Protein AF-0000000072971430 (afdb_homodimer)

Nearest PDB structures (foldseek):
  6qq4-assembly2_B  TM=5.867E-01  e=7.959E-02  Drosophila melanogaster
  4jd9-assembly4_D  TM=5.257E-01  e=1.419E-01  Phlebotomus duboscqi
  6h2e-assembly1_Q-2  TM=1.588E-01  e=6.628E-01  Aeromonas hydrophila subsp. hydrophila AL09-71
  6r1j-assembly1_D-2  TM=1.403E-01  e=6.955E-01  Aeromonas hydrophila J-1
  7lpa-assembly1_B  TM=1.723E-01  e=8.114E+00  Rattus norvegicus

Organism: Tribolium castaneum (NCBI:txid7070)

Structure (mmCIF, N/CA/C/O backbone):
data_AF-0000000072971430-model_v1
#
loop_
_entity.id
_entity.type
_entity.pdbx_description
1 polymer 'Uncharacterized protein'
#
loop_
_atom_site.group_PDB
_atom_site.id
_atom_site.type_symbol
_atom_site.label_atom_id
_atom_site.label_alt_id
_atom_site.label_comp_id
_atom_site.label_asym_id
_atom_site.label_entity_id
_atom_site.label_seq_id
_atom_site.pdbx_PDB_ins_code
_atom_site.Cartn_x
_atom_site.Cartn_y
_atom_site.Cartn_z
_atom_site.occupancy
_atom_site.B_iso_or_equiv
_atom_site.auth_seq_id
_atom_site.auth_comp_id
_atom_site.auth_asym_id
_atom_site.auth_atom_id
_atom_site.pdbx_PDB_model_num
ATOM 1 N N . MET A 1 1 ? 30.609 -56.625 28.406 1 31.28 1 MET A N 1
ATOM 2 C CA . MET A 1 1 ? 29.281 -56.281 27.938 1 31.28 1 MET A CA 1
ATOM 3 C C . MET A 1 1 ? 29.203 -54.812 27.562 1 31.28 1 MET A C 1
ATOM 5 O O . MET A 1 1 ? 29.188 -53.938 28.453 1 31.28 1 MET A O 1
ATOM 9 N N . ASN A 1 2 ? 29.938 -54.281 26.531 1 38.09 2 ASN A N 1
ATOM 10 C CA . ASN A 1 2 ? 30.125 -52.969 25.953 1 38.09 2 ASN A CA 1
ATOM 11 C C . ASN A 1 2 ? 28.797 -52.375 25.453 1 38.09 2 ASN A C 1
ATOM 13 O O . ASN A 1 2 ? 28.188 -52.938 24.531 1 38.09 2 ASN A O 1
ATOM 17 N N . LYS A 1 3 ? 28.047 -51.625 26.359 1 36.5 3 LYS A N 1
ATOM 18 C CA . LYS A 1 3 ? 26.812 -50.906 26.078 1 36.5 3 LYS A CA 1
ATOM 19 C C . LYS A 1 3 ? 26.984 -49.969 24.906 1 36.5 3 LYS A C 1
ATOM 21 O O . LYS A 1 3 ? 27.781 -49.031 24.969 1 36.5 3 LYS A O 1
ATOM 26 N N . GLN A 1 4 ? 26.875 -50.406 23.656 1 37.84 4 GLN A N 1
ATOM 27 C CA . GLN A 1 4 ? 26.766 -49.562 22.469 1 37.84 4 GLN A CA 1
ATOM 28 C C . GLN A 1 4 ? 25.641 -48.531 22.641 1 37.84 4 GLN A C 1
ATOM 30 O O . GLN A 1 4 ? 24.484 -48.906 22.844 1 37.84 4 GLN A O 1
ATOM 35 N N . ILE A 1 5 ? 25.938 -47.406 23.172 1 39.44 5 ILE A N 1
ATOM 36 C CA . ILE A 1 5 ? 25.047 -46.25 23.172 1 39.44 5 ILE A CA 1
ATOM 37 C C . ILE A 1 5 ? 24.609 -45.906 21.75 1 39.44 5 ILE A C 1
ATOM 39 O O . ILE A 1 5 ? 25.453 -45.531 20.922 1 39.44 5 ILE A O 1
ATOM 43 N N . ALA A 1 6 ? 23.578 -46.594 21.266 1 36.62 6 ALA A N 1
ATOM 44 C CA . ALA A 1 6 ? 22.891 -46.219 20.031 1 36.62 6 ALA A CA 1
ATOM 45 C C . ALA A 1 6 ? 22.484 -44.75 20.047 1 36.62 6 ALA A C 1
ATOM 47 O O . ALA A 1 6 ? 21.641 -44.344 20.844 1 36.62 6 ALA A O 1
ATOM 48 N N . VAL A 1 7 ? 23.391 -43.875 19.688 1 35.91 7 VAL A N 1
ATOM 49 C CA . VAL A 1 7 ? 23.062 -42.469 19.391 1 35.91 7 VAL A CA 1
ATOM 50 C C . VAL A 1 7 ? 21.953 -42.406 18.328 1 35.91 7 VAL A C 1
ATOM 52 O O . VAL A 1 7 ? 22.188 -42.812 17.172 1 35.91 7 VAL A O 1
ATOM 55 N N . VAL A 1 8 ? 20.688 -42.562 18.672 1 34.91 8 VAL A N 1
ATOM 56 C CA . VAL A 1 8 ? 19.562 -42.219 17.812 1 34.91 8 VAL A CA 1
ATOM 57 C C . VAL A 1 8 ? 19.703 -40.781 17.312 1 34.91 8 VAL A C 1
ATOM 59 O O . VAL A 1 8 ? 19.641 -39.844 18.094 1 34.91 8 VAL A O 1
ATOM 62 N N . THR A 1 9 ? 20.469 -40.562 16.297 1 31.14 9 THR A N 1
ATOM 63 C CA . THR A 1 9 ? 20.391 -39.312 15.547 1 31.14 9 THR A CA 1
ATOM 64 C C . THR A 1 9 ? 18.938 -39 15.164 1 31.14 9 THR A C 1
ATOM 66 O O . THR A 1 9 ? 18.344 -39.719 14.352 1 31.14 9 THR A O 1
ATOM 69 N N . PHE A 1 10 ? 18.203 -38.469 16.062 1 33.47 10 PHE A N 1
ATOM 70 C CA . PHE A 1 10 ? 16.953 -37.781 15.695 1 33.47 10 PHE A CA 1
ATOM 71 C C . PHE A 1 10 ? 17.156 -36.875 14.492 1 33.47 10 PHE A C 1
ATOM 73 O O . PHE A 1 10 ? 17.828 -35.844 14.594 1 33.47 10 PHE A O 1
ATOM 80 N N . LEU A 1 11 ? 17.141 -37.406 13.32 1 31.02 11 LEU A N 1
ATOM 81 C CA . LEU A 1 11 ? 16.922 -36.562 12.141 1 31.02 11 LEU A CA 1
ATOM 82 C C . LEU A 1 11 ? 15.688 -35.688 12.312 1 31.02 11 LEU A C 1
ATOM 84 O O . LEU A 1 11 ? 14.562 -36.188 12.289 1 31.02 11 LEU A O 1
ATOM 88 N N . ILE A 1 12 ? 15.727 -34.688 13.062 1 33.44 12 ILE A N 1
ATOM 89 C CA . ILE A 1 12 ? 14.719 -33.625 13.016 1 33.44 12 ILE A CA 1
ATOM 90 C C . ILE A 1 12 ? 14.461 -33.25 11.562 1 33.44 12 ILE A C 1
ATOM 92 O O . ILE A 1 12 ? 15.328 -32.656 10.914 1 33.44 12 ILE A O 1
ATOM 96 N N . ALA A 1 13 ? 13.766 -34.031 10.812 1 32.62 13 ALA A N 1
ATOM 97 C CA . ALA A 1 13 ? 13.148 -33.531 9.602 1 32.62 13 ALA A CA 1
ATOM 98 C C . ALA A 1 13 ? 12.492 -32.188 9.859 1 32.62 13 ALA A C 1
ATOM 100 O O . ALA A 1 13 ? 11.484 -32.094 10.562 1 32.62 13 ALA A O 1
ATOM 101 N N . VAL A 1 14 ? 13.297 -31.234 9.961 1 34.25 14 VAL A N 1
ATOM 102 C CA . VAL A 1 14 ? 12.672 -29.922 9.797 1 34.25 14 VAL A CA 1
ATOM 103 C C . VAL A 1 14 ? 11.633 -29.984 8.68 1 34.25 14 VAL A C 1
ATOM 105 O O . VAL A 1 14 ? 11.984 -30.062 7.496 1 34.25 14 VAL A O 1
ATOM 108 N N . ALA A 1 15 ? 10.625 -30.812 8.82 1 33.5 15 ALA A N 1
ATOM 109 C CA . ALA A 1 15 ? 9.453 -30.547 7.992 1 33.5 15 ALA A CA 1
ATOM 110 C C . ALA A 1 15 ? 9.25 -29.047 7.793 1 33.5 15 ALA A C 1
ATOM 112 O O . ALA A 1 15 ? 9.039 -28.312 8.758 1 33.5 15 ALA A O 1
ATOM 113 N N . ALA A 1 16 ? 10.016 -28.547 6.859 1 35.53 16 ALA A N 1
ATOM 114 C CA . ALA A 1 16 ? 9.586 -27.234 6.352 1 35.53 16 ALA A CA 1
ATOM 115 C C . ALA A 1 16 ? 8.062 -27.141 6.305 1 35.53 16 ALA A C 1
ATOM 117 O O . ALA A 1 16 ? 7.43 -27.719 5.414 1 35.53 16 ALA A O 1
ATOM 118 N N . LEU A 1 17 ? 7.473 -27.281 7.367 1 37.53 17 LEU A N 1
ATOM 119 C CA . LEU A 1 17 ? 6.074 -26.859 7.438 1 37.53 17 LEU A CA 1
ATOM 120 C C . LEU A 1 17 ? 5.848 -25.594 6.617 1 37.53 17 LEU A C 1
ATOM 122 O O . LEU A 1 17 ? 6.078 -24.484 7.105 1 37.53 17 LEU A O 1
ATOM 126 N N . THR A 1 18 ? 6.27 -25.75 5.344 1 43.19 18 THR A N 1
ATOM 127 C CA . THR A 1 18 ? 5.848 -24.656 4.48 1 43.19 18 THR A CA 1
ATOM 128 C C 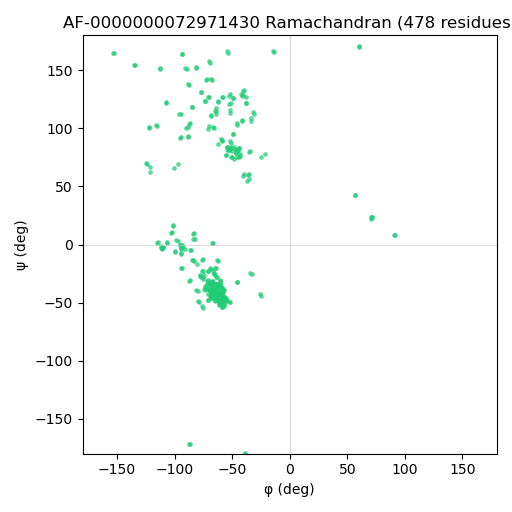. THR A 1 18 ? 4.336 -24.484 4.531 1 43.19 18 THR A C 1
ATOM 130 O O . THR A 1 18 ? 3.588 -25.328 4.043 1 43.19 18 THR A O 1
ATOM 133 N N . ALA A 1 19 ? 3.768 -23.891 5.562 1 45.06 19 ALA A N 1
ATOM 134 C CA . ALA A 1 19 ? 2.42 -23.344 5.688 1 45.06 19 ALA A CA 1
ATOM 135 C C . ALA A 1 19 ? 1.987 -22.656 4.395 1 45.06 19 ALA A C 1
ATOM 137 O O . ALA A 1 19 ? 2.781 -22.516 3.461 1 45.06 19 ALA A O 1
ATOM 138 N N . ALA A 1 20 ? 0.739 -22.094 4.375 1 56.34 20 ALA A N 1
ATOM 139 C CA . ALA A 1 20 ? 0.113 -21.172 3.436 1 56.34 20 ALA A CA 1
ATOM 140 C C . ALA A 1 20 ? 1.107 -20.109 2.965 1 56.34 20 ALA A C 1
ATOM 142 O O . ALA A 1 20 ? 2.123 -19.859 3.619 1 56.34 20 ALA A O 1
ATOM 143 N N . TYR A 1 21 ? 1.093 -19.922 1.601 1 70.19 21 TYR A N 1
ATOM 144 C CA . TYR A 1 21 ? 1.961 -18.828 1.2 1 70.19 21 TYR A CA 1
ATOM 145 C C . TYR A 1 21 ? 2.01 -17.75 2.279 1 70.19 21 TYR A C 1
ATOM 147 O O . TYR A 1 21 ? 0.972 -17.219 2.688 1 70.19 21 TYR A O 1
ATOM 155 N N . GLU A 1 22 ? 3.07 -17.609 2.822 1 78.94 22 GLU A N 1
ATOM 156 C CA . GLU A 1 22 ? 3.24 -16.703 3.951 1 78.94 22 GLU A CA 1
ATOM 157 C C . GLU A 1 22 ? 3.482 -15.273 3.477 1 78.94 22 GLU A C 1
ATOM 159 O O . GLU A 1 22 ? 3.793 -14.391 4.281 1 78.94 22 GLU A O 1
ATOM 164 N N . PHE A 1 23 ? 3.311 -15.086 2.195 1 88.69 23 PHE A N 1
ATOM 165 C CA . PHE A 1 23 ? 3.463 -13.766 1.597 1 88.69 23 PHE A CA 1
ATOM 166 C C . PHE A 1 23 ? 4.848 -13.195 1.887 1 88.69 23 PHE A C 1
ATOM 168 O O . PHE A 1 23 ? 4.977 -12.023 2.248 1 88.69 23 PHE A O 1
ATOM 175 N N . ASN A 1 24 ? 5.832 -14.07 1.759 1 86.88 24 ASN A N 1
ATOM 176 C CA . ASN A 1 24 ? 7.199 -13.688 2.094 1 86.88 24 ASN A CA 1
ATOM 177 C C . ASN A 1 24 ? 8.008 -13.336 0.847 1 86.88 24 ASN A C 1
ATOM 179 O O . ASN A 1 24 ? 9.141 -12.875 0.947 1 86.88 24 ASN A O 1
ATOM 183 N N . ASP A 1 25 ? 7.43 -13.547 -0.309 1 89.19 25 ASP A N 1
ATOM 184 C CA . ASP A 1 25 ? 8.102 -13.234 -1.565 1 89.19 25 ASP A CA 1
ATOM 185 C C . ASP A 1 25 ? 7.719 -11.844 -2.066 1 89.19 25 ASP A C 1
ATOM 187 O O . ASP A 1 25 ? 6.613 -11.648 -2.57 1 89.19 25 ASP A O 1
ATOM 191 N N . PRO A 1 26 ? 8.641 -10.977 -2.059 1 85.75 26 PRO A N 1
ATOM 192 C CA . PRO A 1 26 ? 8.273 -9.602 -2.408 1 85.75 26 PRO A CA 1
ATOM 193 C C . PRO A 1 26 ? 7.91 -9.445 -3.881 1 85.75 26 PRO A C 1
ATOM 195 O O . PRO A 1 26 ? 7.055 -8.617 -4.223 1 85.75 26 PRO A O 1
ATOM 198 N N . LEU A 1 27 ? 8.547 -10.195 -4.699 1 87.44 27 LEU A N 1
ATOM 199 C CA . LEU A 1 27 ? 8.25 -10.062 -6.121 1 87.44 27 LEU A CA 1
ATOM 200 C C . LEU A 1 27 ? 6.848 -10.578 -6.434 1 87.44 27 LEU A C 1
ATOM 202 O O . LEU A 1 27 ? 6.094 -9.922 -7.156 1 87.44 27 LEU A O 1
ATOM 206 N N . PHE A 1 28 ? 6.562 -11.641 -5.895 1 91.38 28 PHE A N 1
ATOM 207 C CA . PHE A 1 28 ? 5.223 -12.18 -6.098 1 91.38 28 PHE A CA 1
ATOM 208 C C . PHE A 1 28 ? 4.18 -11.312 -5.406 1 91.38 28 PHE A C 1
ATOM 210 O O . PHE A 1 28 ? 3.078 -11.125 -5.934 1 91.38 28 PHE A O 1
ATOM 217 N N . ASN A 1 29 ? 4.488 -10.797 -4.281 1 90.56 29 ASN A N 1
ATOM 218 C CA . ASN A 1 29 ? 3.582 -9.906 -3.564 1 90.56 29 ASN A CA 1
ATOM 219 C C . ASN A 1 29 ? 3.254 -8.664 -4.383 1 90.56 29 ASN A C 1
ATOM 221 O O . ASN A 1 29 ? 2.152 -8.117 -4.281 1 90.56 29 ASN A O 1
ATOM 225 N N . GLN A 1 30 ? 4.191 -8.281 -5.113 1 86.62 30 GLN A N 1
ATOM 226 C CA . GLN A 1 30 ? 3.93 -7.113 -5.953 1 86.62 30 GLN A CA 1
ATOM 227 C C . GLN A 1 30 ? 2.863 -7.422 -7.004 1 86.62 30 GLN A C 1
ATOM 229 O O . GLN A 1 30 ? 2.027 -6.574 -7.312 1 86.62 30 GLN A O 1
ATOM 234 N N . ILE A 1 31 ? 2.939 -8.57 -7.473 1 87.94 31 ILE A N 1
ATOM 235 C CA . ILE A 1 31 ? 1.934 -9.008 -8.438 1 87.94 31 ILE A CA 1
ATOM 236 C C . ILE A 1 31 ? 0.564 -9.055 -7.762 1 87.94 31 ILE A C 1
ATOM 238 O O . ILE A 1 31 ? -0.418 -8.539 -8.305 1 87.94 31 ILE A O 1
ATOM 242 N N . LEU A 1 32 ? 0.555 -9.594 -6.621 1 90.75 32 LEU A N 1
ATOM 243 C CA . LEU A 1 32 ? -0.691 -9.688 -5.867 1 90.75 32 LEU A CA 1
ATOM 244 C C . LEU A 1 32 ? -1.209 -8.305 -5.496 1 90.75 32 LEU A C 1
ATOM 246 O O . LEU A 1 32 ? -2.418 -8.062 -5.52 1 90.75 32 LEU A O 1
ATOM 250 N N . ALA A 1 33 ? -0.289 -7.504 -5.113 1 86.62 33 ALA A N 1
ATOM 251 C CA . ALA A 1 33 ? -0.662 -6.148 -4.719 1 86.62 33 ALA A CA 1
ATOM 252 C C . ALA A 1 33 ? -1.312 -5.395 -5.875 1 86.62 33 ALA A C 1
ATOM 254 O O . ALA A 1 33 ? -2.322 -4.711 -5.691 1 86.62 33 ALA A O 1
ATOM 255 N N . ASN A 1 34 ? -0.715 -5.469 -6.996 1 83.88 34 ASN A N 1
ATOM 256 C CA . ASN A 1 34 ? -1.298 -4.836 -8.18 1 83.88 34 ASN A CA 1
ATOM 257 C C . ASN A 1 34 ? -2.695 -5.375 -8.469 1 83.88 34 ASN A C 1
ATOM 259 O O . ASN A 1 34 ? -3.594 -4.617 -8.836 1 83.88 34 ASN A O 1
ATOM 263 N N . GLU A 1 35 ? -2.797 -6.586 -8.281 1 86.81 35 GLU A N 1
ATOM 264 C CA . GLU A 1 35 ? -4.109 -7.199 -8.477 1 86.81 35 GLU A CA 1
ATOM 265 C C . GLU A 1 35 ? -5.117 -6.684 -7.453 1 86.81 35 GLU A C 1
ATOM 267 O O . GLU A 1 35 ? -6.266 -6.398 -7.797 1 86.81 35 GLU A O 1
ATOM 272 N N . LEU A 1 36 ? -4.695 -6.66 -6.309 1 86.94 36 LEU A N 1
ATOM 273 C CA . LEU A 1 36 ? -5.559 -6.188 -5.23 1 86.94 36 LEU A CA 1
ATOM 274 C C . LEU A 1 36 ? -6.059 -4.773 -5.516 1 86.94 36 LEU A C 1
ATOM 276 O O . LEU A 1 36 ? -7.246 -4.484 -5.348 1 86.94 36 LEU A O 1
ATOM 280 N N . VAL A 1 37 ? -5.199 -3.955 -5.898 1 79.44 37 VAL A N 1
ATOM 281 C CA . VAL A 1 37 ? -5.555 -2.574 -6.211 1 79.44 37 VAL A CA 1
ATOM 282 C C . VAL A 1 37 ? -6.566 -2.545 -7.355 1 79.44 37 VAL A C 1
ATOM 284 O O . VAL A 1 37 ? -7.551 -1.804 -7.305 1 79.44 37 VAL A O 1
ATOM 287 N N . GLU A 1 38 ? -6.301 -3.268 -8.305 1 80.44 38 GLU A N 1
ATOM 288 C CA . GLU A 1 38 ? -7.203 -3.342 -9.445 1 80.44 38 GLU A CA 1
ATOM 289 C C . GLU A 1 38 ? -8.586 -3.832 -9.023 1 80.44 38 GLU A C 1
ATOM 291 O O . GLU A 1 38 ? -9.602 -3.283 -9.453 1 80.44 38 GLU A O 1
ATOM 296 N N . LEU A 1 39 ? -8.57 -4.793 -8.289 1 85.25 39 LEU A N 1
ATOM 297 C CA . LEU A 1 39 ? -9.828 -5.387 -7.844 1 85.25 39 LEU A CA 1
ATOM 298 C C . LEU A 1 39 ? -10.602 -4.414 -6.961 1 85.25 39 LEU A C 1
ATOM 300 O O . LEU A 1 39 ? -11.82 -4.289 -7.09 1 85.25 39 LEU A O 1
ATOM 304 N N . GLU A 1 40 ? -9.938 -3.773 -6.133 1 79.62 40 GLU A N 1
ATOM 305 C CA . GLU A 1 40 ? -10.57 -2.787 -5.258 1 79.62 40 GLU A CA 1
ATOM 306 C C . GLU A 1 40 ? -11.156 -1.629 -6.062 1 79.62 40 GLU A C 1
ATOM 308 O O . GLU A 1 40 ? -12.25 -1.154 -5.77 1 79.62 40 GLU A O 1
ATOM 313 N N . SER A 1 41 ? -10.406 -1.17 -6.973 1 73.56 41 SER A N 1
ATOM 314 C CA . SER A 1 41 ? -10.867 -0.071 -7.816 1 73.56 41 SER A CA 1
ATOM 315 C C . SER A 1 41 ? -12.102 -0.469 -8.617 1 73.56 41 SER A C 1
ATOM 317 O O . SER A 1 41 ? -12.977 0.361 -8.875 1 73.56 41 SER A O 1
ATOM 319 N N . SER A 1 42 ? -12.086 -1.646 -8.992 1 72.56 42 SER A N 1
ATOM 320 C CA . SER A 1 42 ? -13.211 -2.145 -9.773 1 72.56 42 SER A CA 1
ATOM 321 C C . SER A 1 42 ? -14.445 -2.354 -8.906 1 72.56 42 SER A C 1
ATOM 323 O O . SER A 1 42 ? -15.578 -2.172 -9.367 1 72.56 42 SER A O 1
ATOM 325 N N . ALA A 1 43 ? -14.188 -2.809 -7.824 1 69 43 ALA A N 1
ATOM 326 C CA . ALA A 1 43 ? -15.297 -3.113 -6.922 1 69 43 ALA A CA 1
ATOM 327 C C . ALA A 1 43 ? -15.945 -1.834 -6.398 1 69 43 ALA A C 1
ATOM 329 O O . ALA A 1 43 ? -17.141 -1.816 -6.09 1 69 43 ALA A O 1
ATOM 330 N N . TYR A 1 44 ? -15.258 -0.797 -6.242 1 63.84 44 TYR A N 1
ATOM 331 C CA . TYR A 1 44 ? -15.773 0.455 -5.699 1 63.84 44 TYR A CA 1
ATOM 332 C C . TYR A 1 44 ? -15.523 1.612 -6.66 1 63.84 44 TYR A C 1
ATOM 334 O O . TYR A 1 44 ? -14.633 2.436 -6.426 1 63.84 44 TYR A O 1
ATOM 342 N N . PRO A 1 45 ? -16.297 1.552 -7.828 1 54.94 45 PRO A N 1
ATOM 343 C CA . PRO A 1 45 ? -16.047 2.582 -8.836 1 54.94 45 PRO A CA 1
ATOM 344 C C . PRO A 1 45 ? -16.375 3.988 -8.344 1 54.94 45 PRO A C 1
ATOM 346 O O . PRO A 1 45 ? -17.297 4.16 -7.531 1 54.94 45 PRO A O 1
ATOM 349 N N . HIS A 1 46 ? -15.492 4.883 -8.188 1 50.31 46 HIS A N 1
ATOM 350 C CA . HIS A 1 46 ? -15.797 6.273 -7.883 1 50.31 46 HIS A CA 1
ATOM 351 C C . HIS A 1 46 ? -16.812 6.84 -8.867 1 50.31 46 HIS A C 1
ATOM 353 O O . HIS A 1 46 ? -16.859 6.43 -10.031 1 50.31 46 HIS A O 1
ATOM 359 N N . HIS A 1 47 ? -18 7.219 -8.422 1 41.84 47 HIS A N 1
ATOM 360 C CA . HIS A 1 47 ? -19.047 7.879 -9.188 1 41.84 47 HIS A CA 1
ATOM 361 C C . HIS A 1 47 ? -18.453 8.82 -10.234 1 41.84 47 HIS A C 1
ATOM 363 O O . HIS A 1 47 ? -19.188 9.602 -10.852 1 41.84 47 HIS A O 1
ATOM 369 N N . ARG A 1 48 ? -17.359 9.344 -10.203 1 41.78 48 ARG A N 1
ATOM 370 C CA . ARG A 1 48 ? -17.188 10.188 -11.375 1 41.78 48 ARG A CA 1
ATOM 371 C C . ARG A 1 48 ? -17.438 9.406 -12.664 1 41.78 48 ARG A C 1
ATOM 373 O O . ARG A 1 48 ? -17.391 8.172 -12.664 1 41.78 48 ARG A O 1
ATOM 380 N N . SER A 1 49 ? -17.625 10.062 -13.977 1 39.09 49 SER A N 1
ATOM 381 C CA . SER A 1 49 ? -18.094 9.492 -15.242 1 39.09 49 SER A CA 1
ATOM 382 C C . SER A 1 49 ? -17.281 8.258 -15.617 1 39.09 49 SER A C 1
ATOM 384 O O . SER A 1 49 ? -16.078 8.211 -15.391 1 39.09 49 SER A O 1
ATOM 386 N N . ARG A 1 50 ? -17.875 7.082 -15.93 1 39.97 50 ARG A N 1
ATOM 387 C CA . ARG A 1 50 ? -17.453 5.805 -16.5 1 39.97 50 ARG A CA 1
ATOM 388 C C . ARG A 1 50 ? -16.203 5.98 -17.359 1 39.97 50 ARG A C 1
ATOM 390 O O . ARG A 1 50 ? -15.477 5.02 -17.609 1 39.97 50 ARG A O 1
ATOM 397 N N . ARG A 1 51 ? -16.203 6.938 -18.109 1 39.28 51 ARG A N 1
ATOM 398 C CA . ARG A 1 51 ? -15.258 7.133 -19.203 1 39.28 51 ARG A CA 1
ATOM 399 C C . ARG A 1 51 ? -13.836 7.301 -18.688 1 39.28 51 ARG A C 1
ATOM 401 O O . ARG A 1 51 ? -12.883 6.82 -19.297 1 39.28 51 ARG A O 1
ATOM 408 N N . ASP A 1 52 ? -13.555 8.117 -17.734 1 39.94 52 ASP A N 1
ATOM 409 C CA . ASP A 1 52 ? -12.227 8.461 -17.234 1 39.94 52 ASP A CA 1
ATOM 410 C C . ASP A 1 52 ? -11.648 7.328 -16.375 1 39.94 52 ASP A C 1
ATOM 412 O O . ASP A 1 52 ? -10.438 7.242 -16.203 1 39.94 52 ASP A O 1
ATOM 416 N N . GLU A 1 53 ? -12.391 6.562 -15.727 1 43.12 53 GLU A N 1
ATOM 417 C CA . GLU A 1 53 ? -12.031 5.43 -14.875 1 43.12 53 GLU A CA 1
ATOM 418 C C . GLU A 1 53 ? -11.32 4.344 -15.672 1 43.12 53 GLU A C 1
ATOM 420 O O . GLU A 1 53 ? -10.391 3.709 -15.172 1 43.12 53 GLU A O 1
ATOM 425 N N . ASP A 1 54 ? -11.898 4.047 -16.734 1 42.56 54 ASP A N 1
ATOM 426 C CA . ASP A 1 54 ? -11.305 2.979 -17.531 1 42.56 54 ASP A CA 1
ATOM 427 C C . ASP A 1 54 ? -9.859 3.309 -17.906 1 42.56 54 ASP A C 1
ATOM 429 O O . ASP A 1 54 ? -9.016 2.416 -17.984 1 42.56 54 ASP A O 1
ATOM 433 N N . ALA A 1 55 ? -9.711 4.473 -18.312 1 41.34 55 ALA A N 1
ATOM 434 C CA . ALA A 1 55 ? -8.391 4.84 -18.828 1 41.34 55 ALA A CA 1
ATOM 435 C C . ALA A 1 55 ? -7.348 4.844 -17.719 1 41.34 55 ALA A C 1
ATOM 437 O O . ALA A 1 55 ? -6.188 4.492 -17.953 1 41.34 55 ALA A O 1
ATOM 438 N N . VAL A 1 56 ? -7.688 5.355 -16.609 1 43.78 56 VAL A N 1
ATOM 439 C CA . VAL A 1 56 ? -6.75 5.516 -15.5 1 43.78 56 VAL A CA 1
ATOM 440 C C . VAL A 1 56 ? -6.352 4.148 -14.953 1 43.78 56 VAL A C 1
ATOM 442 O O . VAL A 1 56 ? -5.18 3.91 -14.648 1 43.78 56 VAL A O 1
ATOM 445 N N . THR A 1 57 ? -7.309 3.234 -14.727 1 45.44 57 THR A N 1
ATOM 446 C CA . THR A 1 57 ? -7.074 1.983 -14.008 1 45.44 57 THR A CA 1
ATOM 447 C C . THR A 1 57 ? -6.047 1.127 -14.75 1 45.44 57 THR A C 1
ATOM 449 O O . THR A 1 57 ? -5.18 0.516 -14.125 1 45.44 57 THR A O 1
ATOM 452 N N . GLU A 1 58 ? -6.34 0.955 -16.016 1 45.28 58 GLU A N 1
ATOM 453 C CA . GLU A 1 58 ? -5.527 -0.046 -16.703 1 45.28 58 GLU A CA 1
ATOM 454 C C . GLU A 1 58 ? -4.055 0.35 -16.719 1 45.28 58 GLU A C 1
ATOM 456 O O . GLU A 1 58 ? -3.176 -0.512 -16.672 1 45.28 58 GLU A O 1
ATOM 461 N N . LYS A 1 59 ? -3.898 1.679 -16.828 1 45.56 59 LYS A N 1
ATOM 462 C CA . LYS A 1 59 ? -2.533 2.146 -17.062 1 45.56 59 LYS A CA 1
ATOM 463 C C . LYS A 1 59 ? -1.854 2.512 -15.742 1 45.56 59 LYS A C 1
ATOM 465 O O . LYS A 1 59 ? -0.625 2.545 -15.656 1 45.56 59 LYS A O 1
ATOM 470 N N . CYS A 1 60 ? -2.693 2.738 -14.789 1 51.31 60 CYS A N 1
ATOM 471 C CA . CYS A 1 60 ? -2.045 3.246 -13.586 1 51.31 60 CYS A CA 1
ATOM 472 C C . CYS A 1 60 ? -1.795 2.123 -12.586 1 51.31 60 CYS A C 1
ATOM 474 O O . CYS A 1 60 ? -2.658 1.816 -11.758 1 51.31 60 CYS A O 1
ATOM 476 N N . ARG A 1 61 ? -0.93 1.257 -12.875 1 52.75 61 ARG A N 1
ATOM 477 C CA . ARG A 1 61 ? -0.459 0.272 -11.906 1 52.75 61 ARG A CA 1
ATOM 478 C C . ARG A 1 61 ? 0.403 0.928 -10.836 1 52.75 61 ARG A C 1
ATOM 480 O O . ARG A 1 61 ? 1.509 1.393 -11.117 1 52.75 61 ARG A O 1
ATOM 487 N N . PRO A 1 62 ? -0.288 1.177 -9.641 1 52.41 62 PRO A N 1
ATOM 488 C CA . PRO A 1 62 ? 0.461 1.902 -8.609 1 52.41 62 PRO A CA 1
ATOM 489 C C . PRO A 1 62 ? 1.877 1.361 -8.422 1 52.41 62 PRO A C 1
ATOM 491 O O . PRO A 1 62 ? 2.773 2.102 -8.008 1 52.41 62 PRO A O 1
ATOM 494 N N . PHE A 1 63 ? 1.852 -0.068 -8.688 1 57.19 63 PHE A N 1
ATOM 495 C CA . PHE A 1 63 ? 3.178 -0.632 -8.461 1 57.19 63 PHE A CA 1
ATOM 496 C C . PHE A 1 63 ? 3.842 -0.99 -9.789 1 57.19 63 PHE A C 1
ATOM 498 O O . PHE A 1 63 ? 3.217 -1.608 -10.656 1 57.19 63 PHE A O 1
ATOM 505 N N . ARG A 1 64 ? 4.895 -0.404 -9.898 1 56.78 64 ARG A N 1
ATOM 506 C CA . ARG A 1 64 ? 5.66 -0.656 -11.117 1 56.78 64 ARG A CA 1
ATOM 507 C C . ARG A 1 64 ? 5.785 -2.152 -11.383 1 56.78 64 ARG A C 1
ATOM 509 O O . ARG A 1 64 ? 6.109 -2.924 -10.477 1 56.78 64 ARG A O 1
ATOM 516 N N . LYS A 1 65 ? 5.359 -2.381 -12.586 1 64 65 LYS A N 1
ATOM 517 C CA . LYS A 1 65 ? 5.535 -3.775 -12.977 1 64 65 LYS A CA 1
ATOM 518 C C . LYS A 1 65 ? 7.016 -4.141 -13.062 1 64 65 LYS A C 1
ATOM 520 O O . LYS A 1 65 ? 7.773 -3.516 -13.812 1 64 65 LYS A O 1
ATOM 525 N N . LYS A 1 66 ? 7.422 -5 -12.219 1 65.62 66 LYS A N 1
ATOM 526 C CA . LYS A 1 66 ? 8.812 -5.453 -12.258 1 65.62 66 LYS A CA 1
ATOM 527 C C . LYS A 1 66 ? 9.055 -6.375 -13.445 1 65.62 66 LYS A C 1
ATOM 529 O O . LYS A 1 66 ? 8.172 -7.156 -13.828 1 65.62 66 LYS A O 1
ATOM 534 N N . LYS A 1 67 ? 10.188 -6.172 -13.961 1 75.25 67 LYS A N 1
ATOM 535 C CA . LYS A 1 67 ? 10.57 -7.004 -15.094 1 75.25 67 LYS A CA 1
ATOM 536 C C . LYS A 1 67 ? 10.836 -8.438 -14.656 1 75.25 67 LYS A C 1
ATOM 538 O O . LYS A 1 67 ? 11.539 -8.672 -13.672 1 75.25 67 LYS A O 1
ATOM 543 N N . LEU A 1 68 ? 10.18 -9.25 -15.328 1 85.88 68 LEU A N 1
ATOM 544 C CA . LEU A 1 68 ? 10.344 -10.672 -15.055 1 85.88 68 LEU A CA 1
ATOM 545 C C . LEU A 1 68 ? 11.406 -11.281 -15.969 1 85.88 68 LEU A C 1
ATOM 547 O O . LEU A 1 68 ? 11.875 -10.625 -16.906 1 85.88 68 LEU A O 1
ATOM 551 N N . CYS A 1 69 ? 11.836 -12.406 -15.594 1 91.44 69 CYS A N 1
ATOM 552 C CA . CYS A 1 69 ? 12.836 -13.094 -16.406 1 91.44 69 CYS A CA 1
ATOM 553 C C . CYS A 1 69 ? 12.219 -13.609 -17.703 1 91.44 69 CYS A C 1
ATOM 555 O O . CYS A 1 69 ? 12.773 -13.398 -18.797 1 91.44 69 CYS A O 1
ATOM 557 N N . CYS A 1 70 ? 11.141 -14.227 -17.641 1 90.5 70 CYS A N 1
ATOM 558 C CA . CYS A 1 70 ? 10.477 -14.766 -18.828 1 90.5 70 CYS A CA 1
ATOM 559 C C . CYS A 1 70 ? 8.977 -14.867 -18.609 1 90.5 70 CYS A C 1
ATOM 561 O O . CYS A 1 70 ? 8.484 -14.602 -17.5 1 90.5 70 CYS A O 1
ATOM 563 N N . ALA A 1 71 ? 8.234 -15.047 -19.734 1 90.94 71 ALA A N 1
ATOM 564 C CA . ALA A 1 71 ? 6.809 -15.367 -19.75 1 90.94 71 ALA A CA 1
ATOM 565 C C . ALA A 1 71 ? 5.973 -14.18 -19.297 1 90.94 71 ALA A C 1
ATOM 567 O O . ALA A 1 71 ? 4.887 -14.352 -18.734 1 90.94 71 ALA A O 1
ATOM 568 N N . GLU A 1 72 ? 6.555 -13.055 -19.422 1 87.62 72 GLU A N 1
ATOM 569 C CA . GLU A 1 72 ? 5.816 -11.859 -19.031 1 87.62 72 GLU A CA 1
ATOM 570 C C . GLU A 1 72 ? 4.496 -11.75 -19.797 1 87.62 72 GLU A C 1
ATOM 572 O O . GLU A 1 72 ? 3.451 -11.477 -19.203 1 87.62 72 GLU A O 1
ATOM 577 N N . GLU A 1 73 ? 4.57 -11.969 -21.016 1 86.88 73 GLU A N 1
ATOM 578 C CA . GLU A 1 73 ? 3.375 -11.883 -21.844 1 86.88 73 GLU A CA 1
ATOM 579 C C . GLU A 1 73 ? 2.357 -12.953 -21.469 1 86.88 73 GLU A C 1
ATOM 581 O O . GLU A 1 73 ? 1.151 -12.703 -21.469 1 86.88 73 GLU A O 1
ATOM 586 N N . THR A 1 74 ? 2.82 -14.07 -21.219 1 91.06 74 THR A N 1
ATOM 587 C CA . THR A 1 74 ? 1.961 -15.172 -20.812 1 91.06 74 THR A CA 1
ATOM 588 C C . THR A 1 74 ? 1.215 -14.828 -19.531 1 91.06 74 THR A C 1
ATOM 590 O O . THR A 1 74 ? 0.011 -15.07 -19.422 1 91.06 74 THR A O 1
ATOM 593 N N . PHE A 1 75 ? 1.93 -14.258 -18.594 1 88.81 75 PHE A N 1
ATOM 594 C CA . PHE A 1 75 ? 1.312 -13.859 -17.344 1 88.81 75 PHE A CA 1
ATOM 595 C C . PHE A 1 75 ? 0.278 -12.766 -17.578 1 88.81 75 PHE A C 1
ATOM 597 O O . PHE A 1 75 ? -0.782 -12.766 -16.938 1 88.81 75 PHE A O 1
ATOM 604 N N . ASP A 1 76 ? 0.578 -11.875 -18.438 1 86.31 76 ASP A N 1
ATOM 605 C CA . ASP A 1 76 ? -0.359 -10.805 -18.75 1 86.31 76 ASP A CA 1
ATOM 606 C C . ASP A 1 76 ? -1.634 -11.359 -19.391 1 86.31 76 ASP A C 1
ATOM 608 O O . ASP A 1 76 ? -2.738 -10.93 -19.047 1 86.31 76 ASP A O 1
ATOM 612 N N . GLU A 1 77 ? -1.429 -12.25 -20.266 1 89.38 77 GLU A N 1
ATOM 613 C CA . GLU A 1 77 ? -2.574 -12.875 -20.922 1 89.38 77 GLU A CA 1
ATOM 614 C C . GLU A 1 77 ? -3.432 -13.641 -19.922 1 89.38 77 GLU A C 1
ATOM 616 O O . GLU A 1 77 ? -4.66 -13.594 -19.984 1 89.38 77 GLU A O 1
ATOM 621 N N . LEU A 1 78 ? -2.787 -14.344 -19.094 1 90.75 78 LEU A N 1
ATOM 622 C CA . LEU A 1 78 ? -3.502 -15.062 -18.047 1 90.75 78 LEU A CA 1
ATOM 623 C C . LEU A 1 78 ? -4.293 -14.109 -17.172 1 90.75 78 LEU A C 1
ATOM 625 O O . LEU A 1 78 ? -5.445 -14.383 -16.812 1 90.75 78 LEU A O 1
ATOM 629 N N . HIS A 1 79 ? -3.672 -13.031 -16.797 1 88.75 79 HIS A N 1
ATOM 630 C CA . HIS A 1 79 ? -4.332 -12.008 -16 1 88.75 79 HIS A CA 1
ATOM 631 C C . HIS A 1 79 ? -5.586 -11.484 -16.688 1 88.75 79 HIS A C 1
ATOM 633 O O . HIS A 1 79 ? -6.641 -11.359 -16.062 1 88.75 79 HIS A O 1
ATOM 639 N N . ASP A 1 80 ? -5.465 -11.219 -17.906 1 87.56 80 ASP A N 1
ATOM 640 C CA . ASP A 1 80 ? -6.586 -10.695 -18.672 1 87.56 80 ASP A CA 1
ATOM 641 C C . ASP A 1 80 ? -7.715 -11.711 -18.766 1 87.56 80 ASP A C 1
ATOM 643 O O . ASP A 1 80 ? -8.891 -11.359 -18.641 1 87.56 80 ASP A O 1
ATOM 647 N N . LYS A 1 81 ? -7.344 -12.875 -18.969 1 90.38 81 LYS A N 1
ATOM 648 C CA . LYS A 1 81 ? -8.328 -13.945 -19.078 1 90.38 81 LYS A CA 1
ATOM 649 C C . LYS A 1 81 ? -9.086 -14.148 -17.781 1 90.38 81 LYS A C 1
ATOM 651 O O . LYS A 1 81 ? -10.273 -14.477 -17.781 1 90.38 81 LYS A O 1
ATOM 656 N N . ASP A 1 82 ? -8.398 -13.945 -16.719 1 92.69 82 ASP A N 1
ATOM 657 C CA . ASP A 1 82 ? -8.977 -14.242 -15.398 1 92.69 82 ASP A CA 1
ATOM 658 C C . ASP A 1 82 ? -9.609 -13 -14.789 1 92.69 82 ASP A C 1
ATOM 660 O O . ASP A 1 82 ? -10.164 -13.062 -13.688 1 92.69 82 ASP A O 1
ATOM 664 N N . ARG A 1 83 ? -9.523 -11.953 -15.383 1 89.19 83 ARG A N 1
ATOM 665 C CA . ARG A 1 83 ? -9.93 -10.664 -14.836 1 89.19 83 ARG A CA 1
ATOM 666 C C . ARG A 1 83 ? -11.359 -10.711 -14.32 1 89.19 83 ARG A C 1
ATOM 668 O O . ARG A 1 83 ? -11.625 -10.297 -13.188 1 89.19 83 ARG A O 1
ATOM 675 N N . ASP A 1 84 ? -12.242 -11.195 -15.094 1 90.06 84 ASP A N 1
ATOM 676 C CA . ASP A 1 84 ? -13.656 -11.219 -14.711 1 90.06 84 ASP A CA 1
ATOM 677 C C . ASP A 1 84 ? -13.898 -12.18 -13.555 1 90.06 84 ASP A C 1
ATOM 679 O O . ASP A 1 84 ? -14.672 -11.883 -12.641 1 90.06 84 ASP A O 1
ATOM 683 N N . PHE A 1 85 ? -13.266 -13.312 -13.633 1 93.38 85 PHE A N 1
ATOM 684 C CA . PHE A 1 85 ? -13.359 -14.258 -12.523 1 93.38 85 PHE A CA 1
ATOM 685 C C . PHE A 1 85 ? -12.844 -13.625 -11.234 1 93.38 85 PHE A C 1
ATOM 687 O O . PHE A 1 85 ? -13.453 -13.781 -10.18 1 93.38 85 PHE A O 1
ATOM 694 N N . LYS A 1 86 ? -11.805 -12.984 -11.352 1 94.56 86 LYS A N 1
ATOM 695 C CA . LYS A 1 86 ? -11.188 -12.367 -10.172 1 94.56 86 LYS A CA 1
ATOM 696 C C . LYS A 1 86 ? -12.094 -11.289 -9.586 1 94.56 86 LYS A C 1
ATOM 698 O O . LYS A 1 86 ? -12.242 -11.188 -8.367 1 94.56 86 LYS A O 1
ATOM 703 N N . ARG A 1 87 ? -12.625 -10.539 -10.398 1 90.12 87 ARG A N 1
ATOM 704 C CA . ARG A 1 87 ? -13.531 -9.492 -9.953 1 90.12 87 ARG A CA 1
ATOM 705 C C . ARG A 1 87 ? -14.742 -10.078 -9.234 1 90.12 87 ARG A C 1
ATOM 707 O O . ARG A 1 87 ? -15.125 -9.602 -8.164 1 90.12 87 ARG A O 1
ATOM 714 N N . GLU A 1 88 ? -15.328 -11.039 -9.82 1 92.56 88 GLU A N 1
ATOM 715 C CA . GLU A 1 88 ? -16.484 -11.703 -9.211 1 92.56 88 GLU A CA 1
ATOM 716 C C . GLU A 1 88 ? -16.109 -12.328 -7.871 1 92.56 88 GLU A C 1
ATOM 718 O O . GLU A 1 88 ? -16.859 -12.195 -6.895 1 92.56 88 GLU A O 1
ATOM 723 N N . CYS A 1 89 ? -15.008 -12.938 -7.859 1 95 89 CYS A N 1
ATOM 724 C CA . CYS A 1 89 ? -14.547 -13.594 -6.637 1 95 89 CYS A CA 1
ATOM 725 C C . CYS A 1 89 ? -14.258 -12.562 -5.551 1 95 89 CYS A C 1
ATOM 727 O O . CYS A 1 89 ? -14.578 -12.789 -4.379 1 95 89 CYS A O 1
ATOM 729 N N . PHE A 1 90 ? -13.656 -11.531 -5.957 1 92.62 90 PHE A N 1
ATOM 730 C CA . PHE A 1 90 ? -13.352 -10.484 -4.988 1 92.62 90 PHE A CA 1
ATOM 731 C C . PHE A 1 90 ? -14.625 -9.93 -4.363 1 92.62 90 PHE A C 1
ATOM 733 O O . PHE A 1 90 ? -14.703 -9.758 -3.146 1 92.62 90 PHE A O 1
ATOM 740 N N . LYS A 1 91 ? -15.547 -9.68 -5.133 1 88.75 91 LYS A N 1
ATOM 741 C CA . LYS A 1 91 ? -16.828 -9.211 -4.645 1 88.75 91 LYS A CA 1
ATOM 742 C C . LYS A 1 91 ? -17.469 -10.219 -3.686 1 88.75 91 LYS A C 1
ATOM 744 O O . LYS A 1 91 ? -18.062 -9.836 -2.674 1 88.75 91 LYS A O 1
ATOM 749 N N . GLN A 1 92 ? -17.359 -11.406 -3.994 1 89.44 92 GLN A N 1
ATOM 750 C CA . GLN A 1 92 ? -17.922 -12.469 -3.164 1 89.44 92 GLN A CA 1
ATOM 751 C C . GLN A 1 92 ? -17.203 -12.539 -1.814 1 89.44 92 GLN A C 1
ATOM 753 O O . GLN A 1 92 ? -17.844 -12.781 -0.787 1 89.44 92 GLN A O 1
ATOM 758 N N . VAL A 1 93 ? -15.961 -12.398 -1.842 1 89.81 93 VAL A N 1
ATOM 759 C CA . VAL A 1 93 ? -15.141 -12.562 -0.646 1 89.81 93 VAL A CA 1
ATOM 760 C C . VAL A 1 93 ? -15.273 -11.328 0.244 1 89.81 93 VAL A C 1
ATOM 762 O O . VAL A 1 93 ? -15.422 -11.445 1.463 1 89.81 93 VAL A O 1
ATOM 765 N N . VAL A 1 94 ? -15.047 -10.195 -0.293 1 83.06 94 VAL A N 1
ATOM 766 C CA . VAL A 1 94 ? -14.977 -8.969 0.49 1 83.06 94 VAL A CA 1
ATOM 767 C C . VAL A 1 94 ? -16.375 -8.406 0.707 1 83.06 94 VAL A C 1
ATOM 769 O O . VAL A 1 94 ? -16.625 -7.727 1.704 1 83.06 94 VAL A O 1
ATOM 772 N N . GLY A 1 95 ? -17.234 -8.812 0.087 1 72.06 95 GLY A N 1
ATOM 773 C CA . GLY A 1 95 ? -18.594 -8.312 0.231 1 72.06 95 GLY A CA 1
ATOM 774 C C . GLY A 1 95 ? -18.719 -6.828 -0.066 1 72.06 95 GLY A C 1
ATOM 775 O O . GLY A 1 95 ? -17.734 -6.172 -0.398 1 72.06 95 GLY A O 1
ATOM 776 N N . SER A 1 96 ? -19.969 -6.277 -0.157 1 59.41 96 SER A N 1
ATOM 777 C CA . SER A 1 96 ? -20.312 -4.891 -0.469 1 59.41 96 SER A CA 1
ATOM 778 C C . SER A 1 96 ? -20.078 -3.98 0.73 1 59.41 96 SER A C 1
ATOM 780 O O . SER A 1 96 ? -20.078 -2.756 0.594 1 59.41 96 SER A O 1
ATOM 782 N N . LYS A 1 97 ? -19.906 -4.582 1.751 1 53.81 97 LYS A N 1
ATOM 783 C CA . LYS A 1 97 ? -20.172 -3.699 2.881 1 53.81 97 LYS A CA 1
ATOM 784 C C . LYS A 1 97 ? -19 -2.764 3.145 1 53.81 97 LYS A C 1
ATOM 786 O O . LYS A 1 97 ? -19.188 -1.644 3.621 1 53.81 97 LYS A O 1
ATOM 791 N N . ASP A 1 98 ? -17.828 -3.467 3.193 1 53.22 98 ASP A N 1
ATOM 792 C CA . ASP A 1 98 ? -16.781 -2.578 3.674 1 53.22 98 ASP A CA 1
ATOM 793 C C . ASP A 1 98 ? -16.125 -1.828 2.518 1 53.22 98 ASP A C 1
ATOM 795 O O . ASP A 1 98 ? -15.828 -2.418 1.479 1 53.22 98 ASP A O 1
ATOM 799 N N . GLY A 1 99 ? -16.594 -0.665 2.219 1 54.22 99 GLY A N 1
ATOM 800 C CA . GLY A 1 99 ? -16 0.258 1.258 1 54.22 99 GLY A CA 1
ATOM 801 C C . GLY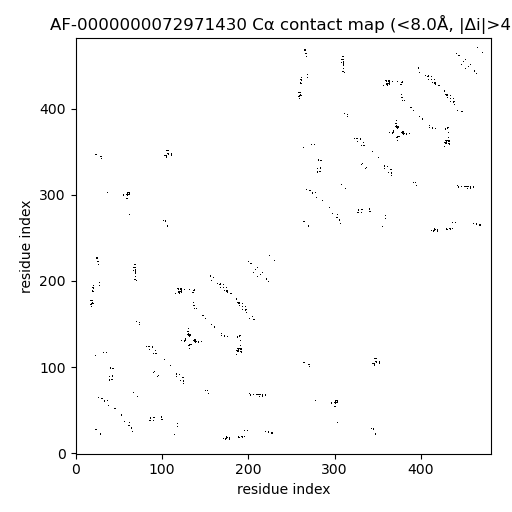 A 1 99 ? -14.586 -0.102 0.873 1 54.22 99 GLY A C 1
ATOM 802 O O . GLY A 1 99 ? -14.031 -1.079 1.378 1 54.22 99 GLY A O 1
ATOM 803 N N . PRO A 1 100 ? -14.164 0.547 -0.183 1 54.06 100 PRO A N 1
ATOM 804 C CA . PRO A 1 100 ? -12.797 0.283 -0.627 1 54.06 100 PRO A CA 1
ATOM 805 C C . PRO A 1 100 ? -11.789 0.282 0.523 1 54.06 100 PRO A C 1
ATOM 807 O O . PRO A 1 100 ? -11.812 1.181 1.368 1 54.06 100 PRO A O 1
ATOM 810 N N . ARG A 1 101 ? -11.406 -0.952 0.902 1 55.44 101 ARG A N 1
ATOM 811 C CA . ARG A 1 101 ? -10.359 -0.99 1.915 1 55.44 101 ARG A CA 1
ATOM 812 C C . ARG A 1 101 ? -9.047 -0.433 1.367 1 55.44 101 ARG A C 1
ATOM 814 O O . ARG A 1 101 ? -8.555 -0.893 0.335 1 55.44 101 ARG A O 1
ATOM 821 N N . GLU A 1 102 ? -8.719 0.873 1.712 1 60.69 102 GLU A N 1
ATOM 822 C CA . GLU A 1 102 ? -7.559 1.59 1.189 1 60.69 102 GLU A CA 1
ATOM 823 C C . GLU A 1 102 ? -6.266 1.07 1.808 1 60.69 102 GLU A C 1
ATOM 825 O O . GLU A 1 102 ? -6.25 0.643 2.965 1 60.69 102 GLU A O 1
ATOM 830 N N . PHE A 1 103 ? -5.402 0.657 0.995 1 70.94 103 PHE A N 1
ATOM 831 C CA . PHE A 1 103 ? -4.043 0.346 1.424 1 70.94 103 PHE A CA 1
ATOM 832 C C . PHE A 1 103 ? -3.445 1.508 2.207 1 70.94 103 PHE A C 1
ATOM 834 O O . PHE A 1 103 ? -3.541 2.662 1.786 1 70.94 103 PHE A O 1
ATOM 841 N N . ASP A 1 104 ? -3.076 1.136 3.455 1 82.5 104 ASP A N 1
ATOM 842 C CA . ASP A 1 104 ? -2.418 2.123 4.305 1 82.5 104 ASP A CA 1
ATOM 843 C C . ASP A 1 104 ? -0.992 1.695 4.641 1 82.5 104 ASP A C 1
ATOM 845 O O . ASP A 1 104 ? -0.786 0.776 5.438 1 82.5 104 ASP A O 1
ATOM 849 N N . PRO A 1 105 ? -0.015 2.277 3.994 1 85.38 105 PRO A N 1
ATOM 850 C CA . PRO A 1 105 ? 1.373 1.858 4.199 1 85.38 105 PRO A CA 1
ATOM 851 C C . PRO A 1 105 ? 1.887 2.188 5.602 1 85.38 105 PRO A C 1
ATOM 853 O O . PRO A 1 105 ? 3.012 1.819 5.949 1 85.38 105 PRO A O 1
ATOM 856 N N . PHE A 1 106 ? 1.033 2.758 6.391 1 89.62 106 PHE A N 1
ATOM 857 C CA . PHE A 1 106 ? 1.49 3.201 7.703 1 89.62 106 PHE A CA 1
ATOM 858 C C . PHE A 1 106 ? 0.862 2.359 8.805 1 89.62 106 PHE A C 1
ATOM 860 O O . PHE A 1 106 ? 1.158 2.557 9.992 1 89.62 106 PHE A O 1
ATOM 867 N N . ARG A 1 107 ? 0.045 1.457 8.391 1 87.44 107 ARG A N 1
ATOM 868 C CA . ARG A 1 107 ? -0.631 0.631 9.391 1 87.44 107 ARG A CA 1
ATOM 869 C C . ARG A 1 107 ? -0.611 -0.839 8.984 1 87.44 107 ARG A C 1
ATOM 871 O O . ARG A 1 107 ? -0.571 -1.161 7.793 1 87.44 107 ARG A O 1
ATOM 878 N N . CYS A 1 108 ? -0.706 -1.681 10 1 86.81 108 CYS A N 1
ATOM 879 C CA . CYS A 1 108 ? -0.624 -3.119 9.766 1 86.81 108 CYS A CA 1
ATOM 880 C C . CYS A 1 108 ? -1.97 -3.789 10.016 1 86.81 108 CYS A C 1
ATOM 882 O O . CYS A 1 108 ? -2.121 -4.988 9.789 1 86.81 108 CYS A O 1
ATOM 884 N N . ASP A 1 109 ? -2.91 -3.043 10.445 1 83.12 109 ASP A N 1
ATOM 885 C CA . ASP A 1 109 ? -4.152 -3.627 10.938 1 83.12 109 ASP A CA 1
ATOM 886 C C . ASP A 1 109 ? -4.898 -4.359 9.82 1 83.12 109 ASP A C 1
ATOM 888 O O . ASP A 1 109 ? -5.699 -5.258 10.086 1 83.12 109 ASP A O 1
ATOM 892 N N . LYS A 1 110 ? -4.57 -4.008 8.594 1 84 110 LYS A N 1
ATOM 893 C CA . LYS A 1 110 ? -5.344 -4.605 7.508 1 84 110 LYS A CA 1
ATOM 894 C C . LYS A 1 110 ? -4.527 -5.66 6.766 1 84 110 LYS A C 1
ATOM 896 O O . LYS A 1 110 ? -5.012 -6.27 5.809 1 84 110 LYS A O 1
ATOM 901 N N . VAL A 1 111 ? -3.381 -5.914 7.168 1 86.56 111 VAL A N 1
ATOM 902 C CA . VAL A 1 111 ? -2.475 -6.828 6.48 1 86.56 111 VAL A CA 1
ATOM 903 C C . VAL A 1 111 ? -3.061 -8.242 6.484 1 86.56 111 VAL A C 1
ATOM 905 O O . VAL A 1 111 ? -3.123 -8.898 5.441 1 86.56 111 VAL A O 1
ATOM 908 N N . ASP A 1 112 ? -3.512 -8.633 7.617 1 84.81 112 ASP A N 1
ATOM 909 C CA . ASP A 1 112 ? -4.07 -9.977 7.719 1 84.81 112 ASP A CA 1
ATOM 910 C C . ASP A 1 112 ? -5.328 -10.117 6.859 1 84.81 112 ASP A C 1
ATOM 912 O O . ASP A 1 112 ? -5.566 -11.164 6.262 1 84.81 112 ASP A O 1
ATOM 916 N N . LYS A 1 113 ? -6.055 -9.117 6.871 1 86.56 113 LYS A N 1
ATOM 917 C CA . LYS A 1 113 ? -7.258 -9.125 6.047 1 86.56 113 LYS A CA 1
ATOM 918 C C . LYS A 1 113 ? -6.91 -9.227 4.566 1 86.56 113 LYS A C 1
ATOM 920 O O . LYS A 1 113 ? -7.559 -9.961 3.818 1 86.56 113 LYS A O 1
ATOM 925 N N . HIS A 1 114 ? -5.926 -8.477 4.121 1 88.88 114 HIS A N 1
ATOM 926 C CA . HIS A 1 114 ? -5.484 -8.539 2.734 1 88.88 114 HIS A CA 1
ATOM 927 C C . HIS A 1 114 ? -5.027 -9.953 2.369 1 88.88 114 HIS A C 1
ATOM 929 O O . HIS A 1 114 ? -5.352 -10.453 1.292 1 88.88 114 HIS A O 1
ATOM 935 N N . ARG A 1 115 ? -4.273 -10.531 3.26 1 89.25 115 ARG A N 1
ATOM 936 C CA . ARG A 1 115 ? -3.787 -11.891 3.027 1 89.25 115 ARG A CA 1
ATOM 937 C C . ARG A 1 115 ? -4.945 -12.867 2.896 1 89.25 115 ARG A C 1
ATOM 939 O O . ARG A 1 115 ? -4.969 -13.688 1.978 1 89.25 115 ARG A O 1
ATOM 946 N N . ARG A 1 116 ? -5.832 -12.75 3.768 1 88.94 116 ARG A N 1
ATOM 947 C CA . ARG A 1 116 ? -6.996 -13.625 3.748 1 88.94 116 ARG A CA 1
ATOM 948 C C . ARG A 1 116 ? -7.812 -13.422 2.475 1 88.94 116 ARG A C 1
ATOM 950 O O . ARG A 1 116 ? -8.219 -14.391 1.827 1 88.94 116 ARG A O 1
ATOM 957 N N . ASP A 1 117 ? -8.039 -12.188 2.18 1 89.81 117 ASP A N 1
ATOM 958 C CA . ASP A 1 117 ? -8.844 -11.883 1.001 1 89.81 117 ASP A CA 1
ATOM 959 C C . ASP A 1 117 ? -8.219 -12.469 -0.261 1 89.81 117 ASP A C 1
ATOM 961 O O . ASP A 1 117 ? -8.898 -13.109 -1.06 1 89.81 117 ASP A O 1
ATOM 965 N N . MET A 1 118 ? -6.938 -12.25 -0.408 1 92.5 118 MET A N 1
ATOM 966 C CA . MET A 1 118 ? -6.281 -12.719 -1.624 1 92.5 118 MET A CA 1
ATOM 967 C C . MET A 1 118 ? -6.211 -14.242 -1.65 1 92.5 118 MET A C 1
ATOM 969 O O . MET A 1 118 ? -6.285 -14.852 -2.719 1 92.5 118 MET A O 1
ATOM 973 N N . THR A 1 119 ? -6.055 -14.852 -0.502 1 93.75 119 THR A N 1
ATOM 974 C CA . THR A 1 119 ? -6.098 -16.312 -0.425 1 93.75 119 THR A CA 1
ATOM 975 C C . THR A 1 119 ? -7.473 -16.828 -0.83 1 93.75 119 THR A C 1
ATOM 977 O O . THR A 1 119 ? -7.578 -17.781 -1.614 1 93.75 119 THR A O 1
ATOM 980 N N . CYS A 1 120 ? -8.461 -16.141 -0.346 1 94.25 120 CYS A N 1
ATOM 981 C CA . CYS A 1 120 ? -9.82 -16.578 -0.629 1 94.25 120 CYS A CA 1
ATOM 982 C C . CYS A 1 120 ? -10.195 -16.281 -2.078 1 94.25 120 CYS A C 1
ATOM 984 O O . CYS A 1 120 ? -10.906 -17.078 -2.709 1 94.25 120 CYS A O 1
ATOM 986 N N . VAL A 1 121 ? -9.734 -15.211 -2.566 1 94.75 121 VAL A N 1
ATOM 987 C CA . VAL A 1 121 ? -9.953 -14.898 -3.975 1 94.75 121 VAL A CA 1
ATOM 988 C C . VAL A 1 121 ? -9.289 -15.961 -4.848 1 94.75 121 VAL A C 1
ATOM 990 O O . VAL A 1 121 ? -9.883 -16.438 -5.812 1 94.75 121 VAL A O 1
ATOM 993 N N . SER A 1 122 ? -8.117 -16.328 -4.496 1 95.69 122 SER A N 1
ATOM 994 C CA . SER A 1 122 ? -7.391 -17.344 -5.25 1 95.69 122 SER A CA 1
ATOM 995 C C . SER A 1 122 ? -8.117 -18.688 -5.215 1 95.69 122 SER A C 1
ATOM 997 O O . SER A 1 122 ? -8.164 -19.391 -6.219 1 95.69 122 SER A O 1
ATOM 999 N N . GLN A 1 123 ? -8.609 -19 -4.051 1 96 123 GLN A N 1
ATOM 1000 C CA . GLN A 1 123 ? -9.391 -20.234 -3.951 1 96 123 GLN A CA 1
ATOM 1001 C C . GLN A 1 123 ? -10.617 -20.172 -4.855 1 96 123 GLN A C 1
ATOM 1003 O O . GLN A 1 123 ? -10.898 -21.125 -5.594 1 96 123 GLN A O 1
ATOM 1008 N N . CYS A 1 124 ? -11.336 -19.109 -4.805 1 97.12 124 CYS A N 1
ATOM 1009 C CA . CYS A 1 124 ? -12.539 -18.906 -5.598 1 97.12 124 CYS A CA 1
ATOM 1010 C C . CYS A 1 124 ? -12.234 -19 -7.09 1 97.12 124 CYS A C 1
ATOM 1012 O O . CYS A 1 124 ? -12.938 -19.703 -7.824 1 97.12 124 CYS A O 1
ATOM 1014 N N . VAL A 1 125 ? -11.211 -18.344 -7.523 1 97.12 125 VAL A N 1
ATOM 1015 C CA . VAL A 1 125 ? -10.82 -18.375 -8.93 1 97.12 125 VAL A CA 1
ATOM 1016 C C . VAL A 1 125 ? -10.453 -19.797 -9.344 1 97.12 125 VAL A C 1
ATOM 1018 O O . VAL A 1 125 ? -10.867 -20.266 -10.406 1 97.12 125 VAL A O 1
ATOM 1021 N N . GLY A 1 126 ? -9.648 -20.469 -8.492 1 97.38 126 GLY A N 1
ATOM 1022 C CA . GLY A 1 126 ? -9.281 -21.844 -8.773 1 97.38 126 GLY A CA 1
ATOM 1023 C C . GLY A 1 126 ? -10.477 -22.766 -8.898 1 97.38 126 GLY A C 1
ATOM 1024 O O . GLY A 1 126 ? -10.469 -23.703 -9.695 1 97.38 126 GLY A O 1
ATOM 1025 N N . GLN A 1 127 ? -11.43 -22.516 -8.086 1 97.69 127 GLN A N 1
ATOM 1026 C CA . GLN A 1 127 ? -12.648 -23.312 -8.133 1 97.69 127 GLN A CA 1
ATOM 1027 C C . GLN A 1 127 ? -13.438 -23.016 -9.406 1 97.69 127 GLN A C 1
ATOM 1029 O O . GLN A 1 127 ? -13.945 -23.938 -10.055 1 97.69 127 GLN A O 1
ATOM 1034 N N . LYS A 1 128 ? -13.508 -21.859 -9.797 1 96.88 128 LYS A N 1
ATOM 1035 C CA . LYS A 1 128 ? -14.234 -21.484 -11.008 1 96.88 128 LYS A CA 1
ATOM 1036 C C . LYS A 1 128 ? -13.562 -22.031 -12.258 1 96.88 128 LYS A C 1
ATOM 1038 O O . LYS A 1 128 ? -14.227 -22.375 -13.234 1 96.88 128 LYS A O 1
ATOM 1043 N N . LYS A 1 129 ? -12.297 -22.109 -12.188 1 96.31 129 LYS A N 1
ATOM 1044 C CA . LYS A 1 129 ? -11.531 -22.641 -13.32 1 96.31 129 LYS A CA 1
ATOM 1045 C C . LYS A 1 129 ? -11.445 -24.156 -13.266 1 96.31 129 LYS A C 1
ATOM 1047 O O . LYS A 1 129 ? -10.781 -24.766 -14.109 1 96.31 129 LYS A O 1
ATOM 1052 N N . ASP A 1 130 ? -11.938 -24.719 -12.25 1 96.81 130 ASP A N 1
ATOM 1053 C CA . ASP A 1 130 ? -12.023 -26.156 -12.055 1 96.81 130 ASP A CA 1
ATOM 1054 C C . ASP A 1 130 ? -10.648 -26.766 -11.797 1 96.81 130 ASP A C 1
ATOM 1056 O O . ASP A 1 130 ? -10.406 -27.938 -12.117 1 96.81 130 ASP A O 1
ATOM 1060 N N . VAL A 1 131 ? -9.781 -25.969 -11.344 1 97.56 131 VAL A N 1
ATOM 1061 C CA . VAL A 1 131 ? -8.461 -26.438 -10.922 1 97.56 131 VAL A CA 1
ATOM 1062 C C . VAL A 1 131 ? -8.508 -26.891 -9.469 1 97.56 131 VAL A C 1
ATOM 1064 O O . VAL A 1 131 ? -7.742 -27.766 -9.055 1 97.56 131 VAL A O 1
ATOM 1067 N N . LEU A 1 132 ? -9.352 -26.281 -8.75 1 98.12 132 LEU A N 1
ATOM 1068 C CA . LEU A 1 132 ? -9.609 -26.641 -7.359 1 98.12 132 LEU A CA 1
ATOM 1069 C C . LEU A 1 132 ? -11.016 -27.219 -7.199 1 98.12 132 LEU A C 1
ATOM 1071 O O . LEU A 1 132 ? -11.938 -26.812 -7.91 1 98.12 132 LEU A O 1
ATOM 1075 N N . ASP A 1 133 ? -11.18 -28.078 -6.227 1 97.62 133 ASP A N 1
ATOM 1076 C CA . ASP A 1 133 ? -12.516 -28.609 -5.961 1 97.62 133 ASP A CA 1
ATOM 1077 C C . ASP A 1 133 ? -13.289 -27.703 -5.008 1 97.62 133 ASP A C 1
ATOM 1079 O O . ASP A 1 133 ? -12.836 -26.609 -4.676 1 97.62 133 ASP A O 1
ATOM 1083 N N . LYS A 1 134 ? -14.469 -28.141 -4.531 1 95.31 134 LYS A N 1
ATOM 1084 C CA . LYS A 1 134 ? -15.367 -27.328 -3.721 1 95.31 134 LYS A CA 1
ATOM 1085 C C . LYS A 1 134 ? -14.742 -27 -2.371 1 95.31 134 LYS A C 1
ATOM 1087 O O . LYS A 1 134 ? -15.07 -25.969 -1.768 1 95.31 134 LYS A O 1
ATOM 1092 N N . ASP A 1 135 ? -13.812 -27.844 -1.936 1 93 135 ASP A N 1
ATOM 1093 C CA . ASP A 1 135 ? -13.172 -27.641 -0.641 1 93 135 ASP A CA 1
ATOM 1094 C C . ASP A 1 135 ? -11.852 -26.891 -0.798 1 93 135 ASP A C 1
ATOM 1096 O O . ASP A 1 135 ? -11.141 -26.672 0.183 1 93 135 ASP A O 1
ATOM 1100 N N . GLY A 1 136 ? -11.461 -26.547 -2.027 1 95.19 136 GLY A N 1
ATOM 1101 C CA . GLY A 1 136 ? -10.234 -25.812 -2.285 1 95.19 136 GLY A CA 1
ATOM 1102 C C . GLY A 1 136 ? -9.031 -26.719 -2.518 1 95.19 136 GLY A C 1
ATOM 1103 O O . GLY A 1 136 ? -7.902 -26.234 -2.604 1 95.19 136 GLY A O 1
ATOM 1104 N N . ASN A 1 137 ? -9.312 -27.984 -2.619 1 95.75 137 ASN A N 1
ATOM 1105 C CA . ASN A 1 137 ? -8.227 -28.906 -2.906 1 95.75 137 ASN A CA 1
ATOM 1106 C C . ASN A 1 137 ? -7.891 -28.938 -4.395 1 95.75 137 ASN A C 1
ATOM 1108 O O . ASN A 1 137 ? -8.773 -28.781 -5.238 1 95.75 137 ASN A O 1
ATOM 1112 N N . VAL A 1 138 ? -6.648 -29.25 -4.617 1 97.44 138 VAL A N 1
ATOM 1113 C CA . VAL A 1 138 ? -6.184 -29.219 -6 1 97.44 138 VAL A CA 1
ATOM 1114 C C . VAL A 1 138 ? -6.684 -30.469 -6.734 1 97.44 138 VAL A C 1
ATOM 1116 O O . VAL A 1 138 ? -6.605 -31.578 -6.207 1 97.44 138 VAL A O 1
ATOM 1119 N N . LYS A 1 139 ? -7.238 -30.203 -7.879 1 98.12 139 LYS A N 1
ATOM 1120 C CA . LYS A 1 139 ? -7.488 -31.266 -8.836 1 98.12 139 LYS A CA 1
ATOM 1121 C C . LYS A 1 139 ? -6.273 -31.516 -9.727 1 98.12 139 LYS A C 1
ATOM 1123 O O . LYS A 1 139 ? -6.051 -30.781 -10.695 1 98.12 139 LYS A O 1
ATOM 1128 N N . GLU A 1 140 ? -5.574 -32.531 -9.492 1 97.31 140 GLU A N 1
ATOM 1129 C CA . GLU A 1 140 ? -4.242 -32.75 -10.047 1 97.31 140 GLU A CA 1
ATOM 1130 C C . GLU A 1 140 ? -4.273 -32.781 -11.57 1 97.31 140 GLU A C 1
ATOM 1132 O O . GLU A 1 140 ? -3.465 -32.125 -12.227 1 97.31 140 GLU A O 1
ATOM 1137 N N . ALA A 1 141 ? -5.172 -33.562 -12.109 1 97.31 141 ALA A N 1
ATOM 1138 C CA . ALA A 1 141 ? -5.25 -33.688 -13.562 1 97.31 141 ALA A CA 1
ATOM 1139 C C . ALA A 1 141 ? -5.594 -32.344 -14.211 1 97.31 141 ALA A C 1
ATOM 1141 O O . ALA A 1 141 ? -4.988 -31.969 -15.219 1 97.31 141 ALA A O 1
ATOM 1142 N N . GLU A 1 142 ? -6.539 -31.688 -13.625 1 98 142 GLU A N 1
ATOM 1143 C CA . GLU A 1 142 ? -6.98 -30.406 -14.164 1 98 142 GLU A CA 1
ATOM 1144 C C . GLU A 1 142 ? -5.891 -29.344 -14.031 1 98 142 GLU A C 1
ATOM 1146 O O . GLU A 1 142 ? -5.738 -28.5 -14.914 1 98 142 GLU A O 1
ATOM 1151 N N . PHE A 1 143 ? -5.16 -29.375 -12.961 1 98 143 PHE A N 1
ATOM 1152 C CA . PHE A 1 143 ? -4.055 -28.453 -12.789 1 98 143 PHE A CA 1
ATOM 1153 C C . PHE A 1 143 ? -2.984 -28.672 -13.852 1 98 143 PHE A C 1
ATOM 1155 O O . PHE A 1 143 ? -2.471 -27.719 -14.43 1 98 143 PHE A O 1
ATOM 1162 N N . GLY A 1 144 ? -2.621 -29.891 -14.07 1 97.25 144 GLY A N 1
ATOM 1163 C CA . GLY A 1 144 ? -1.666 -30.203 -15.125 1 97.25 144 GLY A CA 1
ATOM 1164 C C . GLY A 1 144 ? -2.082 -29.672 -16.484 1 97.25 144 GLY A C 1
ATOM 1165 O O . GLY A 1 144 ? -1.267 -29.094 -17.203 1 97.25 144 GLY A O 1
ATOM 1166 N N . GLU A 1 145 ? -3.334 -29.922 -16.812 1 96.88 145 GLU A N 1
ATOM 1167 C CA . GLU A 1 145 ? -3.859 -29.438 -18.078 1 96.88 145 GLU A CA 1
ATOM 1168 C C . GLU A 1 145 ? -3.832 -27.906 -18.141 1 96.88 145 GLU A C 1
ATOM 1170 O O . GLU A 1 145 ? -3.498 -27.328 -19.188 1 96.88 145 GLU A O 1
ATOM 1175 N N . PHE A 1 146 ? -4.215 -27.297 -17.078 1 96.75 146 PHE A N 1
ATOM 1176 C CA . PHE A 1 146 ? -4.211 -25.844 -16.984 1 96.75 146 PHE A CA 1
ATOM 1177 C C . PHE A 1 146 ? -2.816 -25.297 -17.266 1 96.75 146 PHE A C 1
ATOM 1179 O O . PHE A 1 146 ? -2.666 -24.328 -18 1 96.75 146 PHE A O 1
ATOM 1186 N N . VAL A 1 147 ? -1.793 -25.828 -16.625 1 97.38 147 VAL A N 1
ATOM 1187 C CA . VAL A 1 147 ? -0.415 -25.375 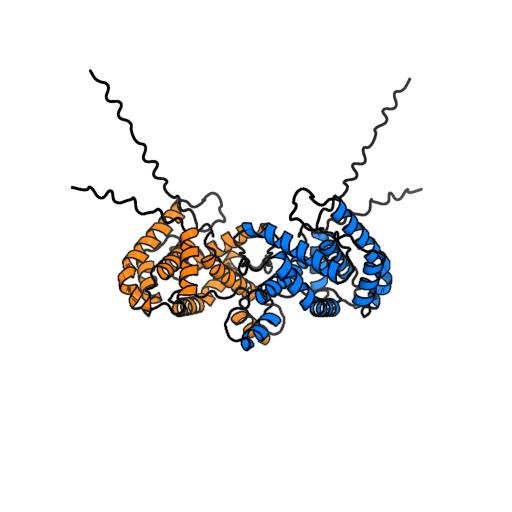-16.797 1 97.38 147 VAL A CA 1
ATOM 1188 C C . VAL A 1 147 ? 0.014 -25.562 -18.25 1 97.38 147 VAL A C 1
ATOM 1190 O O . VAL A 1 147 ? 0.612 -24.672 -18.844 1 97.38 147 VAL A O 1
ATOM 1193 N N . LYS A 1 148 ? -0.313 -26.719 -18.766 1 95.69 148 LYS A N 1
ATOM 1194 C CA . LYS A 1 148 ? 0.035 -27.016 -20.141 1 95.69 148 LYS A CA 1
ATOM 1195 C C . LYS A 1 148 ? -0.568 -25.984 -21.094 1 95.69 148 LYS A C 1
ATOM 1197 O O . LYS A 1 148 ? 0.118 -25.469 -21.984 1 95.69 148 LYS A O 1
ATOM 1202 N N . GLU A 1 149 ? -1.774 -25.703 -20.938 1 95.06 149 GLU A N 1
ATOM 1203 C CA . GLU A 1 149 ? -2.467 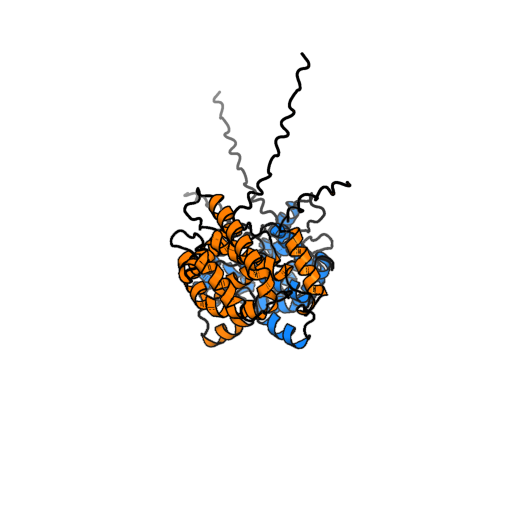-24.734 -21.797 1 95.06 149 GLU A CA 1
ATOM 1204 C C . GLU A 1 149 ? -1.911 -23.328 -21.609 1 95.06 149 GLU A C 1
ATOM 1206 O O . GLU A 1 149 ? -1.701 -22.594 -22.578 1 95.06 149 GLU A O 1
ATOM 1211 N N . THR A 1 150 ? -1.705 -22.922 -20.375 1 94.69 150 THR A N 1
ATOM 1212 C CA . THR A 1 150 ? -1.235 -21.578 -20.047 1 94.69 150 THR A CA 1
ATOM 1213 C C . THR A 1 150 ? 0.159 -21.328 -20.609 1 94.69 150 THR A C 1
ATOM 1215 O O . THR A 1 150 ? 0.457 -20.234 -21.094 1 94.69 150 THR A O 1
ATOM 1218 N N . MET A 1 151 ? 0.974 -22.359 -20.578 1 95.75 151 MET A N 1
ATOM 1219 C CA . MET A 1 151 ? 2.377 -22.203 -20.953 1 95.75 151 MET A CA 1
ATOM 1220 C C . MET A 1 151 ? 2.625 -22.719 -22.359 1 95.75 151 MET A C 1
ATOM 1222 O O . MET A 1 151 ? 3.773 -22.922 -22.766 1 95.75 151 MET A O 1
ATOM 1226 N N . ALA A 1 152 ? 1.586 -22.891 -23.109 1 94.25 152 ALA A N 1
ATOM 1227 C CA . ALA A 1 152 ? 1.672 -23.516 -24.422 1 94.25 152 ALA A CA 1
ATOM 1228 C C . ALA A 1 152 ? 2.576 -22.719 -25.359 1 94.25 152 ALA A C 1
ATOM 1230 O O . ALA A 1 152 ? 3.248 -23.281 -26.219 1 94.25 152 ALA A O 1
ATOM 1231 N N . LYS A 1 153 ? 2.662 -21.469 -25.219 1 92.5 153 LYS A N 1
ATOM 1232 C CA . LYS A 1 153 ? 3.436 -20.609 -26.109 1 92.5 153 LYS A CA 1
ATOM 1233 C C . LYS A 1 153 ? 4.91 -20.594 -25.703 1 92.5 153 LYS A C 1
ATOM 1235 O O . LYS A 1 153 ? 5.754 -20.094 -26.453 1 92.5 153 LYS A O 1
ATOM 1240 N N . GLU A 1 154 ? 5.176 -21.078 -24.531 1 94 154 GLU A N 1
ATOM 1241 C CA . GLU A 1 154 ? 6.543 -21.125 -24.016 1 94 154 GLU A CA 1
ATOM 1242 C C . GLU A 1 154 ? 7.188 -22.484 -24.281 1 94 154 GLU A C 1
ATOM 1244 O O . GLU A 1 154 ? 7.191 -23.359 -23.422 1 94 154 GLU A O 1
ATOM 1249 N N . SER A 1 155 ? 7.891 -22.594 -25.438 1 93.06 155 SER A N 1
ATOM 1250 C CA . SER A 1 155 ? 8.445 -23.875 -25.875 1 93.06 155 SER A CA 1
ATOM 1251 C C . SER A 1 155 ? 9.484 -24.391 -24.891 1 93.06 155 SER A C 1
ATOM 1253 O O . SER A 1 155 ? 9.609 -25.594 -24.688 1 93.06 155 SER A O 1
ATOM 1255 N N . TRP A 1 156 ? 10.195 -23.531 -24.297 1 93.75 156 TRP A N 1
ATOM 1256 C CA . TRP A 1 156 ? 11.25 -23.906 -23.375 1 93.75 156 TRP A CA 1
ATOM 1257 C C . TRP A 1 156 ? 10.672 -24.562 -22.125 1 93.75 156 TRP A C 1
ATOM 1259 O O . TRP A 1 156 ? 11.375 -25.281 -21.406 1 93.75 156 TRP A O 1
ATOM 1269 N N . PHE A 1 157 ? 9.422 -24.312 -21.797 1 95.81 157 PHE A N 1
ATOM 1270 C CA . PHE A 1 157 ? 8.789 -24.781 -20.562 1 95.81 157 PHE A CA 1
ATOM 1271 C C . PHE A 1 157 ? 8.438 -26.266 -20.656 1 95.81 157 PHE A C 1
ATOM 1273 O O . PHE A 1 157 ? 8.305 -26.938 -19.641 1 95.81 157 PHE A O 1
ATOM 1280 N N . VAL A 1 158 ? 8.281 -26.828 -21.828 1 93.94 158 VAL A N 1
ATOM 1281 C CA . VAL A 1 158 ? 7.848 -28.188 -22.062 1 93.94 158 VAL A CA 1
ATOM 1282 C C . VAL A 1 158 ? 8.789 -29.172 -21.359 1 93.94 158 VAL A C 1
ATOM 1284 O O . VAL A 1 158 ? 8.352 -30.156 -20.781 1 93.94 158 VAL A O 1
ATOM 1287 N N . SER A 1 159 ? 10.055 -28.875 -21.391 1 92.62 159 SER A N 1
ATOM 1288 C CA . SER A 1 159 ? 11.055 -29.781 -20.844 1 92.62 159 SER A CA 1
ATOM 1289 C C . SER A 1 159 ? 11 -29.828 -19.328 1 92.62 159 SER A C 1
ATOM 1291 O O . SER A 1 159 ? 11.438 -30.812 -18.703 1 92.62 159 SER A O 1
ATOM 1293 N N . ILE A 1 160 ? 10.469 -28.812 -18.703 1 94.69 160 ILE A N 1
ATOM 1294 C CA . ILE A 1 160 ? 10.492 -28.781 -17.234 1 94.69 160 ILE A CA 1
ATOM 1295 C C . ILE A 1 160 ? 9.062 -28.844 -16.703 1 94.69 160 ILE A C 1
ATOM 1297 O O . ILE A 1 160 ? 8.852 -28.844 -15.492 1 94.69 160 ILE A O 1
ATOM 1301 N N . GLN A 1 161 ? 8.102 -28.938 -17.469 1 96.44 161 GLN A N 1
ATOM 1302 C CA . GLN A 1 161 ? 6.688 -28.844 -17.125 1 96.44 161 GLN A CA 1
ATOM 1303 C C . GLN A 1 161 ? 6.309 -29.875 -16.078 1 96.44 161 GLN A C 1
ATOM 1305 O O . GLN A 1 161 ? 5.695 -29.547 -15.062 1 96.44 161 GLN A O 1
ATOM 1310 N N . ASP A 1 162 ? 6.645 -31.125 -16.359 1 95.88 162 ASP A N 1
ATOM 1311 C CA . ASP A 1 162 ? 6.254 -32.219 -15.453 1 95.88 162 ASP A CA 1
ATOM 1312 C C . ASP A 1 162 ? 6.84 -32 -14.062 1 95.88 162 ASP A C 1
ATOM 1314 O O . ASP A 1 162 ? 6.164 -32.25 -13.055 1 95.88 162 ASP A O 1
ATOM 1318 N N . LYS A 1 163 ? 8.086 -31.609 -14.055 1 96 163 LYS A N 1
ATOM 1319 C CA . LYS A 1 163 ? 8.742 -31.359 -12.773 1 96 163 LYS A CA 1
ATOM 1320 C C . LYS A 1 163 ? 8.07 -30.203 -12.031 1 96 163 LYS A C 1
ATOM 1322 O O . LYS A 1 163 ? 7.844 -30.281 -10.828 1 96 163 LYS A O 1
ATOM 1327 N N . VAL A 1 164 ? 7.758 -29.125 -12.742 1 96.44 164 VAL A N 1
ATOM 1328 C CA . VAL A 1 164 ? 7.121 -27.953 -12.148 1 96.44 164 VAL A CA 1
ATOM 1329 C C . VAL A 1 164 ? 5.746 -28.328 -11.609 1 96.44 164 VAL A C 1
ATOM 1331 O O . VAL A 1 164 ? 5.402 -28 -10.469 1 96.44 164 VAL A O 1
ATOM 1334 N N . VAL A 1 165 ? 4.961 -29.047 -12.383 1 97.62 165 VAL A N 1
ATOM 1335 C CA . VAL A 1 165 ? 3.617 -29.453 -11.992 1 97.62 165 VAL A CA 1
ATOM 1336 C C . VAL A 1 165 ? 3.686 -30.297 -10.727 1 97.62 165 VAL A C 1
ATOM 1338 O O . VAL A 1 165 ? 2.945 -30.062 -9.766 1 97.62 165 VAL A O 1
ATOM 1341 N N . SER A 1 166 ? 4.555 -31.25 -10.719 1 97.31 166 SER A N 1
ATOM 1342 C CA . SER A 1 166 ? 4.699 -32.125 -9.562 1 97.31 166 SER A CA 1
ATOM 1343 C C . SER A 1 166 ? 5.113 -31.344 -8.32 1 97.31 166 SER A C 1
ATOM 1345 O O . SER A 1 166 ? 4.578 -31.578 -7.234 1 97.31 166 SER A O 1
ATOM 1347 N N . THR A 1 167 ? 6.066 -30.484 -8.469 1 96.25 167 THR A N 1
ATOM 1348 C CA . THR A 1 167 ? 6.547 -29.656 -7.359 1 96.25 167 THR A CA 1
ATOM 1349 C C . THR A 1 167 ? 5.418 -28.812 -6.785 1 96.25 167 THR A C 1
ATOM 1351 O O . THR A 1 167 ? 5.23 -28.75 -5.566 1 96.25 167 THR A O 1
ATOM 1354 N N . CYS A 1 168 ? 4.648 -28.156 -7.648 1 96.81 168 CYS A N 1
ATOM 1355 C CA . CYS A 1 168 ? 3.605 -27.234 -7.207 1 96.81 168 CYS A CA 1
ATOM 1356 C C . CYS A 1 168 ? 2.438 -27.984 -6.59 1 96.81 168 CYS A C 1
ATOM 1358 O O . CYS A 1 168 ? 1.822 -27.516 -5.633 1 96.81 168 CYS A O 1
ATOM 1360 N N . LEU A 1 169 ? 2.156 -29.172 -7.086 1 97.06 169 LEU A N 1
ATOM 1361 C CA . LEU A 1 169 ? 1.132 -30 -6.477 1 97.06 169 LEU A CA 1
ATOM 1362 C C . LEU A 1 169 ? 1.523 -30.391 -5.051 1 97.06 169 LEU A C 1
ATOM 1364 O O . LEU A 1 169 ? 0.694 -30.344 -4.141 1 97.06 169 LEU A O 1
ATOM 1368 N N . ALA A 1 170 ? 2.758 -30.781 -4.906 1 95.5 170 ALA A N 1
ATOM 1369 C CA . ALA A 1 170 ? 3.246 -31.141 -3.578 1 95.5 170 ALA A CA 1
ATOM 1370 C C . ALA A 1 170 ? 3.148 -29.969 -2.611 1 95.5 170 ALA A C 1
ATOM 1372 O O . ALA A 1 170 ? 2.713 -30.125 -1.469 1 95.5 170 ALA A O 1
ATOM 1373 N N . GLU A 1 171 ? 3.553 -28.844 -3.088 1 93.25 171 GLU A N 1
ATOM 1374 C CA . GLU A 1 171 ? 3.502 -27.656 -2.238 1 93.25 171 GLU A CA 1
ATOM 1375 C C . GLU A 1 171 ? 2.064 -27.312 -1.862 1 93.25 171 GLU A C 1
ATOM 1377 O O . GLU A 1 171 ? 1.792 -26.922 -0.725 1 93.25 171 GLU A O 1
ATOM 1382 N N . ALA A 1 172 ? 1.189 -27.359 -2.801 1 95 172 ALA A N 1
ATOM 1383 C CA . ALA A 1 172 ? -0.219 -27.062 -2.551 1 95 172 ALA A CA 1
ATOM 1384 C C . ALA A 1 172 ? -0.81 -28.031 -1.529 1 95 172 ALA A C 1
ATOM 1386 O O . ALA A 1 172 ? -1.542 -27.609 -0.625 1 95 172 ALA A O 1
ATOM 1387 N N . ARG A 1 173 ? -0.531 -29.297 -1.7 1 93.19 173 ARG A N 1
ATOM 1388 C CA . ARG A 1 173 ? -1.008 -30.312 -0.76 1 93.19 173 ARG A CA 1
ATOM 1389 C C . ARG A 1 173 ? -0.494 -30.031 0.649 1 93.19 173 ARG A C 1
ATOM 1391 O O . ARG A 1 173 ? -1.243 -30.141 1.621 1 93.19 173 ARG A O 1
ATOM 1398 N N . ASN A 1 174 ? 0.784 -29.75 0.714 1 91.5 174 ASN A N 1
ATOM 1399 C CA . ASN A 1 174 ? 1.393 -29.438 2.002 1 91.5 174 ASN A CA 1
ATOM 1400 C C . ASN A 1 174 ? 0.747 -28.219 2.645 1 91.5 174 ASN A C 1
ATOM 1402 O O . ASN A 1 174 ? 0.508 -28.188 3.854 1 91.5 174 ASN A O 1
ATOM 1406 N N . ALA A 1 175 ? 0.5 -27.219 1.87 1 90.62 175 ALA A N 1
ATOM 1407 C CA . ALA A 1 175 ? -0.129 -26 2.381 1 90.62 175 ALA A CA 1
ATOM 1408 C C . ALA A 1 175 ? -1.531 -26.281 2.91 1 90.62 175 ALA A C 1
ATOM 1410 O O . ALA A 1 175 ? -1.933 -25.75 3.947 1 90.62 175 ALA A O 1
ATOM 1411 N N . THR A 1 176 ? -2.246 -27.047 2.203 1 90.81 176 THR A N 1
ATOM 1412 C CA . THR A 1 176 ? -3.588 -27.422 2.623 1 90.81 176 THR A CA 1
ATOM 1413 C C . THR A 1 176 ? -3.541 -28.203 3.934 1 90.81 176 THR A C 1
ATOM 1415 O O . THR A 1 176 ? -4.332 -27.953 4.844 1 90.81 176 THR A O 1
ATOM 1418 N N . ALA A 1 177 ? -2.635 -29.062 4.016 1 88.62 177 ALA A N 1
ATOM 1419 C CA . ALA A 1 177 ? -2.518 -29.938 5.188 1 88.62 177 ALA A CA 1
ATOM 1420 C C . ALA A 1 177 ? -2.139 -29.125 6.43 1 88.62 177 ALA A C 1
ATOM 1422 O O . ALA A 1 177 ? -2.531 -29.469 7.547 1 88.62 177 ALA A O 1
ATOM 1423 N N . ASN A 1 178 ? -1.421 -28.078 6.305 1 84.31 178 ASN A N 1
ATOM 1424 C CA . ASN A 1 178 ? -0.904 -27.312 7.426 1 84.31 178 ASN A CA 1
ATOM 1425 C C . ASN A 1 178 ? -1.713 -26.031 7.652 1 84.31 178 ASN A C 1
ATOM 1427 O O . ASN A 1 178 ? -1.291 -25.141 8.398 1 84.31 178 ASN A O 1
ATOM 1431 N N . ARG A 1 179 ? -2.754 -25.969 7 1 82.69 179 ARG A N 1
ATOM 1432 C CA . ARG A 1 179 ? -3.557 -24.766 7.137 1 82.69 179 ARG A CA 1
ATOM 1433 C C . ARG A 1 179 ? -4.16 -24.656 8.531 1 82.69 179 ARG A C 1
ATOM 1435 O O . ARG A 1 179 ? -4.41 -25.672 9.188 1 82.69 179 ARG A O 1
ATOM 1442 N N . ASP A 1 180 ? -4.164 -23.422 8.961 1 73.31 180 ASP A N 1
ATOM 1443 C CA . ASP A 1 180 ? -4.859 -23.203 10.227 1 73.31 180 ASP A CA 1
ATOM 1444 C C . ASP A 1 180 ? -6.363 -23.406 10.07 1 73.31 180 ASP A C 1
ATOM 1446 O O . ASP A 1 180 ? -7.043 -22.594 9.43 1 73.31 180 ASP A O 1
ATOM 1450 N N . THR A 1 181 ? -6.855 -24.406 10.633 1 72.12 181 THR A N 1
ATOM 1451 C CA . THR A 1 181 ? -8.266 -24.75 10.477 1 72.12 181 THR A CA 1
ATOM 1452 C C . THR A 1 181 ? -9.102 -24.094 11.57 1 72.12 181 THR A C 1
ATOM 1454 O O . THR A 1 181 ? -10.328 -24.219 11.57 1 72.12 181 THR A O 1
ATOM 1457 N N . SER A 1 182 ? -8.352 -23.453 12.438 1 67.69 182 SER A N 1
ATOM 1458 C CA . SER A 1 182 ? -9.086 -22.828 13.531 1 67.69 182 SER A CA 1
ATOM 1459 C C . SER A 1 182 ? -9.828 -21.578 13.07 1 67.69 182 SER A C 1
ATOM 1461 O O . SER A 1 182 ? -10.82 -21.172 13.68 1 67.69 182 SER A O 1
ATOM 1463 N N . ASP A 1 183 ? -9.32 -21.016 12.078 1 63.53 183 ASP A N 1
ATOM 1464 C CA . ASP A 1 183 ? -9.969 -19.812 11.547 1 63.53 183 ASP A CA 1
ATOM 1465 C C . ASP A 1 183 ? -11 -20.188 10.477 1 63.53 183 ASP A C 1
ATOM 1467 O O . ASP A 1 183 ? -10.641 -20.531 9.352 1 63.53 183 ASP A O 1
ATOM 1471 N N . THR A 1 184 ? -12.273 -20.188 10.914 1 62 184 THR A N 1
ATOM 1472 C CA . THR A 1 184 ? -13.367 -20.594 10.047 1 62 184 THR A CA 1
ATOM 1473 C C . THR A 1 184 ? -13.477 -19.672 8.836 1 62 184 THR A C 1
ATOM 1475 O O . THR A 1 184 ? -14.086 -20.016 7.828 1 62 184 THR A O 1
ATOM 1478 N N . GLU A 1 185 ? -12.852 -18.594 8.891 1 64.56 185 GLU A N 1
ATOM 1479 C CA . GLU A 1 185 ? -12.93 -17.641 7.797 1 64.56 185 GLU A CA 1
ATOM 1480 C C . GLU A 1 185 ? -11.734 -17.781 6.855 1 64.56 185 GLU A C 1
ATOM 1482 O O . GLU A 1 185 ? -11.68 -17.125 5.809 1 64.56 185 GLU A O 1
ATOM 1487 N N . SER A 1 186 ? -11 -18.766 7.262 1 80.94 186 SER A N 1
ATOM 1488 C CA . SER A 1 186 ? -9.781 -18.891 6.461 1 80.94 186 SER A CA 1
ATOM 1489 C C . SER A 1 186 ? -10.023 -19.766 5.23 1 80.94 186 SER A C 1
ATOM 1491 O O . SER A 1 186 ? -10.805 -20.719 5.281 1 80.94 186 SER A O 1
ATOM 1493 N N . CYS A 1 187 ? -9.586 -19.469 4.125 1 91.5 187 CYS A N 1
ATOM 1494 C CA . CYS A 1 187 ? -9.672 -20.188 2.865 1 91.5 187 CYS A CA 1
ATOM 1495 C C . CYS A 1 187 ? -8.492 -21.141 2.699 1 91.5 187 CYS A C 1
ATOM 1497 O O . CYS A 1 187 ? -7.48 -21 3.381 1 91.5 187 CYS A O 1
ATOM 1499 N N . ASN A 1 188 ? -8.773 -22.219 1.946 1 93.31 188 ASN A N 1
ATOM 1500 C CA . ASN A 1 188 ? -7.695 -23.141 1.582 1 93.31 188 ASN A CA 1
ATOM 1501 C C . ASN A 1 188 ? -6.59 -22.422 0.805 1 93.31 188 ASN A C 1
ATOM 1503 O O . ASN A 1 188 ? -6.855 -21.797 -0.226 1 93.31 188 ASN A O 1
ATOM 1507 N N . PRO A 1 189 ? -5.383 -22.531 1.236 1 94.5 189 PRO A N 1
ATOM 1508 C CA . PRO A 1 189 ? -4.305 -21.766 0.62 1 94.5 189 PRO A CA 1
ATOM 1509 C C . PRO A 1 189 ? -3.756 -22.422 -0.644 1 94.5 189 PRO A C 1
ATOM 1511 O O . PRO A 1 189 ? -2.836 -21.891 -1.271 1 94.5 189 PRO A O 1
ATOM 1514 N N . ALA A 1 190 ? -4.297 -23.469 -1.098 1 95.38 190 ALA A N 1
ATOM 1515 C CA . ALA A 1 190 ? -3.762 -24.219 -2.234 1 95.38 190 ALA A CA 1
ATOM 1516 C C . ALA A 1 190 ? -3.688 -23.344 -3.48 1 95.38 190 ALA A C 1
ATOM 1518 O O . ALA A 1 190 ? -2.697 -23.375 -4.215 1 95.38 190 ALA A O 1
ATOM 1519 N N . GLY A 1 191 ? -4.707 -22.609 -3.689 1 95.62 191 GLY A N 1
ATOM 1520 C CA . GLY A 1 191 ? -4.754 -21.766 -4.883 1 95.62 191 GLY A CA 1
ATOM 1521 C C . GLY A 1 191 ? -3.605 -20.781 -4.973 1 95.62 191 GLY A C 1
ATOM 1522 O O . GLY A 1 191 ? -2.906 -20.734 -5.988 1 95.62 191 GLY A O 1
ATOM 1523 N N . VAL A 1 192 ? -3.438 -20.016 -3.906 1 95.44 192 VAL A N 1
ATOM 1524 C CA . VAL A 1 192 ? -2.393 -19 -3.908 1 95.44 192 VAL A CA 1
ATOM 1525 C C . VAL A 1 192 ? -1.02 -19.672 -3.922 1 95.44 192 VAL A C 1
ATOM 1527 O O . VAL A 1 192 ? -0.078 -19.156 -4.531 1 95.44 192 VAL A O 1
ATOM 1530 N N . LYS A 1 193 ? -0.883 -20.766 -3.318 1 94.88 193 LYS A N 1
ATOM 1531 C CA . LYS A 1 193 ? 0.38 -21.5 -3.307 1 94.88 193 LYS A CA 1
ATOM 1532 C C . LYS A 1 193 ? 0.737 -22 -4.703 1 94.88 193 LYS A C 1
ATOM 1534 O O . LYS A 1 193 ? 1.901 -21.953 -5.105 1 94.88 193 LYS A O 1
ATOM 1539 N N . LEU A 1 194 ? -0.249 -22.5 -5.383 1 96.19 194 LEU A N 1
ATOM 1540 C CA . LEU A 1 194 ? -0.022 -22.938 -6.754 1 96.19 194 LEU A CA 1
ATOM 1541 C C . LEU A 1 194 ? 0.475 -21.797 -7.625 1 96.19 194 LEU A C 1
ATOM 1543 O O . LEU A 1 194 ? 1.438 -21.953 -8.375 1 96.19 194 LEU A O 1
ATOM 1547 N N . MET A 1 195 ? -0.16 -20.672 -7.477 1 95.12 195 MET A N 1
ATOM 1548 C CA . MET A 1 195 ? 0.227 -19.516 -8.266 1 95.12 195 MET A CA 1
ATOM 1549 C C . MET A 1 195 ? 1.651 -19.078 -7.93 1 95.12 195 MET A C 1
ATOM 1551 O O . MET A 1 195 ? 2.441 -18.781 -8.828 1 95.12 195 MET A O 1
ATOM 1555 N N . HIS A 1 196 ? 1.928 -19.016 -6.703 1 95.38 196 HIS A N 1
ATOM 1556 C CA . HIS A 1 196 ? 3.262 -18.609 -6.262 1 95.38 196 HIS A CA 1
ATOM 1557 C C . HIS A 1 196 ? 4.316 -19.594 -6.758 1 95.38 196 HIS A C 1
ATOM 1559 O O . HIS A 1 196 ? 5.379 -19.188 -7.234 1 95.38 196 HIS A O 1
ATOM 1565 N N . CYS A 1 197 ? 4.059 -20.859 -6.562 1 95.5 197 CYS A N 1
ATOM 1566 C CA . CYS A 1 197 ? 4.988 -21.906 -6.988 1 95.5 197 CYS A CA 1
ATOM 1567 C C . CYS A 1 197 ? 5.262 -21.812 -8.484 1 95.5 197 CYS A C 1
ATOM 1569 O O . CYS A 1 197 ? 6.414 -21.875 -8.914 1 95.5 197 CYS A O 1
ATOM 1571 N N . MET A 1 198 ? 4.145 -21.656 -9.25 1 95.06 198 MET A N 1
ATOM 1572 C CA . MET A 1 198 ? 4.297 -21.531 -10.703 1 95.06 198 MET A CA 1
ATOM 1573 C C . MET A 1 198 ? 5.168 -20.328 -11.047 1 95.06 198 MET A C 1
ATOM 1575 O O . MET A 1 198 ? 6.078 -20.422 -11.867 1 95.06 198 MET A O 1
ATOM 1579 N N . PHE A 1 199 ? 4.887 -19.281 -10.414 1 94.5 199 PHE A N 1
ATOM 1580 C CA . PHE A 1 199 ? 5.656 -18.062 -10.641 1 94.5 199 PHE A CA 1
ATOM 1581 C C . PHE A 1 199 ? 7.133 -18.297 -10.336 1 94.5 199 PHE A C 1
ATOM 1583 O O . PHE A 1 199 ? 7.996 -17.984 -11.164 1 94.5 199 PHE A O 1
ATOM 1590 N N . ARG A 1 200 ? 7.41 -18.766 -9.195 1 94.44 200 ARG A N 1
ATOM 1591 C CA . ARG A 1 200 ? 8.773 -19 -8.742 1 94.44 200 ARG A CA 1
ATOM 1592 C C . ARG A 1 200 ? 9.516 -19.938 -9.688 1 94.44 200 ARG A C 1
ATOM 1594 O O . ARG A 1 200 ? 10.617 -19.625 -10.141 1 94.44 200 ARG A O 1
ATOM 1601 N N . GLU A 1 201 ? 8.898 -21.078 -10.055 1 94.88 201 GLU A N 1
ATOM 1602 C CA . GLU A 1 201 ? 9.539 -22.078 -10.906 1 94.88 201 GLU A CA 1
ATOM 1603 C C . GLU A 1 201 ? 9.805 -21.531 -12.305 1 94.88 201 GLU A C 1
ATOM 1605 O O . GLU A 1 201 ? 10.828 -21.828 -12.914 1 94.88 201 GLU A O 1
ATOM 1610 N N . ILE A 1 202 ? 8.906 -20.734 -12.758 1 94.31 202 ILE A N 1
ATOM 1611 C CA . ILE A 1 202 ? 9.055 -20.156 -14.086 1 94.31 202 ILE A CA 1
ATOM 1612 C C . ILE A 1 202 ? 10.203 -19.156 -14.102 1 94.31 202 ILE A C 1
ATOM 1614 O O . ILE A 1 202 ? 11.039 -19.172 -15.008 1 94.31 202 ILE A O 1
ATOM 1618 N N . GLN A 1 203 ? 10.266 -18.359 -13.094 1 94.06 203 GLN A N 1
ATOM 1619 C CA . GLN A 1 203 ? 11.305 -17.344 -13.055 1 94.06 203 GLN A CA 1
ATOM 1620 C C . GLN A 1 203 ? 12.68 -17.969 -12.82 1 94.06 203 GLN A C 1
ATOM 1622 O O . GLN A 1 203 ? 13.672 -17.531 -13.391 1 94.06 203 GLN A O 1
ATOM 1627 N N . LEU A 1 204 ? 12.734 -18.953 -12.023 1 93.31 204 LEU A N 1
ATOM 1628 C CA . LEU A 1 204 ? 14.008 -19.594 -11.719 1 93.31 204 LEU A CA 1
ATOM 1629 C C . LEU A 1 204 ? 14.438 -20.516 -12.852 1 93.31 204 LEU A C 1
ATOM 1631 O O . LEU A 1 204 ? 15.625 -20.766 -13.047 1 93.31 204 LEU A O 1
ATOM 1635 N N . GLY A 1 205 ? 13.445 -21 -13.562 1 92.12 205 GLY A N 1
ATOM 1636 C CA . GLY A 1 205 ? 13.727 -21.953 -14.617 1 92.12 205 GLY A CA 1
ATOM 1637 C C . GLY A 1 205 ? 13.898 -21.328 -15.984 1 92.12 205 GLY A C 1
ATOM 1638 O O . GLY A 1 205 ? 14.219 -22 -16.953 1 92.12 205 GLY A O 1
ATOM 1639 N N . CYS A 1 206 ? 13.773 -20.062 -16.078 1 93.56 206 CYS A N 1
ATOM 1640 C CA . CYS A 1 206 ? 13.875 -19.359 -17.344 1 93.56 206 CYS A CA 1
ATOM 1641 C C . CYS A 1 206 ? 15.266 -19.531 -17.953 1 93.56 206 CYS A C 1
ATOM 1643 O O . CYS A 1 206 ? 16.266 -19.156 -17.344 1 93.56 206 CYS A O 1
ATOM 1645 N N . PRO A 1 207 ? 15.242 -20.031 -19.125 1 93.56 207 PRO A N 1
ATOM 1646 C CA . PRO A 1 207 ? 16.547 -20.188 -19.766 1 93.56 207 PRO A CA 1
ATOM 1647 C C . PRO A 1 207 ? 17.172 -18.844 -20.156 1 93.56 207 PRO A C 1
ATOM 1649 O O . PRO A 1 207 ? 16.469 -17.875 -20.422 1 93.56 207 PRO A O 1
ATOM 1652 N N . THR A 1 208 ? 18.453 -18.844 -20.297 1 91.88 208 THR A N 1
ATOM 1653 C CA . THR A 1 208 ? 19.234 -17.625 -20.562 1 91.88 208 THR A CA 1
ATOM 1654 C C . THR A 1 208 ? 18.781 -16.984 -21.875 1 91.88 208 THR A C 1
ATOM 1656 O O . THR A 1 208 ? 18.75 -15.75 -21.984 1 91.88 208 THR A O 1
ATOM 1659 N N . GLU A 1 209 ? 18.453 -17.812 -22.812 1 90.31 209 GLU A N 1
ATOM 1660 C CA . GLU A 1 209 ? 18.109 -17.328 -24.156 1 90.31 209 GLU A CA 1
ATOM 1661 C C . GLU A 1 209 ? 16.797 -16.562 -24.141 1 90.31 209 GLU A C 1
ATOM 1663 O O . GLU A 1 209 ? 16.516 -15.781 -25.062 1 90.31 209 GLU A O 1
ATOM 1668 N N . GLN A 1 210 ? 16.016 -16.828 -23.125 1 90.25 210 GLN A N 1
ATOM 1669 C CA . GLN A 1 210 ? 14.695 -16.219 -23.062 1 90.25 210 GLN A CA 1
ATOM 1670 C C . GLN A 1 210 ? 14.727 -14.93 -22.234 1 90.25 210 GLN A C 1
ATOM 1672 O O . GLN A 1 210 ? 13.75 -14.18 -22.219 1 90.25 210 GLN A O 1
ATOM 1677 N N . ILE A 1 211 ? 15.844 -14.672 -21.609 1 92.06 211 ILE A N 1
ATOM 1678 C CA . ILE A 1 211 ? 15.938 -13.539 -20.688 1 92.06 211 ILE A CA 1
ATOM 1679 C C . ILE A 1 211 ? 16.266 -12.266 -21.484 1 92.06 211 ILE A C 1
ATOM 1681 O O . ILE A 1 211 ? 17.281 -12.195 -22.156 1 92.06 211 ILE A O 1
ATOM 1685 N N . LYS A 1 212 ? 15.336 -11.352 -21.391 1 82.06 212 LYS A N 1
ATOM 1686 C CA . LYS A 1 212 ? 15.523 -10.102 -22.109 1 82.06 212 LYS A CA 1
ATOM 1687 C C . LYS A 1 212 ? 16.453 -9.164 -21.359 1 82.06 212 LYS A C 1
ATOM 1689 O O . LYS A 1 212 ? 17.297 -8.492 -21.969 1 82.06 212 LYS A O 1
ATOM 1694 N N . ASP A 1 213 ? 16.328 -9.109 -20.078 1 87.31 213 ASP A N 1
ATOM 1695 C CA . ASP A 1 213 ? 17.156 -8.281 -19.219 1 87.31 213 ASP A CA 1
ATOM 1696 C C . ASP A 1 213 ? 17.859 -9.133 -18.172 1 87.31 213 ASP A C 1
ATOM 1698 O O . ASP A 1 213 ? 17.312 -9.391 -17.094 1 87.31 213 ASP A O 1
ATOM 1702 N N . GLN A 1 214 ? 19.094 -9.383 -18.453 1 90.94 214 GLN A N 1
ATOM 1703 C CA . GLN A 1 214 ? 19.844 -10.305 -17.625 1 90.94 214 GLN A CA 1
ATOM 1704 C C . GLN A 1 214 ? 20.047 -9.727 -16.219 1 90.94 214 GLN A C 1
ATOM 1706 O O . GLN A 1 214 ? 19.984 -10.453 -15.227 1 90.94 214 GLN A O 1
ATOM 1711 N N . LYS A 1 215 ? 20.328 -8.516 -16.203 1 88.5 215 LYS A N 1
ATOM 1712 C CA . LYS A 1 215 ? 20.578 -7.875 -14.914 1 88.5 215 LYS A CA 1
ATOM 1713 C C . LYS A 1 215 ? 19.328 -7.887 -14.047 1 88.5 215 LYS A C 1
ATOM 1715 O O . LYS A 1 215 ? 19.375 -8.266 -12.875 1 88.5 215 LYS A O 1
ATOM 1720 N N . ALA A 1 216 ? 18.25 -7.543 -14.602 1 85.38 216 ALA A N 1
ATOM 1721 C CA . ALA A 1 216 ? 16.984 -7.543 -13.883 1 85.38 216 ALA A CA 1
ATOM 1722 C C . ALA A 1 216 ? 16.594 -8.953 -13.438 1 85.38 216 ALA A C 1
ATOM 1724 O O . ALA A 1 216 ? 16.109 -9.141 -12.32 1 85.38 216 ALA A O 1
ATOM 1725 N N . CYS A 1 217 ? 16.828 -9.82 -14.273 1 93 217 CYS A N 1
ATOM 1726 C CA . CYS A 1 217 ? 16.5 -11.203 -13.961 1 93 217 CYS A CA 1
ATOM 1727 C C . CYS A 1 217 ? 17.359 -11.727 -12.812 1 93 217 CYS A C 1
ATOM 1729 O O . CYS A 1 217 ? 16.875 -12.43 -11.93 1 93 217 CYS A O 1
ATOM 1731 N N . ALA A 1 218 ? 18.594 -11.43 -12.867 1 92 218 ALA A N 1
ATOM 1732 C CA . ALA A 1 218 ? 19.484 -11.875 -11.797 1 92 218 ALA A CA 1
ATOM 1733 C C . ALA A 1 218 ? 19.016 -11.344 -10.445 1 92 218 ALA A C 1
ATOM 1735 O O . ALA A 1 218 ? 19.016 -12.086 -9.453 1 92 218 ALA A O 1
ATOM 1736 N N . ARG A 1 219 ? 18.609 -10.164 -10.406 1 87.19 219 ARG A N 1
ATOM 1737 C CA . ARG A 1 219 ? 18.094 -9.562 -9.172 1 87.19 219 ARG A CA 1
ATOM 1738 C C . ARG A 1 219 ? 16.812 -10.242 -8.734 1 87.19 219 ARG A C 1
ATOM 1740 O O . ARG A 1 219 ? 16.609 -10.508 -7.547 1 87.19 219 ARG A O 1
ATOM 1747 N N . ALA A 1 220 ? 16.016 -10.43 -9.664 1 88.5 220 ALA A N 1
ATOM 1748 C CA . ALA A 1 220 ? 14.742 -11.086 -9.375 1 88.5 220 ALA A CA 1
ATOM 1749 C C . ALA A 1 220 ? 14.961 -12.484 -8.805 1 88.5 220 ALA A C 1
ATOM 1751 O O . ALA A 1 220 ? 14.352 -12.859 -7.797 1 88.5 220 ALA A O 1
ATOM 1752 N N . ARG A 1 221 ? 15.828 -13.219 -9.422 1 92.25 221 ARG A N 1
ATOM 1753 C CA . ARG A 1 221 ? 16.109 -14.578 -8.969 1 92.25 221 ARG A CA 1
ATOM 1754 C C . ARG A 1 221 ? 16.719 -14.578 -7.574 1 92.25 221 ARG A C 1
ATOM 1756 O O . ARG A 1 221 ? 16.375 -15.422 -6.746 1 92.25 221 ARG A O 1
ATOM 1763 N N . ASP A 1 222 ? 17.578 -13.633 -7.383 1 89.19 222 ASP A N 1
ATOM 1764 C CA . ASP A 1 222 ? 18.172 -13.508 -6.059 1 89.19 222 ASP A CA 1
ATOM 1765 C C . ASP A 1 222 ? 17.109 -13.234 -5 1 89.19 222 ASP A C 1
ATOM 1767 O O . ASP A 1 222 ? 17.141 -13.812 -3.912 1 89.19 222 ASP A O 1
ATOM 1771 N N . LYS A 1 223 ? 16.219 -12.414 -5.305 1 86.06 223 LYS A N 1
ATOM 1772 C CA . LYS A 1 223 ? 15.148 -12.094 -4.379 1 86.06 223 LYS A CA 1
ATOM 1773 C C . LYS A 1 223 ? 14.266 -13.305 -4.109 1 86.06 223 LYS A C 1
ATOM 1775 O O . LYS A 1 223 ? 13.883 -13.562 -2.963 1 86.06 223 LYS A O 1
ATOM 1780 N N . ILE A 1 224 ? 13.961 -14.016 -5.109 1 90.06 224 ILE A N 1
ATOM 1781 C CA . ILE A 1 224 ? 13.117 -15.195 -4.977 1 90.06 224 ILE A CA 1
ATOM 1782 C C . ILE A 1 224 ? 13.828 -16.234 -4.121 1 90.06 224 ILE A C 1
ATOM 1784 O O . ILE A 1 224 ? 13.227 -16.828 -3.215 1 90.06 224 ILE A O 1
ATOM 1788 N N . LYS A 1 225 ? 15.062 -16.406 -4.355 1 89.06 225 LYS A N 1
ATOM 1789 C CA . LYS A 1 225 ? 15.828 -17.422 -3.641 1 89.06 225 LYS A CA 1
ATOM 1790 C C . LYS A 1 225 ? 15.969 -17.062 -2.164 1 89.06 225 LYS A C 1
ATOM 1792 O O . LYS A 1 225 ? 15.891 -17.938 -1.297 1 89.06 225 LYS A O 1
ATOM 1797 N N . ARG A 1 226 ? 16.188 -15.875 -1.884 1 82.88 226 ARG A N 1
ATOM 1798 C CA . ARG A 1 226 ? 16.375 -15.406 -0.513 1 82.88 226 ARG A CA 1
ATOM 1799 C C . ARG A 1 226 ? 15.117 -15.617 0.315 1 82.88 226 ARG A C 1
ATOM 1801 O O . ARG A 1 226 ? 15.195 -15.82 1.529 1 82.88 226 ARG A O 1
ATOM 1808 N N . HIS A 1 227 ? 14.062 -15.609 -0.336 1 77.62 227 HIS A N 1
ATOM 1809 C CA . HIS A 1 227 ? 12.82 -15.594 0.427 1 77.62 227 HIS A CA 1
ATOM 1810 C C . HIS A 1 227 ? 12.086 -16.922 0.303 1 77.62 227 HIS A C 1
ATOM 1812 O O . HIS A 1 227 ? 11.008 -17.094 0.879 1 77.62 227 HIS A O 1
ATOM 1818 N N . ASN A 1 228 ? 12.609 -17.734 -0.418 1 70.88 228 ASN A N 1
ATOM 1819 C CA . ASN A 1 228 ? 12.008 -19.062 -0.543 1 70.88 228 ASN A CA 1
ATOM 1820 C C . ASN A 1 228 ? 12.984 -20.172 -0.131 1 70.88 228 ASN A C 1
ATOM 1822 O O . ASN A 1 228 ? 14.133 -20.172 -0.565 1 70.88 228 ASN A O 1
ATOM 1826 N N . GLU A 1 229 ? 13.484 -20.25 1.179 1 56.38 229 GLU A N 1
ATOM 1827 C CA . GLU A 1 229 ? 14.461 -21.203 1.691 1 56.38 229 GLU A CA 1
ATOM 1828 C C . GLU A 1 229 ? 14.531 -22.453 0.817 1 56.38 229 GLU A C 1
ATOM 1830 O O . GLU A 1 229 ? 13.602 -23.266 0.825 1 56.38 229 GLU A O 1
ATOM 1835 N N . PHE A 1 230 ? 15.156 -22.375 -0.25 1 47.31 230 PHE A N 1
ATOM 1836 C CA . PHE A 1 230 ? 15.469 -23.656 -0.887 1 47.31 230 PHE A CA 1
ATOM 1837 C C . PHE A 1 230 ? 16.375 -24.5 0.003 1 47.31 230 PHE A C 1
ATOM 1839 O O . PHE A 1 230 ? 17.438 -24.031 0.437 1 47.31 230 PHE A O 1
ATOM 1846 N N . LEU A 1 231 ? 15.891 -25.25 0.886 1 39.22 231 LEU A N 1
ATOM 1847 C CA . LEU A 1 231 ? 16.734 -26.234 1.529 1 39.22 231 LEU A CA 1
ATOM 1848 C C . LEU A 1 231 ? 17.781 -26.766 0.557 1 39.22 231 LEU A C 1
ATOM 1850 O O . LEU A 1 231 ? 17.453 -27.156 -0.568 1 39.22 231 LEU A O 1
ATOM 1854 N N . PRO A 1 232 ? 19.094 -26.422 0.719 1 39.56 232 PRO A N 1
ATOM 1855 C CA . PRO A 1 232 ? 20.078 -27.125 -0.095 1 39.56 232 PRO A CA 1
ATOM 1856 C C . PRO A 1 232 ? 19.781 -28.609 -0.227 1 39.56 232 PRO A C 1
ATOM 1858 O O . PRO A 1 232 ? 19.156 -29.203 0.664 1 39.56 232 PRO A O 1
ATOM 1861 N N . PRO A 1 233 ? 19.75 -29.156 -1.382 1 35.06 233 PRO A N 1
ATOM 1862 C CA . PRO A 1 233 ? 19.734 -30.625 -1.358 1 35.06 233 PRO A CA 1
ATOM 1863 C C . PRO A 1 233 ? 20.672 -31.219 -0.312 1 35.06 233 PRO A C 1
ATOM 1865 O O . PRO A 1 233 ? 21.656 -30.562 0.067 1 35.06 233 PRO A O 1
ATOM 1868 N N . PRO A 1 234 ? 20.219 -32.094 0.54 1 34.91 234 PRO A N 1
ATOM 1869 C CA . PRO A 1 234 ? 21.219 -32.688 1.427 1 34.91 234 PRO A CA 1
ATOM 1870 C C . PRO A 1 234 ? 22.547 -32.938 0.726 1 34.91 234 PRO A C 1
ATOM 1872 O O . PRO A 1 234 ? 22.578 -33.219 -0.476 1 34.91 234 PRO A O 1
ATOM 1875 N N . PRO A 1 235 ? 23.562 -32.375 1.23 1 35.84 235 PRO A N 1
ATOM 1876 C CA . PRO A 1 235 ? 24.828 -32.688 0.565 1 35.84 235 PRO A CA 1
ATOM 1877 C C . PRO A 1 235 ? 24.953 -34.156 0.18 1 35.84 235 PRO A C 1
ATOM 1879 O O . PRO A 1 235 ? 24.578 -35.031 0.954 1 35.84 235 PRO A O 1
ATOM 1882 N N . GLN A 1 236 ? 24.844 -34.469 -1.026 1 30.77 236 GLN A N 1
ATOM 1883 C CA . GLN A 1 236 ? 25.219 -35.844 -1.396 1 30.77 236 GLN A CA 1
ATOM 1884 C C . GLN A 1 236 ? 26.594 -36.219 -0.818 1 30.77 236 GLN A C 1
ATOM 1886 O O . GLN A 1 236 ? 27.578 -35.531 -1.05 1 30.77 236 GLN A O 1
ATOM 1891 N N . PHE A 1 237 ? 26.609 -36.844 0.315 1 35.44 237 PHE A N 1
ATOM 1892 C CA . PHE A 1 237 ? 27.844 -37.469 0.774 1 35.44 237 PHE A CA 1
ATOM 1893 C C . PHE A 1 237 ? 28.484 -38.281 -0.352 1 35.44 237 PHE A C 1
ATOM 1895 O O . PHE A 1 237 ? 27.906 -39.219 -0.858 1 35.44 237 PHE A O 1
ATOM 1902 N N . LEU A 1 238 ? 29.203 -37.562 -1.23 1 33.94 238 LEU A N 1
ATOM 1903 C CA . LEU A 1 238 ? 30.078 -38.344 -2.084 1 33.94 238 LEU A CA 1
ATOM 1904 C C . LEU A 1 238 ? 30.812 -39.406 -1.27 1 33.94 238 LEU A C 1
ATOM 1906 O O . LEU A 1 238 ? 31.594 -39.094 -0.37 1 33.94 238 LEU A O 1
ATOM 1910 N N . ASN A 1 239 ? 30.188 -40.562 -1.016 1 33 239 ASN A N 1
ATOM 1911 C CA . ASN A 1 239 ? 30.984 -41.719 -0.614 1 33 239 ASN A CA 1
ATOM 1912 C C . ASN A 1 239 ? 32.188 -41.875 -1.511 1 33 239 ASN A C 1
ATOM 1914 O O . ASN A 1 239 ? 32.062 -42.125 -2.709 1 33 239 ASN A O 1
ATOM 1918 N N . ASP A 1 240 ? 33.219 -41.125 -1.321 1 32.91 240 ASP A N 1
ATOM 1919 C CA . ASP A 1 240 ? 34.531 -41.562 -1.834 1 32.91 240 ASP A CA 1
ATOM 1920 C C . ASP A 1 240 ? 34.781 -43.031 -1.518 1 32.91 240 ASP A C 1
ATOM 1922 O O . ASP A 1 240 ? 34.875 -43.406 -0.35 1 32.91 240 ASP A O 1
ATOM 1926 N N . GLU A 1 241 ? 34.219 -43.938 -2.346 1 25.23 241 GLU A N 1
ATOM 1927 C CA . GLU A 1 241 ? 34.906 -45.219 -2.477 1 25.23 241 GLU A CA 1
ATOM 1928 C C . GLU A 1 241 ? 36.25 -45.031 -3.188 1 25.23 241 GLU A C 1
ATOM 1930 O O . GLU A 1 241 ? 36.375 -44.25 -4.109 1 25.23 241 GLU A O 1
ATOM 1935 N N . MET B 1 1 ? -13.148 14.922 67.438 1 31 1 MET B N 1
ATOM 1936 C CA . MET B 1 1 ? -12.148 15.289 66.438 1 31 1 MET B CA 1
ATOM 1937 C C . MET B 1 1 ? -12.32 14.461 65.188 1 31 1 MET B C 1
ATOM 1939 O O . MET B 1 1 ? -12.055 13.258 65.188 1 31 1 MET B O 1
ATOM 1943 N N . ASN B 1 2 ? -13.375 14.672 64.375 1 37 2 ASN B N 1
ATOM 1944 C CA . ASN B 1 2 ? -13.875 14.078 63.125 1 37 2 ASN B CA 1
ATOM 1945 C C . ASN B 1 2 ? -12.852 14.18 62 1 37 2 ASN B C 1
ATOM 1947 O O . ASN B 1 2 ? -12.484 15.281 61.562 1 37 2 ASN B O 1
ATOM 1951 N N . LYS B 1 3 ? -11.945 13.117 61.875 1 36.78 3 LYS B N 1
ATOM 1952 C CA . LYS B 1 3 ? -10.93 12.945 60.812 1 36.78 3 LYS B CA 1
ATOM 1953 C C . LYS B 1 3 ? -11.555 13.047 59.438 1 36.78 3 LYS B C 1
ATOM 1955 O O . LYS B 1 3 ? -12.383 12.219 59.062 1 36.78 3 LYS B O 1
ATOM 1960 N N . GLN B 1 4 ? -11.789 14.25 58.906 1 36.38 4 GLN B N 1
ATOM 1961 C CA . GLN B 1 4 ? -12.125 14.5 57.5 1 36.38 4 GLN B CA 1
ATOM 1962 C C . GLN B 1 4 ? -11.125 13.82 56.562 1 36.38 4 GLN B C 1
ATOM 1964 O O . GLN B 1 4 ? -9.93 14.117 56.625 1 36.38 4 GLN B O 1
ATOM 1969 N N . ILE B 1 5 ? -11.32 12.625 56.219 1 38.97 5 ILE B N 1
ATOM 1970 C CA . ILE B 1 5 ? -10.609 11.922 55.156 1 38.97 5 ILE B CA 1
ATOM 1971 C C . ILE B 1 5 ? -10.711 12.703 53.844 1 38.97 5 ILE B C 1
ATOM 1973 O O . ILE B 1 5 ? -11.805 12.867 53.281 1 38.97 5 ILE B O 1
ATOM 1977 N N . ALA B 1 6 ? -9.836 13.695 53.656 1 34.47 6 ALA B N 1
ATOM 1978 C CA . ALA B 1 6 ? -9.664 14.359 52.375 1 34.47 6 ALA B CA 1
ATOM 1979 C C . ALA B 1 6 ? -9.438 13.352 51.25 1 34.47 6 ALA B C 1
ATOM 1981 O O . ALA B 1 6 ? -8.43 12.641 51.219 1 34.47 6 ALA B O 1
ATOM 1982 N N . VAL B 1 7 ? -10.492 12.773 50.688 1 35.34 7 VAL B N 1
ATOM 1983 C CA . VAL B 1 7 ? -10.414 12.047 49.438 1 35.34 7 VAL B CA 1
ATOM 1984 C C . VAL B 1 7 ? -9.758 12.914 48.375 1 35.34 7 VAL B C 1
ATOM 1986 O O . VAL B 1 7 ? -10.32 13.93 47.969 1 35.34 7 VAL B O 1
ATOM 1989 N N . VAL B 1 8 ? -8.438 13.008 48.312 1 34.34 8 VAL B N 1
ATOM 1990 C CA . VAL B 1 8 ? -7.699 13.555 47.156 1 34.34 8 VAL B CA 1
ATOM 1991 C C . VAL B 1 8 ? -8.133 12.836 45.875 1 34.34 8 VAL B C 1
ATOM 1993 O O . VAL B 1 8 ? -7.891 11.633 45.719 1 34.34 8 VAL B O 1
ATOM 1996 N N . THR B 1 9 ? -9.227 13.219 45.312 1 30.02 9 THR B N 1
ATOM 1997 C CA . THR B 1 9 ? -9.516 12.867 43.906 1 30.02 9 THR B CA 1
ATOM 1998 C C . THR B 1 9 ? -8.32 13.156 43 1 30.02 9 THR B C 1
ATOM 2000 O O . THR B 1 9 ? -7.938 14.312 42.812 1 30.02 9 THR B O 1
ATOM 2003 N N . PHE B 1 10 ? -7.395 12.266 42.969 1 33.59 10 PHE B N 1
ATOM 2004 C CA . PHE B 1 10 ? -6.391 12.266 41.906 1 33.59 10 PHE B CA 1
ATOM 2005 C C . PHE B 1 10 ? -7.051 12.406 40.562 1 33.59 10 PHE B C 1
ATOM 2007 O O . PHE B 1 10 ? -7.738 11.492 40.094 1 33.59 10 PHE B O 1
ATOM 2014 N N . LEU B 1 11 ? -7.352 13.578 40.125 1 30.34 11 LEU B N 1
ATOM 2015 C CA . LEU B 1 11 ? -7.613 13.852 38.719 1 30.34 11 LEU B CA 1
ATOM 2016 C C . LEU B 1 11 ? -6.496 13.289 37.844 1 30.34 11 LEU B C 1
ATOM 2018 O O . LEU B 1 11 ? -5.375 13.805 37.844 1 30.34 11 LEU B O 1
ATOM 2022 N N . ILE B 1 12 ? -6.426 12.047 37.625 1 33.16 12 ILE B N 1
ATOM 2023 C CA . ILE B 1 12 ? -5.602 11.5 36.562 1 33.16 12 ILE B CA 1
ATOM 2024 C C . ILE B 1 12 ? -5.852 12.266 35.25 1 33.16 12 ILE B C 1
ATOM 2026 O O . ILE B 1 12 ? -6.938 12.18 34.688 1 33.16 12 ILE B O 1
ATOM 2030 N N . ALA B 1 13 ? -5.359 13.453 35.156 1 32.31 13 ALA B N 1
ATOM 2031 C CA . ALA B 1 13 ? -5.211 14.031 33.812 1 32.31 13 ALA B CA 1
ATOM 2032 C C . ALA B 1 13 ? -4.66 13 32.844 1 32.31 13 ALA B C 1
ATOM 2034 O O . ALA B 1 13 ? -3.506 12.586 32.938 1 32.31 13 ALA B O 1
ATOM 2035 N N . VAL B 1 14 ? -5.48 12.172 32.469 1 33.81 14 VAL B N 1
ATOM 2036 C CA . VAL B 1 14 ? -5.09 11.461 31.25 1 33.81 14 VAL B CA 1
ATOM 2037 C C . VAL B 1 14 ? -4.449 12.438 30.266 1 33.81 14 VAL B C 1
ATOM 2039 O O . VAL B 1 14 ? -5.145 13.234 29.641 1 33.81 14 VAL B O 1
ATOM 2042 N N . ALA B 1 15 ? -3.377 13.086 30.656 1 32.97 15 ALA B N 1
ATOM 2043 C CA . ALA B 1 15 ? -2.549 13.656 29.594 1 32.97 15 ALA B CA 1
ATOM 2044 C C . ALA B 1 15 ? -2.529 12.758 28.359 1 32.97 15 ALA B C 1
ATOM 2046 O O . ALA B 1 15 ? -2.049 11.617 28.422 1 32.97 15 ALA B O 1
ATOM 2047 N N . ALA B 1 16 ? -3.582 12.867 27.609 1 35.31 16 ALA B N 1
ATOM 2048 C CA . ALA B 1 16 ? -3.438 12.359 26.25 1 35.31 16 ALA B CA 1
ATOM 2049 C C . ALA B 1 16 ? -2.027 12.602 25.719 1 35.31 16 ALA B C 1
ATOM 2051 O O . ALA B 1 16 ? -1.675 13.734 25.375 1 35.31 16 ALA B O 1
ATOM 2052 N N . LEU B 1 17 ? -1.118 12.07 26.344 1 36.88 17 LEU B N 1
ATOM 2053 C CA . LEU B 1 17 ? 0.185 11.969 25.688 1 36.88 17 LEU B CA 1
ATOM 2054 C C . LEU B 1 17 ? 0.029 11.719 24.203 1 36.88 17 LEU B C 1
ATOM 2056 O O . LEU B 1 17 ? -0.186 10.578 23.781 1 36.88 17 LEU B O 1
ATOM 2060 N N . THR B 1 18 ? -0.72 12.68 23.594 1 42.97 18 THR B N 1
ATOM 2061 C CA . THR B 1 18 ? -0.698 12.602 22.141 1 42.97 18 THR B CA 1
ATOM 2062 C C . THR B 1 18 ? 0.735 12.633 21.625 1 42.97 18 THR B C 1
ATOM 2064 O O . THR B 1 18 ? 1.418 13.648 21.719 1 42.97 18 THR B O 1
ATOM 2067 N N . ALA B 1 19 ? 1.488 11.555 21.703 1 44.62 19 ALA B N 1
ATOM 2068 C CA . ALA B 1 19 ? 2.738 11.273 21 1 44.62 19 ALA B CA 1
ATOM 2069 C C . ALA B 1 19 ? 2.695 11.781 19.562 1 44.62 19 ALA B C 1
ATOM 2071 O O . ALA B 1 19 ? 1.656 12.266 19.109 1 44.62 19 ALA B O 1
ATOM 2072 N N . ALA B 1 20 ? 3.805 11.555 18.797 1 55.81 20 ALA B N 1
ATOM 2073 C CA . ALA B 1 20 ? 4.012 11.688 17.359 1 55.81 20 ALA B CA 1
ATOM 2074 C C . ALA B 1 20 ? 2.801 11.188 16.578 1 55.81 20 ALA B C 1
ATOM 2076 O O . ALA B 1 20 ? 1.994 10.414 17.109 1 55.81 20 ALA B O 1
ATOM 2077 N N . TYR B 1 21 ? 2.389 12.062 15.586 1 69.31 21 TYR B N 1
ATOM 2078 C CA . TYR B 1 21 ? 1.309 11.492 14.789 1 69.31 21 TYR B CA 1
ATOM 2079 C C . TYR B 1 21 ? 1.434 9.977 14.703 1 69.31 21 TYR B C 1
ATOM 2081 O O . TYR B 1 21 ? 2.469 9.461 14.281 1 69.31 21 TYR B O 1
ATOM 2089 N N . GLU B 1 22 ? 0.557 9.359 15.273 1 78.56 22 GLU B N 1
ATOM 2090 C CA . GLU B 1 22 ? 0.604 7.902 15.367 1 78.56 22 GLU B CA 1
ATOM 2091 C C . GLU B 1 22 ? 0.057 7.242 14.109 1 78.56 22 GLU B C 1
ATOM 2093 O O . GLU B 1 22 ? -0.134 6.027 14.07 1 78.56 22 GLU B O 1
ATOM 2098 N N . PHE B 1 23 ? -0.164 8.062 13.109 1 88.56 23 PHE B N 1
ATOM 2099 C CA . PHE B 1 23 ? -0.646 7.574 11.82 1 88.56 23 PHE B CA 1
ATOM 2100 C C . PHE B 1 23 ? -1.95 6.805 11.984 1 88.56 23 PHE B C 1
ATOM 2102 O O . PHE B 1 23 ? -2.123 5.734 11.398 1 88.56 23 PHE B O 1
ATOM 2109 N N . ASN B 1 24 ? -2.814 7.367 12.82 1 86.75 24 ASN B N 1
ATOM 2110 C CA . ASN B 1 24 ? -4.066 6.691 13.133 1 86.75 24 ASN B CA 1
ATOM 2111 C C . ASN B 1 24 ? -5.23 7.25 12.32 1 86.75 24 ASN B C 1
ATOM 2113 O O . ASN B 1 24 ? -6.34 6.723 12.375 1 86.75 24 ASN B O 1
ATOM 2117 N N . ASP B 1 25 ? -4.973 8.297 11.562 1 89.06 25 ASP B N 1
ATOM 2118 C CA . ASP B 1 25 ? -6.008 8.906 10.734 1 89.06 25 ASP B CA 1
ATOM 2119 C C . ASP B 1 25 ? -5.949 8.375 9.305 1 89.06 25 ASP B C 1
ATOM 2121 O O . ASP B 1 25 ? -5.066 8.742 8.531 1 89.06 25 ASP B O 1
ATOM 2125 N N . PRO B 1 26 ? -6.938 7.66 8.938 1 85.69 26 PRO B N 1
ATOM 2126 C CA . PRO B 1 26 ? -6.859 7.027 7.617 1 85.69 26 PRO B CA 1
ATOM 2127 C C . PRO B 1 26 ? -6.945 8.031 6.473 1 85.69 26 PRO B C 1
ATOM 2129 O O . PRO B 1 26 ? -6.332 7.832 5.422 1 85.69 26 PRO B O 1
ATOM 2132 N N . LEU B 1 27 ? -7.695 9.055 6.676 1 87.5 27 LEU B N 1
ATOM 2133 C CA . LEU B 1 27 ? -7.832 10.031 5.605 1 87.5 27 LEU B CA 1
ATOM 2134 C C . LEU B 1 27 ? -6.523 10.781 5.383 1 87.5 27 LEU B C 1
ATOM 2136 O O . LEU B 1 27 ? -6.09 10.961 4.246 1 87.5 27 LEU B O 1
ATOM 2140 N N . PHE B 1 28 ? -5.977 11.156 6.422 1 91.31 28 PHE B N 1
ATOM 2141 C CA . PHE B 1 28 ? -4.691 11.836 6.309 1 91.31 28 PHE B CA 1
ATOM 2142 C C . PHE B 1 28 ? -3.611 10.883 5.82 1 91.31 28 PHE B C 1
ATOM 2144 O O . PHE B 1 28 ? -2.736 11.273 5.043 1 91.31 28 PHE B O 1
ATOM 2151 N N . ASN B 1 29 ? -3.654 9.672 6.242 1 90.44 29 ASN B N 1
ATOM 2152 C CA . ASN B 1 29 ? -2.699 8.672 5.793 1 90.44 29 ASN B CA 1
ATOM 2153 C C . ASN B 1 29 ? -2.773 8.461 4.281 1 90.44 29 ASN B C 1
ATOM 2155 O O . ASN B 1 29 ? -1.764 8.164 3.641 1 90.44 29 ASN B O 1
ATOM 2159 N N . GLN B 1 30 ? -3.918 8.602 3.811 1 86.56 30 GLN B N 1
ATOM 2160 C CA . GLN B 1 30 ? -4.051 8.461 2.363 1 86.56 30 GLN B CA 1
ATOM 2161 C C . GLN B 1 30 ? -3.303 9.562 1.629 1 86.56 30 GLN B C 1
ATOM 2163 O O . GLN B 1 30 ? -2.697 9.32 0.583 1 86.56 30 GLN B O 1
ATOM 2168 N N . ILE B 1 31 ? -3.369 10.672 2.189 1 87.94 31 ILE B N 1
ATOM 2169 C CA . ILE B 1 31 ? -2.639 11.797 1.614 1 87.94 31 ILE B CA 1
ATOM 2170 C C . ILE B 1 31 ? -1.138 11.531 1.686 1 87.94 31 ILE B C 1
ATOM 2172 O O . ILE B 1 31 ? -0.423 11.703 0.695 1 87.94 31 ILE B O 1
ATOM 2176 N N . LEU B 1 32 ? -0.734 11.07 2.787 1 90.69 32 LEU B N 1
ATOM 2177 C CA . LEU B 1 32 ? 0.679 10.758 2.975 1 90.69 32 LEU B CA 1
ATOM 2178 C C . LEU B 1 32 ? 1.108 9.617 2.059 1 90.69 32 LEU B C 1
ATOM 2180 O O . LEU B 1 32 ? 2.221 9.633 1.524 1 90.69 32 LEU B O 1
ATOM 2184 N N . ALA B 1 33 ? 0.255 8.68 1.986 1 86.62 33 ALA B N 1
ATOM 2185 C CA . ALA B 1 33 ? 0.556 7.52 1.147 1 86.62 33 ALA B CA 1
ATOM 2186 C C . ALA B 1 33 ? 0.745 7.93 -0.309 1 86.62 33 ALA B C 1
ATOM 2188 O O . ALA B 1 33 ? 1.67 7.465 -0.978 1 86.62 33 ALA B O 1
ATOM 2189 N N . ASN B 1 34 ? -0.136 8.711 -0.796 1 83.88 34 ASN B N 1
ATOM 2190 C CA . ASN B 1 34 ? -0.001 9.211 -2.16 1 83.88 34 ASN B CA 1
ATOM 2191 C C . ASN B 1 34 ? 1.31 9.969 -2.352 1 83.88 34 ASN B C 1
ATOM 2193 O O . ASN B 1 34 ? 1.96 9.844 -3.391 1 83.88 34 ASN B O 1
ATOM 2197 N N . GLU B 1 35 ? 1.611 10.68 -1.385 1 86.75 35 GLU B N 1
ATOM 2198 C CA . GLU B 1 35 ? 2.877 11.406 -1.437 1 86.75 35 GLU B CA 1
ATOM 2199 C C . GLU B 1 35 ? 4.062 10.453 -1.449 1 86.75 35 GLU B C 1
ATOM 2201 O O . GLU B 1 35 ? 5.023 10.656 -2.193 1 86.75 35 GLU B O 1
ATOM 2206 N N . LEU B 1 36 ? 3.984 9.547 -0.633 1 87 36 LEU B N 1
ATOM 2207 C CA . LEU B 1 36 ? 5.055 8.555 -0.542 1 87 36 LEU B CA 1
ATOM 2208 C C . LEU B 1 36 ? 5.273 7.867 -1.884 1 87 36 LEU B C 1
ATOM 2210 O O . LEU B 1 36 ? 6.414 7.703 -2.322 1 87 36 LEU B O 1
ATOM 2214 N N . VAL B 1 37 ? 4.25 7.473 -2.477 1 79.56 37 VAL B N 1
ATOM 2215 C CA . VAL B 1 37 ? 4.324 6.812 -3.773 1 79.56 37 VAL B CA 1
ATOM 2216 C C . VAL B 1 37 ? 4.957 7.754 -4.797 1 79.56 37 VAL B C 1
ATOM 2218 O O . VAL B 1 37 ? 5.816 7.344 -5.578 1 79.56 37 VAL B O 1
ATOM 2221 N N . GLU B 1 38 ? 4.52 8.891 -4.801 1 80.38 38 GLU B N 1
ATOM 2222 C CA . GLU B 1 38 ? 5.062 9.891 -5.723 1 80.38 38 GLU B CA 1
ATOM 2223 C C . GLU B 1 38 ? 6.559 10.094 -5.496 1 80.38 38 GLU B C 1
ATOM 2225 O O . GLU B 1 38 ? 7.332 10.164 -6.453 1 80.38 38 GLU B O 1
ATOM 2230 N N . LEU B 1 39 ? 6.875 10.211 -4.332 1 85.31 39 LEU B N 1
ATOM 2231 C CA . LEU B 1 39 ? 8.266 10.453 -3.98 1 85.31 39 LEU B CA 1
ATOM 2232 C C . LEU B 1 39 ? 9.141 9.258 -4.352 1 85.31 39 LEU B C 1
ATOM 2234 O O . LEU B 1 39 ? 10.242 9.422 -4.871 1 85.31 39 LEU B O 1
ATOM 2238 N N . GLU B 1 40 ? 8.664 8.141 -4.109 1 79.62 40 GLU B N 1
ATOM 2239 C CA . GLU B 1 40 ? 9.391 6.922 -4.457 1 79.62 40 GLU B CA 1
ATOM 2240 C C . GLU B 1 40 ? 9.57 6.797 -5.965 1 79.62 40 GLU B C 1
ATOM 2242 O O . GLU B 1 40 ? 10.641 6.402 -6.438 1 79.62 40 GLU B O 1
ATOM 2247 N N . SER B 1 41 ? 8.539 7.035 -6.648 1 73.56 41 SER B N 1
ATOM 2248 C CA . SER B 1 41 ? 8.594 6.961 -8.102 1 73.56 41 SER B CA 1
ATOM 2249 C C . SER B 1 41 ? 9.586 7.969 -8.672 1 73.56 41 SER B C 1
ATOM 2251 O O . SER B 1 41 ? 10.234 7.707 -9.688 1 73.56 41 SER B O 1
ATOM 2253 N N . SER B 1 42 ? 9.625 9.039 -8.062 1 72.62 42 SER B N 1
ATOM 2254 C CA . SER B 1 42 ? 10.531 10.086 -8.516 1 72.62 42 SER B CA 1
ATOM 2255 C C . SER B 1 42 ? 11.977 9.758 -8.164 1 72.62 42 SER B C 1
ATOM 2257 O O . SER B 1 42 ? 12.891 10.109 -8.906 1 72.62 42 SER B O 1
ATOM 2259 N N . ALA B 1 43 ? 12.102 9.242 -7.09 1 69.19 43 ALA B N 1
ATOM 2260 C CA . ALA B 1 43 ? 13.453 8.938 -6.621 1 69.19 43 ALA B CA 1
ATOM 2261 C C . ALA B 1 43 ? 14.055 7.773 -7.402 1 69.19 43 ALA B C 1
ATOM 2263 O O . ALA B 1 43 ? 15.273 7.688 -7.562 1 69.19 43 ALA B O 1
ATOM 2264 N N . TYR B 1 44 ? 13.305 6.871 -7.844 1 64.06 44 TYR B N 1
ATOM 2265 C CA . TYR B 1 44 ? 13.789 5.688 -8.547 1 64.06 44 TYR B CA 1
ATOM 2266 C C . TYR B 1 44 ? 13.133 5.562 -9.922 1 64.06 44 TYR B C 1
ATOM 2268 O O . TYR B 1 44 ? 12.25 4.723 -10.117 1 64.06 44 TYR B O 1
ATOM 2276 N N . PRO B 1 45 ? 13.547 6.535 -10.828 1 55.06 45 PRO B N 1
ATOM 2277 C CA . PRO B 1 45 ? 12.883 6.535 -12.141 1 55.06 45 PRO B CA 1
ATOM 2278 C C . PRO B 1 45 ? 13.156 5.262 -12.938 1 55.06 45 PRO B C 1
ATOM 2280 O O . PRO B 1 45 ? 14.234 4.668 -12.805 1 55.06 45 PRO B O 1
ATOM 2283 N N . HIS B 1 46 ? 12.234 4.469 -13.266 1 50.34 46 HIS B N 1
ATOM 2284 C CA . HIS B 1 46 ? 12.422 3.348 -14.172 1 50.34 46 HIS B CA 1
ATOM 2285 C C . HIS B 1 46 ? 13.078 3.803 -15.477 1 50.34 46 HIS B C 1
ATOM 2287 O O . HIS B 1 46 ? 12.875 4.938 -15.914 1 50.34 46 HIS B O 1
ATOM 2293 N N . HIS B 1 47 ? 14.289 3.391 -15.773 1 42.03 47 HIS B N 1
ATOM 2294 C CA . HIS B 1 47 ? 14.992 3.639 -17.031 1 42.03 47 HIS B CA 1
ATOM 2295 C C . HIS B 1 47 ? 14.023 3.688 -18.203 1 42.03 47 HIS B C 1
ATOM 2297 O O . HIS B 1 47 ? 14.445 3.711 -19.359 1 42.03 47 HIS B O 1
ATOM 2303 N N . ARG B 1 48 ? 12.938 3.15 -18.25 1 41.22 48 ARG B N 1
ATOM 2304 C CA . ARG B 1 48 ? 12.344 3.398 -19.562 1 41.22 48 ARG B CA 1
ATOM 2305 C C . ARG B 1 48 ? 12.305 4.891 -19.875 1 41.22 48 ARG B C 1
ATOM 2307 O O . ARG B 1 48 ? 12.383 5.723 -18.969 1 41.22 48 ARG B O 1
ATOM 2314 N N . SER B 1 49 ? 12.078 5.422 -21.234 1 39.25 49 SER B N 1
ATOM 2315 C CA . SER B 1 49 ? 12.227 6.777 -21.734 1 39.25 49 SER B CA 1
ATOM 2316 C C . SER B 1 49 ? 11.484 7.785 -20.875 1 39.25 49 SER B C 1
ATOM 2318 O O . SER B 1 49 ? 10.398 7.492 -20.359 1 39.25 49 SER B O 1
ATOM 2320 N N . ARG B 1 50 ? 12.094 8.914 -20.406 1 39.97 50 ARG B N 1
ATOM 2321 C CA . ARG B 1 50 ? 11.68 10.148 -19.734 1 39.97 50 ARG B CA 1
ATOM 2322 C C . ARG B 1 50 ? 10.227 10.477 -20.062 1 39.97 50 ARG B C 1
ATOM 2324 O O . ARG B 1 50 ? 9.586 11.25 -19.344 1 39.97 50 ARG B O 1
ATOM 2331 N N . ARG B 1 51 ? 9.867 10.344 -21.203 1 38.91 51 ARG B N 1
ATOM 2332 C CA . ARG B 1 51 ? 8.633 10.867 -21.781 1 38.91 51 ARG B CA 1
ATOM 2333 C C . ARG B 1 51 ? 7.41 10.219 -21.141 1 38.91 51 ARG B C 1
ATOM 2335 O O . ARG B 1 51 ? 6.395 10.883 -20.922 1 38.91 51 ARG B O 1
ATOM 2342 N N . ASP B 1 52 ? 7.32 8.93 -20.984 1 39.81 52 ASP B N 1
ATOM 2343 C CA . ASP B 1 52 ? 6.16 8.18 -20.516 1 39.81 52 ASP B CA 1
ATOM 2344 C C . ASP B 1 52 ? 6.004 8.305 -19 1 39.81 52 ASP B C 1
ATOM 2346 O O . ASP B 1 52 ? 4.93 8.039 -18.453 1 39.81 52 ASP B O 1
ATOM 2350 N N . GLU B 1 53 ? 6.977 8.5 -18.266 1 43.19 53 GLU B N 1
ATOM 2351 C CA . GLU B 1 53 ? 7.027 8.648 -16.812 1 43.19 53 GLU B CA 1
ATOM 2352 C C . GLU B 1 53 ? 6.211 9.844 -16.344 1 43.19 53 GLU B C 1
ATOM 2354 O O . GLU B 1 53 ? 5.562 9.797 -15.305 1 43.19 53 GLU B O 1
ATOM 2359 N N . ASP B 1 54 ? 6.457 10.883 -16.984 1 42.28 54 ASP B N 1
ATOM 2360 C CA . ASP B 1 54 ? 5.762 12.094 -16.562 1 42.28 54 ASP B CA 1
ATOM 2361 C C . ASP B 1 54 ? 4.246 11.906 -16.609 1 42.28 54 ASP B C 1
ATOM 2363 O O . ASP B 1 54 ? 3.518 12.445 -15.781 1 42.28 54 ASP B O 1
ATOM 2367 N N . ALA B 1 55 ? 3.861 11.344 -17.625 1 41.59 55 ALA B N 1
ATOM 2368 C CA . ALA B 1 55 ? 2.42 11.242 -17.844 1 41.59 55 ALA B CA 1
ATOM 2369 C C . ALA B 1 55 ? 1.779 10.305 -16.828 1 41.59 55 ALA B C 1
ATOM 2371 O O . ALA B 1 55 ? 0.645 10.523 -16.391 1 41.59 55 ALA B O 1
ATOM 2372 N N . VAL B 1 56 ? 2.418 9.227 -16.562 1 43.66 56 VAL B N 1
ATOM 2373 C CA . VAL B 1 56 ? 1.862 8.195 -15.695 1 43.66 56 VAL B CA 1
ATOM 2374 C C . VAL B 1 56 ? 1.776 8.711 -14.258 1 43.66 56 VAL B C 1
ATOM 2376 O O . VAL B 1 56 ? 0.786 8.477 -13.562 1 43.66 56 VAL B O 1
ATOM 2379 N N . THR B 1 57 ? 2.816 9.352 -13.727 1 45.62 57 THR B N 1
ATOM 2380 C CA . THR B 1 57 ? 2.926 9.68 -12.312 1 45.62 57 THR B CA 1
ATOM 2381 C C . THR B 1 57 ? 1.797 10.617 -11.883 1 45.62 57 THR B C 1
ATOM 2383 O O . THR B 1 57 ? 1.223 10.453 -10.805 1 45.62 57 THR B O 1
ATOM 2386 N N . GLU B 1 58 ? 1.683 11.664 -12.648 1 45.34 58 GLU B N 1
ATOM 2387 C CA . GLU B 1 58 ? 0.786 12.703 -12.141 1 45.34 58 GLU B CA 1
ATOM 2388 C C . GLU B 1 58 ? -0.651 12.188 -12.055 1 45.34 58 GLU B C 1
ATOM 2390 O O . GLU B 1 58 ? -1.408 12.602 -11.18 1 45.34 58 GLU B O 1
ATOM 2395 N N . LYS B 1 59 ? -0.923 11.328 -13.055 1 45.38 59 LYS B N 1
ATOM 2396 C CA . LYS B 1 59 ? -2.326 10.945 -13.195 1 45.38 59 LYS B CA 1
ATOM 2397 C C . LYS B 1 59 ? -2.629 9.656 -12.445 1 45.38 59 LYS B C 1
ATOM 2399 O O . LYS B 1 59 ? -3.787 9.375 -12.125 1 45.38 59 LYS B O 1
ATOM 2404 N N . CYS B 1 60 ? -1.568 8.953 -12.203 1 51.62 60 CYS B N 1
ATOM 2405 C CA . CYS B 1 60 ? -1.884 7.641 -11.641 1 51.62 60 CYS B CA 1
ATOM 2406 C C . CYS B 1 60 ? -1.685 7.633 -10.133 1 51.62 60 CYS B C 1
ATOM 2408 O O . CYS B 1 60 ? -0.613 7.266 -9.648 1 51.62 60 CYS B O 1
ATOM 2410 N N . ARG B 1 61 ? -2.463 8.359 -9.438 1 52.81 61 ARG B N 1
ATOM 2411 C CA . ARG B 1 61 ? -2.475 8.273 -7.98 1 52.81 61 ARG B CA 1
ATOM 2412 C C . ARG B 1 61 ? -3.076 6.949 -7.516 1 52.81 61 ARG B C 1
ATOM 2414 O O . ARG B 1 61 ? -4.266 6.699 -7.715 1 52.81 61 ARG B O 1
ATOM 2421 N N . PRO B 1 62 ? -2.109 6.02 -7.117 1 52.09 62 PRO B N 1
ATOM 2422 C CA . PRO B 1 62 ? -2.623 4.695 -6.758 1 52.09 62 PRO B CA 1
ATOM 2423 C C . PRO B 1 62 ? -3.846 4.766 -5.848 1 52.09 62 PRO B C 1
ATOM 2425 O O . PRO B 1 62 ? -4.68 3.857 -5.859 1 52.09 62 PRO B O 1
ATOM 2428 N N . PHE B 1 63 ? -3.721 5.941 -5 1 56.31 63 PHE B N 1
ATOM 2429 C CA . PHE B 1 63 ? -4.848 6.012 -4.078 1 56.31 63 PHE B CA 1
ATOM 2430 C C . PHE B 1 63 ? -5.809 7.125 -4.48 1 56.31 63 PHE B C 1
ATOM 2432 O O . PHE B 1 63 ? -5.379 8.242 -4.785 1 56.31 63 PHE B O 1
ATOM 2439 N N . ARG B 1 64 ? -6.918 6.68 -4.672 1 56.47 64 ARG B N 1
ATOM 2440 C CA . ARG B 1 64 ? -7.957 7.633 -5.047 1 56.47 64 ARG B CA 1
ATOM 2441 C C . ARG B 1 64 ? -7.965 8.836 -4.105 1 56.47 64 ARG B C 1
ATOM 2443 O O . ARG B 1 64 ? -7.902 8.672 -2.885 1 56.47 64 ARG B O 1
ATOM 2450 N N . LYS B 1 65 ? -7.879 9.906 -4.816 1 63.69 65 LYS B N 1
ATOM 2451 C CA . LYS B 1 65 ? -7.996 11.125 -4.02 1 63.69 65 LYS B CA 1
ATOM 2452 C C . LYS B 1 65 ? -9.375 11.234 -3.385 1 63.69 65 LYS B C 1
ATOM 2454 O O . LYS B 1 65 ? -10.391 11.25 -4.09 1 63.69 65 LYS B O 1
ATOM 2459 N N . LYS B 1 66 ? -9.422 11.125 -2.117 1 65.19 66 LYS B N 1
ATOM 2460 C CA . LYS B 1 66 ? -10.695 11.281 -1.424 1 65.19 66 LYS B CA 1
ATOM 2461 C C . LYS B 1 66 ? -11.156 12.734 -1.429 1 65.19 66 LYS B C 1
ATOM 2463 O O . LYS B 1 66 ? -10.336 13.648 -1.354 1 65.19 66 LYS B O 1
ATOM 2468 N N . LYS B 1 67 ? -12.391 12.828 -1.565 1 75.25 67 LYS B N 1
ATOM 2469 C CA . LYS B 1 67 ? -12.984 14.164 -1.564 1 75.25 67 LYS B CA 1
ATOM 2470 C C . LYS B 1 67 ? -12.93 14.781 -0.172 1 75.25 67 LYS B C 1
ATOM 2472 O O . LYS B 1 67 ? -13.273 14.133 0.817 1 75.25 67 LYS B O 1
ATOM 2477 N N . LEU B 1 68 ? -12.406 15.898 -0.206 1 85.81 68 LEU B N 1
ATOM 2478 C CA . LEU B 1 68 ? -12.312 16.641 1.045 1 85.81 68 LEU B CA 1
ATOM 2479 C C . LEU B 1 68 ? -13.5 17.578 1.214 1 85.81 68 LEU B C 1
ATOM 2481 O O . LEU B 1 68 ? -14.297 17.75 0.289 1 85.81 68 LEU B O 1
ATOM 2485 N N . CYS B 1 69 ? -13.656 18.016 2.387 1 91.25 69 CYS B N 1
ATOM 2486 C CA . CYS B 1 69 ? -14.75 18.953 2.656 1 91.25 69 CYS B CA 1
ATOM 2487 C C . CYS B 1 69 ? -14.469 20.312 2.043 1 91.25 69 CYS B C 1
ATOM 2489 O O . CYS B 1 69 ? -15.336 20.891 1.382 1 91.25 69 CYS B O 1
ATOM 2491 N N . CYS B 1 70 ? -13.352 20.828 2.225 1 90.44 70 CYS B N 1
ATOM 2492 C CA . CYS B 1 70 ? -12.984 22.141 1.693 1 90.44 70 CYS B CA 1
ATOM 2493 C C . CYS B 1 70 ? -11.484 22.234 1.467 1 90.44 70 CYS B C 1
ATOM 2495 O O . CYS B 1 70 ? -10.734 21.312 1.811 1 90.44 70 CYS B O 1
ATOM 2497 N N . ALA B 1 71 ? -11.078 23.266 0.681 1 90.81 71 ALA B N 1
ATOM 2498 C CA . ALA B 1 71 ? -9.688 23.688 0.497 1 90.81 71 ALA B CA 1
ATOM 2499 C C . ALA B 1 71 ? -8.906 22.656 -0.316 1 90.81 71 ALA B C 1
ATOM 2501 O O . ALA B 1 71 ? -7.695 22.516 -0.15 1 90.81 71 ALA B O 1
ATOM 2502 N N . GLU B 1 72 ? -9.641 21.922 -1.051 1 87.38 72 GLU B N 1
ATOM 2503 C CA . GLU B 1 72 ? -8.977 20.922 -1.882 1 87.38 72 GLU B CA 1
ATOM 2504 C C . GLU B 1 72 ? -7.953 21.562 -2.811 1 87.38 72 GLU B C 1
ATOM 2506 O O . GLU B 1 72 ? -6.824 21.078 -2.93 1 87.38 72 GLU B O 1
ATOM 2511 N N . GLU B 1 73 ? -8.352 22.594 -3.402 1 86.69 73 GLU B N 1
ATOM 2512 C CA . GLU B 1 73 ? -7.465 23.297 -4.328 1 86.69 73 GLU B CA 1
ATOM 2513 C C . GLU B 1 73 ? -6.258 23.875 -3.602 1 86.69 73 GLU B C 1
ATOM 2515 O O . GLU B 1 73 ? -5.145 23.859 -4.129 1 86.69 73 GLU B O 1
ATOM 2520 N N . THR B 1 74 ? -6.484 24.391 -2.51 1 91.12 74 THR B N 1
ATOM 2521 C CA . THR B 1 74 ? -5.414 24.953 -1.695 1 91.12 74 THR B CA 1
ATOM 2522 C C . THR B 1 74 ? -4.379 23.891 -1.35 1 91.12 74 THR B C 1
ATOM 2524 O O . THR B 1 74 ? -3.176 24.125 -1.445 1 91.12 74 THR B O 1
ATOM 2527 N N . PHE B 1 75 ? -4.871 22.734 -0.982 1 88.81 75 PHE B N 1
ATOM 2528 C CA . PHE B 1 75 ? -3.971 21.641 -0.654 1 88.81 75 PHE B CA 1
ATOM 2529 C C . PHE B 1 75 ? -3.189 21.188 -1.884 1 88.81 75 PHE B C 1
ATOM 2531 O O . PHE B 1 75 ? -2.002 20.875 -1.789 1 88.81 75 PHE B O 1
ATOM 2538 N N . ASP B 1 76 ? -3.84 21.188 -2.982 1 86.38 76 ASP B N 1
ATOM 2539 C CA . ASP B 1 76 ? -3.172 20.812 -4.227 1 86.38 76 ASP B CA 1
ATOM 2540 C C . ASP B 1 76 ? -2.076 21.812 -4.586 1 86.38 76 ASP B C 1
ATOM 2542 O O . ASP B 1 76 ? -0.984 21.422 -5.004 1 86.38 76 ASP B O 1
ATOM 2546 N N . GLU B 1 77 ? -2.406 23.031 -4.43 1 89.25 77 GLU B N 1
ATOM 2547 C CA . GLU B 1 77 ? -1.427 24.078 -4.707 1 89.25 77 GLU B CA 1
ATOM 2548 C C . GLU B 1 77 ? -0.23 23.984 -3.766 1 89.25 77 GLU B C 1
ATOM 2550 O O . GLU B 1 77 ? 0.915 24.141 -4.188 1 89.25 77 GLU B O 1
ATOM 2555 N N . LEU B 1 78 ? -0.521 23.766 -2.557 1 90.69 78 LEU B N 1
ATOM 2556 C CA . LEU B 1 78 ? 0.545 23.594 -1.577 1 90.69 78 LEU B CA 1
ATOM 2557 C C . LEU B 1 78 ? 1.433 22.406 -1.945 1 90.69 78 LEU B C 1
ATOM 2559 O O . LEU B 1 78 ? 2.66 22.5 -1.849 1 90.69 78 LEU B O 1
ATOM 2563 N N . HIS B 1 79 ? 0.811 21.328 -2.324 1 88.69 79 HIS B N 1
ATOM 2564 C CA . HIS B 1 79 ? 1.543 20.141 -2.748 1 88.69 79 HIS B CA 1
ATOM 2565 C C . HIS B 1 79 ? 2.471 20.453 -3.918 1 88.69 79 HIS B C 1
ATOM 2567 O O . HIS B 1 79 ? 3.635 20.047 -3.918 1 88.69 79 HIS B O 1
ATOM 2573 N N . ASP B 1 80 ? 1.972 21.141 -4.836 1 87.5 80 ASP B N 1
ATOM 2574 C CA . ASP B 1 80 ? 2.752 21.484 -6.02 1 87.5 80 ASP B CA 1
ATOM 2575 C C . ASP B 1 80 ? 3.926 22.391 -5.656 1 87.5 80 ASP B C 1
ATOM 2577 O O . ASP B 1 80 ? 5.035 22.219 -6.168 1 87.5 80 ASP B O 1
ATOM 2581 N N . LYS B 1 81 ? 3.664 23.281 -4.828 1 90.31 81 LYS B N 1
ATOM 2582 C CA . LYS B 1 81 ? 4.699 24.219 -4.398 1 90.31 81 LYS B CA 1
ATOM 2583 C C . LYS B 1 81 ? 5.816 23.5 -3.648 1 90.31 81 LYS B C 1
ATOM 2585 O O . LYS B 1 81 ? 6.984 23.875 -3.75 1 90.31 81 LYS B O 1
ATOM 2590 N N . ASP B 1 82 ? 5.449 22.5 -2.941 1 92.69 82 ASP B N 1
ATOM 2591 C CA . ASP B 1 82 ? 6.406 21.828 -2.068 1 92.69 82 ASP B CA 1
ATOM 2592 C C . ASP B 1 82 ? 7.031 20.625 -2.764 1 92.69 82 ASP B C 1
ATOM 2594 O O . ASP B 1 82 ? 7.871 19.922 -2.184 1 92.69 82 ASP B O 1
ATOM 2598 N N . ARG B 1 83 ? 6.637 20.328 -3.869 1 89.19 83 ARG B N 1
ATOM 2599 C CA . ARG B 1 83 ? 7.012 19.109 -4.578 1 89.19 83 ARG B CA 1
ATOM 2600 C C . ARG B 1 83 ? 8.523 18.953 -4.625 1 89.19 83 ARG B C 1
ATOM 2602 O O . ARG B 1 83 ? 9.055 17.891 -4.285 1 89.19 83 ARG B O 1
ATOM 2609 N N . ASP B 1 84 ? 9.211 19.953 -5 1 90.12 84 ASP B N 1
ATOM 2610 C CA . ASP B 1 84 ? 10.664 19.875 -5.148 1 90.12 84 ASP B CA 1
ATOM 2611 C C . ASP B 1 84 ? 11.344 19.719 -3.789 1 90.12 84 ASP B C 1
ATOM 2613 O O . ASP B 1 84 ? 12.305 18.953 -3.656 1 90.12 84 ASP B O 1
ATOM 2617 N N . PHE B 1 85 ? 10.867 20.469 -2.84 1 93.38 85 PHE B N 1
ATOM 2618 C CA . PHE B 1 85 ? 11.391 20.312 -1.489 1 93.38 85 PHE B CA 1
ATOM 2619 C C . PHE B 1 85 ? 11.188 18.891 -0.987 1 93.38 85 PHE B C 1
ATOM 2621 O O . PHE B 1 85 ? 12.094 18.312 -0.38 1 93.38 85 PHE B O 1
ATOM 2628 N N . LYS B 1 86 ? 10.086 18.391 -1.238 1 94.5 86 LYS B N 1
ATOM 2629 C CA . LYS B 1 86 ? 9.766 17.047 -0.773 1 94.5 86 LYS B CA 1
ATOM 2630 C C . LYS B 1 86 ? 10.664 16.016 -1.445 1 94.5 86 LYS B C 1
ATOM 2632 O O . LYS B 1 86 ? 11.141 15.078 -0.793 1 94.5 86 LYS B O 1
ATOM 2637 N N . ARG B 1 87 ? 10.836 16.172 -2.646 1 90.19 87 ARG B N 1
ATOM 2638 C CA . ARG B 1 87 ? 11.695 15.25 -3.387 1 90.19 87 ARG B CA 1
ATOM 2639 C C . ARG B 1 87 ? 13.125 15.289 -2.85 1 90.19 87 ARG B C 1
ATOM 2641 O O . ARG B 1 87 ? 13.734 14.242 -2.631 1 90.19 87 ARG B O 1
ATOM 2648 N N . GLU B 1 88 ? 13.648 16.438 -2.676 1 92.62 88 GLU B N 1
ATOM 2649 C CA . GLU B 1 88 ? 14.992 16.594 -2.139 1 92.62 88 GLU B CA 1
ATOM 2650 C C . GLU B 1 88 ? 15.102 16 -0.738 1 92.62 88 GLU B C 1
ATOM 2652 O O . GLU B 1 88 ? 16.078 15.312 -0.428 1 92.62 88 GLU B O 1
ATOM 2657 N N . CYS B 1 89 ? 14.117 16.266 0.016 1 95 89 CYS B N 1
ATOM 2658 C CA . CYS B 1 89 ? 14.109 15.766 1.385 1 95 89 CYS B CA 1
ATOM 2659 C C . CYS B 1 89 ? 14.023 14.242 1.405 1 95 89 CYS B C 1
ATOM 2661 O O . CYS B 1 89 ? 14.68 13.586 2.211 1 95 89 CYS B O 1
ATOM 2663 N N . PHE B 1 90 ? 13.203 13.758 0.567 1 92.62 90 PHE B N 1
ATOM 2664 C CA . PHE B 1 90 ? 13.062 12.305 0.501 1 92.62 90 PHE B CA 1
ATOM 2665 C C . PHE B 1 90 ? 14.391 11.648 0.132 1 92.62 90 PHE B C 1
ATOM 2667 O O . PHE B 1 90 ? 14.789 10.664 0.748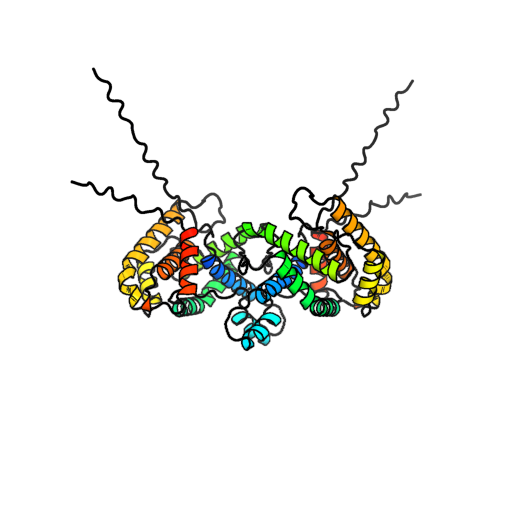 1 92.62 90 PHE B O 1
ATOM 2674 N N . LYS B 1 91 ? 15.008 12.164 -0.789 1 88.75 91 LYS B N 1
ATOM 2675 C CA . LYS B 1 91 ? 16.312 11.656 -1.188 1 88.75 91 LYS B CA 1
ATOM 2676 C C . LYS B 1 91 ? 17.312 11.727 -0.03 1 88.75 91 LYS B C 1
ATOM 2678 O O . LYS B 1 91 ? 18.109 10.812 0.162 1 88.75 91 LYS B O 1
ATOM 2683 N N . GLN B 1 92 ? 17.266 12.727 0.667 1 89.44 92 GLN B N 1
ATOM 2684 C CA . GLN B 1 92 ? 18.172 12.922 1.801 1 89.44 92 GLN B CA 1
ATOM 2685 C C . GLN B 1 92 ? 17.891 11.898 2.9 1 89.44 92 GLN B C 1
ATOM 2687 O O . GLN B 1 92 ? 18.812 11.398 3.541 1 89.44 92 GLN B O 1
ATOM 2692 N N . VAL B 1 93 ? 16.672 11.672 3.139 1 89.62 93 VAL B N 1
ATOM 2693 C CA . VAL B 1 93 ? 16.25 10.805 4.238 1 89.62 93 VAL B CA 1
ATOM 2694 C C . VAL B 1 93 ? 16.484 9.344 3.867 1 89.62 93 VAL B C 1
ATOM 2696 O O . VAL B 1 93 ? 16.984 8.562 4.68 1 89.62 93 VAL B O 1
ATOM 2699 N N . VAL B 1 94 ? 15.961 8.938 2.773 1 83.06 94 VAL B N 1
ATOM 2700 C CA . VAL B 1 94 ? 15.961 7.523 2.396 1 83.06 94 VAL B CA 1
ATOM 2701 C C . VAL B 1 94 ? 17.281 7.164 1.735 1 83.06 94 VAL B C 1
ATOM 2703 O O . VAL B 1 94 ? 17.734 6.016 1.807 1 83.06 94 VAL B O 1
ATOM 2706 N N . GLY B 1 95 ? 17.984 8.008 1.401 1 71.75 95 GLY B N 1
ATOM 2707 C CA . GLY B 1 95 ? 19.25 7.73 0.743 1 71.75 95 GLY B CA 1
ATOM 2708 C C . GLY B 1 95 ? 19.094 6.961 -0.555 1 71.75 95 GLY B C 1
ATOM 2709 O O . GLY B 1 95 ? 17.969 6.625 -0.953 1 71.75 95 GLY B O 1
ATOM 2710 N N . SER B 1 96 ? 20.172 6.82 -1.374 1 59.44 96 SER B N 1
ATOM 2711 C CA . SER B 1 96 ? 20.234 6.152 -2.672 1 59.44 96 SER B CA 1
ATOM 2712 C C . SER B 1 96 ? 20.234 4.637 -2.516 1 59.44 96 SER B C 1
ATOM 2714 O O . SER B 1 96 ? 20.047 3.906 -3.49 1 59.44 96 SER B O 1
ATOM 2716 N N . LYS B 1 97 ? 20.422 4.281 -1.384 1 53.81 97 LYS B N 1
ATOM 2717 C CA . LYS B 1 97 ? 20.891 2.898 -1.388 1 53.81 97 LYS B CA 1
ATOM 2718 C C . LYS B 1 97 ? 19.734 1.925 -1.563 1 53.81 97 LYS B C 1
ATOM 2720 O O . LYS B 1 97 ? 19.922 0.832 -2.105 1 53.81 97 LYS B O 1
ATOM 2725 N N . ASP B 1 98 ? 18.719 2.24 -0.702 1 53.38 98 ASP B N 1
ATOM 2726 C CA . ASP B 1 98 ? 17.75 1.148 -0.734 1 53.38 98 ASP B CA 1
ATOM 2727 C C . ASP B 1 98 ? 16.703 1.368 -1.831 1 53.38 98 ASP B C 1
ATOM 2729 O O . ASP B 1 98 ? 16.203 2.477 -1.994 1 53.38 98 ASP B O 1
ATOM 2733 N N . GLY B 1 99 ? 16.938 0.839 -2.998 1 54.44 99 GLY B N 1
ATOM 2734 C CA . GLY B 1 99 ? 16 0.805 -4.109 1 54.44 99 GLY B CA 1
ATOM 2735 C C . GLY B 1 99 ? 14.586 1.152 -3.705 1 54.44 99 GLY B C 1
ATOM 2736 O O . GLY B 1 99 ? 14.312 1.418 -2.531 1 54.44 99 GLY B O 1
ATOM 2737 N N . PRO B 1 100 ? 13.805 1.412 -4.719 1 54.06 100 PRO B N 1
ATOM 2738 C CA . PRO B 1 100 ? 12.406 1.734 -4.426 1 54.06 100 PRO B CA 1
ATOM 2739 C C . PRO B 1 100 ? 11.781 0.778 -3.412 1 54.06 100 PRO B C 1
ATOM 2741 O O . PRO B 1 100 ? 11.938 -0.44 -3.525 1 54.06 100 PRO B O 1
ATOM 2744 N N . ARG B 1 101 ? 11.648 1.311 -2.188 1 55.16 101 ARG B N 1
ATOM 2745 C CA . ARG B 1 101 ? 10.945 0.471 -1.225 1 55.16 101 ARG B CA 1
ATOM 2746 C C . ARG B 1 101 ? 9.484 0.298 -1.619 1 55.16 101 ARG B C 1
ATOM 2748 O O . ARG B 1 101 ? 8.773 1.282 -1.835 1 55.16 101 ARG B O 1
ATOM 2755 N N . GLU B 1 102 ? 9.133 -0.892 -2.225 1 60.34 102 GLU B N 1
ATOM 2756 C CA . GLU B 1 102 ? 7.793 -1.168 -2.732 1 60.34 102 GLU B CA 1
ATOM 2757 C C . GLU B 1 102 ? 6.809 -1.417 -1.593 1 60.34 102 GLU B C 1
ATOM 2759 O O . GLU B 1 102 ? 7.184 -1.95 -0.547 1 60.34 102 GLU B O 1
ATOM 2764 N N . PHE B 1 103 ? 5.785 -0.671 -1.565 1 71.25 103 PHE B N 1
ATOM 2765 C CA . PHE B 1 103 ? 4.656 -0.937 -0.68 1 71.25 103 PHE B CA 1
ATOM 2766 C C . PHE B 1 103 ? 4.164 -2.369 -0.847 1 71.25 103 PHE B C 1
ATOM 2768 O O . PHE B 1 103 ? 3.992 -2.846 -1.971 1 71.25 103 PHE B O 1
ATOM 2775 N N . ASP B 1 104 ? 4.238 -3.055 0.32 1 82.44 104 ASP B N 1
ATOM 2776 C CA . ASP B 1 104 ? 3.729 -4.422 0.329 1 82.44 104 ASP B CA 1
ATOM 2777 C C . ASP B 1 104 ? 2.523 -4.555 1.257 1 82.44 104 ASP B C 1
ATOM 2779 O O . ASP B 1 104 ? 2.67 -4.531 2.48 1 82.44 104 ASP B O 1
ATOM 2783 N N . PRO B 1 105 ? 1.341 -4.594 0.698 1 85.38 105 PRO B N 1
ATOM 2784 C CA . PRO B 1 105 ? 0.134 -4.637 1.526 1 85.38 105 PRO B CA 1
ATOM 2785 C C . PRO B 1 105 ? 0.008 -5.938 2.316 1 85.38 105 PRO B C 1
ATOM 2787 O O . PRO B 1 105 ? -0.91 -6.086 3.127 1 85.38 105 PRO B O 1
ATOM 2790 N N . PHE B 1 106 ? 0.964 -6.777 2.168 1 89.56 106 PHE B N 1
ATOM 2791 C CA . PHE B 1 106 ? 0.848 -8.086 2.799 1 89.56 106 PHE B CA 1
ATOM 2792 C C . PHE B 1 106 ? 1.866 -8.242 3.924 1 89.56 106 PHE B C 1
ATOM 2794 O O . PHE B 1 106 ? 1.891 -9.258 4.613 1 89.56 106 PHE B O 1
ATOM 2801 N N . ARG B 1 107 ? 2.654 -7.242 4.07 1 87.38 107 ARG B N 1
ATOM 2802 C CA . ARG B 1 107 ? 3.686 -7.312 5.102 1 87.38 107 ARG B CA 1
ATOM 2803 C C . ARG B 1 107 ? 3.74 -6.023 5.914 1 87.38 107 ARG B C 1
ATOM 2805 O O . ARG B 1 107 ? 3.408 -4.949 5.406 1 87.38 107 ARG B O 1
ATOM 2812 N N . CYS B 1 108 ? 4.219 -6.16 7.133 1 86.75 108 CYS B N 1
ATOM 2813 C CA . CYS B 1 108 ? 4.258 -5.023 8.047 1 86.75 108 CYS B CA 1
ATOM 2814 C C . CYS B 1 108 ? 5.691 -4.578 8.305 1 86.75 108 CYS B C 1
ATOM 2816 O O . CYS B 1 108 ? 5.922 -3.582 8.992 1 86.75 108 CYS B O 1
ATOM 2818 N N . ASP B 1 109 ? 6.617 -5.262 7.762 1 83.12 109 ASP B N 1
ATOM 2819 C CA . ASP B 1 109 ? 8.016 -5.066 8.141 1 83.12 109 ASP B CA 1
ATOM 2820 C C . ASP B 1 109 ? 8.492 -3.666 7.766 1 83.12 109 ASP B C 1
ATOM 2822 O O . ASP B 1 109 ? 9.453 -3.154 8.352 1 83.12 109 ASP B O 1
ATOM 2826 N N . LYS B 1 110 ? 7.777 -3.053 6.832 1 84.06 110 LYS B N 1
ATOM 2827 C CA . LYS B 1 110 ? 8.281 -1.763 6.363 1 84.06 110 LYS B CA 1
ATOM 2828 C C . LYS B 1 110 ? 7.426 -0.617 6.902 1 84.06 110 LYS B C 1
ATOM 2830 O O . LYS B 1 110 ? 7.691 0.551 6.609 1 84.06 110 LYS B O 1
ATOM 2835 N N . VAL B 1 111 ? 6.477 -0.889 7.66 1 86.5 111 VAL B N 1
ATOM 2836 C CA . VAL B 1 111 ? 5.535 0.111 8.156 1 86.5 111 VAL B CA 1
ATOM 2837 C C . VAL B 1 111 ? 6.273 1.137 9.008 1 86.5 111 VAL B C 1
ATOM 2839 O O . VAL B 1 111 ? 6.117 2.346 8.812 1 86.5 111 VAL B O 1
ATOM 2842 N N . ASP B 1 112 ? 7.07 0.645 9.867 1 84.69 112 ASP B N 1
ATOM 2843 C CA . ASP B 1 112 ? 7.801 1.551 10.75 1 84.69 112 ASP B CA 1
ATOM 2844 C C . ASP B 1 112 ? 8.773 2.424 9.961 1 84.69 112 ASP B C 1
ATOM 2846 O O . ASP B 1 112 ? 8.953 3.602 10.273 1 84.69 112 ASP B O 1
ATOM 2850 N N . LYS B 1 113 ? 9.344 1.831 9.031 1 86.38 113 LYS B N 1
ATOM 2851 C CA . LYS B 1 113 ? 10.25 2.59 8.18 1 86.38 113 LYS B CA 1
ATOM 2852 C C . LYS B 1 113 ? 9.516 3.688 7.426 1 86.38 113 LYS B C 1
ATOM 2854 O O . LYS B 1 113 ? 10.008 4.809 7.305 1 86.38 113 LYS B O 1
ATOM 2859 N N . HIS B 1 114 ? 8.359 3.377 6.883 1 88.94 114 HIS B N 1
ATOM 2860 C CA . HIS B 1 114 ? 7.551 4.371 6.188 1 88.94 114 HIS B CA 1
ATOM 2861 C C . HIS B 1 114 ? 7.184 5.527 7.109 1 88.94 114 HIS B C 1
ATOM 2863 O O . HIS B 1 114 ? 7.242 6.691 6.707 1 88.94 114 HIS B O 1
ATOM 2869 N N . ARG B 1 115 ? 6.801 5.18 8.297 1 89.25 115 ARG B N 1
ATOM 2870 C CA . ARG B 1 115 ? 6.441 6.203 9.281 1 89.25 115 ARG B CA 1
ATOM 2871 C C . ARG B 1 115 ? 7.629 7.113 9.578 1 89.25 115 ARG B C 1
ATOM 2873 O O . ARG B 1 115 ? 7.488 8.336 9.594 1 89.25 115 ARG B O 1
ATOM 2880 N N . ARG B 1 116 ? 8.703 6.516 9.781 1 88.81 116 ARG B N 1
ATOM 2881 C CA . ARG B 1 116 ? 9.922 7.273 10.078 1 88.81 116 ARG B CA 1
ATOM 2882 C C . ARG B 1 116 ? 10.305 8.156 8.898 1 88.81 116 ARG B C 1
ATOM 2884 O O . ARG B 1 116 ? 10.625 9.336 9.078 1 88.81 116 ARG B O 1
ATOM 2891 N N . ASP B 1 117 ? 10.273 7.578 7.762 1 89.81 117 ASP B N 1
ATOM 2892 C CA . ASP B 1 117 ? 10.656 8.32 6.57 1 89.81 117 ASP B CA 1
ATOM 2893 C C . ASP B 1 117 ? 9.773 9.555 6.379 1 89.81 117 ASP B C 1
ATOM 2895 O O . ASP B 1 117 ? 10.273 10.656 6.148 1 89.81 117 ASP B O 1
ATOM 2899 N N . MET B 1 118 ? 8.492 9.359 6.496 1 92.38 118 MET B N 1
ATOM 2900 C CA . MET B 1 118 ? 7.578 10.469 6.258 1 92.38 118 MET B CA 1
ATOM 2901 C C . MET B 1 118 ? 7.691 11.516 7.367 1 92.38 118 MET B C 1
ATOM 2903 O O . MET B 1 118 ? 7.535 12.711 7.117 1 92.38 118 MET B O 1
ATOM 2907 N N . THR B 1 119 ? 7.945 11.07 8.562 1 93.69 119 THR B N 1
ATOM 2908 C CA . THR B 1 119 ? 8.195 12.008 9.656 1 93.69 119 THR B CA 1
ATOM 2909 C C . THR B 1 119 ? 9.445 12.828 9.391 1 93.69 119 THR B C 1
ATOM 2911 O O . THR B 1 119 ? 9.438 14.055 9.555 1 93.69 119 THR B O 1
ATOM 2914 N N . CYS B 1 120 ? 10.438 12.148 8.922 1 94.19 120 CYS B N 1
ATOM 2915 C CA . CYS B 1 120 ? 11.703 12.82 8.672 1 94.19 120 CYS B CA 1
ATOM 2916 C C . CYS B 1 120 ? 11.609 13.727 7.445 1 94.19 120 CYS B C 1
ATOM 2918 O O . CYS B 1 120 ? 12.203 14.805 7.418 1 94.19 120 CYS B O 1
ATOM 2920 N N . VAL B 1 121 ? 10.891 13.289 6.492 1 94.75 121 VAL B N 1
ATOM 2921 C CA . VAL B 1 121 ? 10.664 14.125 5.316 1 94.75 121 VAL B CA 1
ATOM 2922 C C . VAL B 1 121 ? 9.906 15.391 5.727 1 94.75 121 VAL B C 1
ATOM 2924 O O . VAL B 1 121 ? 10.258 16.484 5.297 1 94.75 121 VAL B O 1
ATOM 2927 N N . SER B 1 122 ? 8.953 15.227 6.547 1 95.56 122 SER B N 1
ATOM 2928 C CA . SER B 1 122 ? 8.172 16.375 7.016 1 95.56 122 SER B CA 1
ATOM 2929 C C . SER B 1 122 ? 9.039 17.344 7.801 1 95.56 122 SER B C 1
ATOM 2931 O O . SER B 1 122 ? 8.883 18.562 7.68 1 95.56 122 SER B O 1
ATOM 2933 N N . GLN B 1 123 ? 9.875 16.797 8.617 1 95.94 123 GLN B N 1
ATOM 2934 C CA . GLN B 1 123 ? 10.805 17.656 9.352 1 95.94 123 GLN B CA 1
ATOM 2935 C C . GLN B 1 123 ? 11.703 18.422 8.391 1 95.94 123 GLN B C 1
ATOM 2937 O O . GLN B 1 123 ? 11.875 19.641 8.539 1 95.94 123 GLN B O 1
ATOM 2942 N N . CYS B 1 124 ? 12.25 17.75 7.449 1 97.12 124 CYS B N 1
ATOM 2943 C CA . CYS B 1 124 ? 13.148 18.344 6.461 1 97.12 124 CYS B CA 1
ATOM 2944 C C . CYS B 1 124 ? 12.445 19.453 5.684 1 97.12 124 CYS B C 1
ATOM 2946 O O . CYS B 1 124 ? 12.992 20.547 5.523 1 97.12 124 CYS B O 1
ATOM 2948 N N . VAL B 1 125 ? 11.273 19.203 5.223 1 97.06 125 VAL B N 1
ATOM 2949 C CA . VAL B 1 125 ? 10.508 20.172 4.465 1 97.06 125 VAL B CA 1
ATOM 2950 C C . VAL B 1 125 ? 10.211 21.391 5.336 1 97.06 125 VAL B C 1
ATOM 2952 O O . VAL B 1 125 ? 10.359 22.531 4.895 1 97.06 125 VAL B O 1
ATOM 2955 N N . GLY B 1 126 ? 9.781 21.125 6.582 1 97.38 126 GLY B N 1
ATOM 2956 C CA . GLY B 1 126 ? 9.523 22.219 7.508 1 97.38 126 GLY B CA 1
ATOM 2957 C C . GLY B 1 126 ? 10.742 23.094 7.762 1 97.38 126 GLY B C 1
ATOM 2958 O O . GLY B 1 126 ? 10.617 24.297 7.949 1 97.38 126 GLY B O 1
ATOM 2959 N N . GLN B 1 127 ? 11.844 22.453 7.812 1 97.69 127 GLN B N 1
ATOM 2960 C CA . GLN B 1 127 ? 13.086 23.188 8.016 1 97.69 127 GLN B CA 1
ATOM 2961 C C . GLN B 1 127 ? 13.445 24.016 6.785 1 97.69 127 GLN B C 1
ATOM 2963 O O . GLN B 1 127 ? 13.859 25.156 6.906 1 97.69 127 GLN B O 1
ATOM 2968 N N . LYS B 1 128 ? 13.242 23.516 5.684 1 96.88 128 LYS B N 1
ATOM 2969 C CA . LYS B 1 128 ? 13.539 24.219 4.441 1 96.88 128 LYS B CA 1
ATOM 2970 C C . LYS B 1 128 ? 12.609 25.422 4.258 1 96.88 128 LYS B C 1
ATOM 2972 O O . LYS B 1 128 ? 13.016 26.453 3.699 1 96.88 128 LYS B O 1
ATOM 2977 N N . LYS B 1 129 ? 11.453 25.266 4.723 1 96.31 129 LYS B N 1
ATOM 2978 C CA . LYS B 1 129 ? 10.469 26.344 4.605 1 96.31 129 LYS B CA 1
ATOM 2979 C C . LYS B 1 129 ? 10.586 27.328 5.766 1 96.31 129 LYS B C 1
ATOM 2981 O O . LYS B 1 129 ? 9.797 28.266 5.867 1 96.31 129 LYS B O 1
ATOM 2986 N N . ASP B 1 130 ? 11.414 27.031 6.664 1 96.81 130 ASP B N 1
ATOM 2987 C CA . ASP B 1 130 ? 11.734 27.891 7.805 1 96.81 130 ASP B CA 1
ATOM 2988 C C . ASP B 1 130 ? 10.578 27.938 8.797 1 96.81 130 ASP B C 1
ATOM 2990 O O . ASP B 1 130 ? 10.398 28.922 9.508 1 96.81 130 ASP B O 1
ATOM 2994 N N . VAL B 1 131 ? 9.781 26.938 8.758 1 97.56 131 VAL B N 1
ATOM 2995 C CA . VAL B 1 131 ? 8.703 26.781 9.727 1 97.56 131 VAL B CA 1
ATOM 2996 C C . VAL B 1 131 ? 9.227 26.047 10.961 1 97.56 131 VAL B C 1
ATOM 2998 O O . VAL B 1 131 ? 8.727 26.25 12.07 1 97.56 131 VAL B O 1
ATOM 3001 N N . LEU B 1 132 ? 10.148 25.219 10.727 1 98.12 132 LEU B N 1
ATOM 3002 C CA . LEU B 1 132 ? 10.828 24.5 11.797 1 98.12 132 LEU B CA 1
ATOM 3003 C C . LEU B 1 132 ? 12.281 24.938 11.922 1 98.12 132 LEU B C 1
ATOM 3005 O O . LEU B 1 132 ? 12.914 25.312 10.922 1 98.12 132 LEU B O 1
ATOM 3009 N N . ASP B 1 133 ? 12.828 24.844 13.102 1 97.69 133 ASP B N 1
ATOM 3010 C CA . ASP B 1 133 ? 14.234 25.188 13.289 1 97.69 133 ASP B CA 1
ATOM 3011 C C . ASP B 1 133 ? 15.133 23.984 13.008 1 97.69 133 ASP B C 1
ATOM 3013 O O . ASP B 1 133 ? 14.656 22.938 12.547 1 97.69 133 ASP B O 1
ATOM 3017 N N . LYS B 1 134 ? 16.438 24.078 13.289 1 95.38 134 LYS B N 1
ATOM 3018 C CA . LYS B 1 134 ? 17.438 23.047 12.953 1 95.38 134 LYS B CA 1
ATOM 3019 C C . LYS B 1 134 ? 17.172 21.766 13.727 1 95.38 134 LYS B C 1
ATOM 3021 O O . LYS B 1 134 ? 17.531 20.672 13.266 1 95.38 134 LYS B O 1
ATOM 3026 N N . ASP B 1 135 ? 16.531 21.906 14.875 1 93 135 ASP B N 1
ATOM 3027 C CA . ASP B 1 135 ? 16.266 20.734 15.711 1 93 135 ASP B CA 1
ATOM 3028 C C . ASP B 1 135 ? 14.859 20.188 15.445 1 93 135 ASP B C 1
ATOM 3030 O O . ASP B 1 135 ? 14.438 19.219 16.094 1 93 135 ASP B O 1
ATOM 3034 N N . GLY B 1 136 ? 14.094 20.797 14.555 1 95.19 136 GLY B N 1
ATOM 3035 C CA . GLY B 1 136 ? 12.758 20.328 14.203 1 95.19 136 GLY B CA 1
ATOM 3036 C C . GLY B 1 136 ? 11.664 20.953 15.047 1 95.19 136 GLY B C 1
ATOM 3037 O O . GLY B 1 136 ? 10.508 20.547 14.977 1 95.19 136 GLY B O 1
ATOM 3038 N N . ASN B 1 137 ? 12.07 21.922 15.828 1 95.69 137 ASN B N 1
ATOM 3039 C CA . ASN B 1 137 ? 11.07 22.609 16.625 1 95.69 137 ASN B CA 1
ATOM 3040 C C . ASN B 1 137 ? 10.328 23.672 15.805 1 95.69 137 ASN B C 1
ATOM 3042 O O . ASN B 1 137 ? 10.914 24.281 14.914 1 95.69 137 ASN B O 1
ATOM 3046 N N . VAL B 1 138 ? 9.117 23.891 16.25 1 97.38 138 VAL B N 1
ATOM 3047 C CA . VAL B 1 138 ? 8.281 24.812 15.5 1 97.38 138 VAL B CA 1
ATOM 3048 C C . VAL B 1 138 ? 8.703 26.266 15.797 1 97.38 138 VAL B C 1
ATOM 3050 O O . VAL B 1 138 ? 8.922 26.625 16.953 1 97.38 138 VAL B O 1
ATOM 3053 N N . LYS B 1 139 ? 8.867 26.984 14.727 1 98.12 139 LYS B N 1
ATOM 3054 C CA . LYS B 1 139 ? 8.961 28.438 14.828 1 98.12 139 LYS B CA 1
ATOM 3055 C C . LYS B 1 139 ? 7.582 29.094 14.789 1 98.12 139 LYS B C 1
ATOM 3057 O O . LYS B 1 139 ? 7.008 29.266 13.711 1 98.12 139 LYS B O 1
ATOM 3062 N N . GLU B 1 140 ? 7.113 29.516 15.875 1 97.31 140 GLU B N 1
ATOM 3063 C CA . GLU B 1 140 ? 5.715 29.891 16.047 1 97.31 140 GLU B CA 1
ATOM 3064 C C . GLU B 1 140 ? 5.316 31.016 15.102 1 97.31 140 GLU B C 1
ATOM 3066 O O . GLU B 1 140 ? 4.277 30.938 14.445 1 97.31 140 GLU B O 1
ATOM 3071 N N . ALA B 1 141 ? 6.117 32.062 15.086 1 97.31 141 ALA B N 1
ATOM 3072 C CA . ALA B 1 141 ? 5.793 33.219 14.242 1 97.31 141 ALA B CA 1
ATOM 3073 C C . ALA B 1 141 ? 5.766 32.812 12.766 1 97.31 141 ALA B C 1
ATOM 3075 O O . ALA B 1 141 ? 4.859 33.219 12.031 1 97.31 141 ALA B O 1
ATOM 3076 N N . GLU B 1 142 ? 6.738 32.062 12.398 1 97.94 142 GLU B N 1
ATOM 3077 C CA . GLU B 1 142 ? 6.844 31.641 11.008 1 97.94 142 GLU B CA 1
ATOM 3078 C C . GLU B 1 142 ? 5.711 30.688 10.633 1 97.94 142 GLU B C 1
ATOM 3080 O O . GLU B 1 142 ? 5.207 30.734 9.508 1 97.94 142 GLU B O 1
ATOM 3085 N N . PHE B 1 143 ? 5.324 29.844 11.523 1 98 143 PHE B N 1
ATOM 3086 C CA . PHE B 1 143 ? 4.207 28.938 11.266 1 98 143 PHE B CA 1
ATOM 3087 C C . PHE B 1 143 ? 2.916 29.719 11.07 1 98 143 PHE B C 1
ATOM 3089 O O . PHE B 1 143 ? 2.139 29.438 10.156 1 98 143 PHE B O 1
ATOM 3096 N N . GLY B 1 144 ? 2.668 30.672 11.93 1 97.31 144 GLY B N 1
ATOM 3097 C CA . GLY B 1 144 ? 1.5 31.531 11.766 1 97.31 144 GLY B CA 1
ATOM 3098 C C . GLY B 1 144 ? 1.443 32.219 10.406 1 97.31 144 GLY B C 1
ATOM 3099 O O . GLY B 1 144 ? 0.389 32.25 9.766 1 97.31 144 GLY B O 1
ATOM 3100 N N . GLU B 1 145 ? 2.572 32.75 10.016 1 96.88 145 GLU B N 1
ATOM 3101 C CA . GLU B 1 145 ? 2.652 33.406 8.719 1 96.88 145 GLU B CA 1
ATOM 3102 C C . GLU B 1 145 ? 2.418 32.438 7.582 1 96.88 145 GLU B C 1
ATOM 3104 O O . GLU B 1 145 ? 1.736 32.75 6.605 1 96.88 145 GLU B O 1
ATOM 3109 N N . PHE B 1 146 ? 3.004 31.297 7.707 1 96.62 146 PHE B N 1
ATOM 3110 C CA . PHE B 1 146 ? 2.846 30.234 6.715 1 96.62 146 PHE B CA 1
ATOM 3111 C C . PHE B 1 146 ? 1.375 29.875 6.535 1 96.62 146 PHE B C 1
ATOM 3113 O O . PHE B 1 146 ? 0.899 29.75 5.406 1 96.62 146 PHE B O 1
ATOM 3120 N N . VAL B 1 147 ? 0.66 29.656 7.609 1 97.31 147 VAL B N 1
ATOM 3121 C CA . VAL B 1 147 ? -0.753 29.297 7.562 1 97.31 147 VAL B CA 1
ATOM 3122 C C . VAL B 1 147 ? -1.554 30.422 6.914 1 97.31 147 VAL B C 1
ATOM 3124 O O . VAL B 1 147 ? -2.408 30.172 6.059 1 97.31 147 VAL B O 1
ATOM 3127 N N . LYS B 1 148 ? -1.243 31.609 7.336 1 95.62 148 LYS B N 1
ATOM 3128 C CA . LYS B 1 148 ? -1.934 32.781 6.777 1 95.62 148 LYS B CA 1
ATOM 3129 C C . LYS B 1 148 ? -1.76 32.844 5.266 1 95.62 148 LYS B C 1
ATOM 3131 O O . LYS B 1 148 ? -2.727 33.062 4.531 1 95.62 148 LYS B O 1
ATOM 3136 N N . GLU B 1 149 ? -0.611 32.688 4.812 1 95.06 149 GLU B N 1
ATOM 3137 C CA . GLU B 1 149 ? -0.315 32.75 3.385 1 95.06 149 GLU B CA 1
ATOM 3138 C C . GLU B 1 149 ? -0.964 31.578 2.641 1 95.06 149 GLU B C 1
ATOM 3140 O O . GLU B 1 149 ? -1.528 31.766 1.561 1 95.06 149 GLU B O 1
ATOM 3145 N N . THR B 1 150 ? -0.862 30.375 3.172 1 94.62 150 THR B N 1
ATOM 3146 C CA . THR B 1 150 ? -1.377 29.172 2.541 1 94.62 150 THR B CA 1
ATOM 3147 C C . THR B 1 150 ? -2.896 29.234 2.402 1 94.62 150 THR B C 1
ATOM 3149 O O . THR B 1 150 ? -3.453 28.797 1.391 1 94.62 150 THR B O 1
ATOM 3152 N N . MET B 1 151 ? -3.529 29.797 3.398 1 95.75 151 MET B N 1
ATOM 3153 C CA . MET B 1 151 ? -4.988 29.781 3.449 1 95.75 151 MET B CA 1
ATOM 3154 C C . MET B 1 151 ? -5.57 31.125 3.014 1 95.75 151 MET B C 1
ATOM 3156 O O . MET B 1 151 ? -6.754 31.391 3.232 1 95.75 151 MET B O 1
ATOM 3160 N N . ALA B 1 152 ? -4.785 31.922 2.381 1 94.19 152 ALA B N 1
ATOM 3161 C CA . ALA B 1 152 ? -5.172 33.281 2.033 1 94.19 152 ALA B CA 1
ATOM 3162 C C . ALA B 1 152 ? -6.398 33.281 1.123 1 94.19 152 ALA B C 1
ATOM 3164 O O . ALA B 1 152 ? -7.215 34.219 1.184 1 94.19 152 ALA B O 1
ATOM 3165 N N . LYS B 1 153 ? -6.59 32.344 0.323 1 92.5 153 LYS B N 1
ATOM 3166 C CA . LYS B 1 153 ? -7.684 32.281 -0.642 1 92.5 153 LYS B CA 1
ATOM 3167 C C . LYS B 1 153 ? -8.969 31.812 0.013 1 92.5 153 LYS B C 1
ATOM 3169 O O . LYS B 1 153 ? -10.055 31.906 -0.572 1 92.5 153 LYS B O 1
ATOM 3174 N N . GLU B 1 154 ? -8.82 31.234 1.177 1 94 154 GLU B N 1
ATOM 3175 C CA . GLU B 1 154 ? -9.961 30.719 1.918 1 94 154 GLU B CA 1
ATOM 3176 C C . GLU B 1 154 ? -10.484 31.75 2.918 1 94 154 GLU B C 1
ATOM 3178 O O . GLU B 1 154 ? -10.133 31.703 4.098 1 94 154 GLU B O 1
ATOM 3183 N N . SER B 1 155 ? -11.477 32.562 2.477 1 92.81 155 SER B N 1
ATOM 3184 C CA . SER B 1 155 ? -11.969 33.656 3.285 1 92.81 155 SER B CA 1
ATOM 3185 C C . SER B 1 155 ? -12.617 33.156 4.574 1 92.81 155 SER B C 1
ATOM 3187 O O . SER B 1 155 ? -12.516 33.812 5.617 1 92.81 155 SER B O 1
ATOM 3189 N N . TRP B 1 156 ? -13.219 32.062 4.512 1 93.69 156 TRP B N 1
ATOM 3190 C CA . TRP B 1 156 ? -13.914 31.5 5.672 1 93.69 156 TRP B CA 1
ATOM 3191 C C . TRP B 1 156 ? -12.922 31.141 6.77 1 93.69 156 TRP B C 1
ATOM 3193 O O . TRP B 1 156 ? -13.297 31.016 7.938 1 93.69 156 TRP B O 1
ATOM 3203 N N . PHE B 1 157 ? -11.664 30.875 6.445 1 95.75 157 PHE B N 1
ATOM 3204 C CA . PHE B 1 157 ? -10.656 30.391 7.375 1 95.75 157 PHE B CA 1
ATOM 3205 C C . PHE B 1 157 ? -10.172 31.5 8.289 1 95.75 157 PHE B C 1
ATOM 3207 O O . PHE B 1 157 ? -9.656 31.25 9.375 1 95.75 157 PHE B O 1
ATOM 3214 N N . VAL B 1 158 ? -10.289 32.75 7.926 1 93.81 158 VAL B N 1
ATOM 3215 C CA . VAL B 1 158 ? -9.773 33.906 8.648 1 93.81 158 VAL B CA 1
ATOM 3216 C C . VAL B 1 158 ? -10.352 33.938 10.055 1 93.81 158 VAL B C 1
ATOM 3218 O O . VAL B 1 158 ? -9.641 34.25 11.016 1 93.81 158 VAL B O 1
ATOM 3221 N N . SER B 1 159 ? -11.586 33.594 10.18 1 92.44 159 SER B N 1
ATOM 3222 C CA . SER B 1 159 ? -12.273 33.688 11.469 1 92.44 159 SER B CA 1
ATOM 3223 C C . SER B 1 159 ? -11.773 32.625 12.445 1 92.44 159 SER B C 1
ATOM 3225 O O . SER B 1 159 ? -11.883 32.812 13.656 1 92.44 159 SER B O 1
ATOM 3227 N N . ILE B 1 160 ? -11.227 31.562 11.938 1 94.56 160 ILE B N 1
ATOM 3228 C CA . ILE B 1 160 ? -10.828 30.5 12.844 1 94.56 160 ILE B CA 1
ATOM 3229 C C . ILE B 1 160 ? -9.312 30.344 12.82 1 94.56 160 ILE B C 1
ATOM 3231 O O . ILE B 1 160 ? -8.758 29.484 13.523 1 94.56 160 ILE B O 1
ATOM 3235 N N . GLN B 1 161 ? -8.609 31.078 12.133 1 96.44 161 GLN B N 1
ATOM 3236 C CA . GLN B 1 161 ? -7.18 30.953 11.875 1 96.44 161 GLN B CA 1
ATOM 3237 C C . GLN B 1 161 ? -6.387 30.938 13.18 1 96.44 161 GLN B C 1
ATOM 3239 O O . GLN B 1 161 ? -5.555 30.062 13.398 1 96.44 161 GLN B O 1
ATOM 3244 N N . ASP B 1 162 ? -6.629 31.938 14.008 1 95.88 162 ASP B N 1
ATOM 3245 C CA . ASP B 1 162 ? -5.867 32.062 15.25 1 95.88 162 ASP B CA 1
ATOM 3246 C C . ASP B 1 162 ? -6.051 30.844 16.141 1 95.88 162 ASP B C 1
ATOM 3248 O O . ASP B 1 162 ? -5.098 30.375 16.75 1 95.88 162 ASP B O 1
ATOM 3252 N N . LYS B 1 163 ? -7.277 30.406 16.203 1 96 163 LYS B N 1
ATOM 3253 C CA . LYS B 1 163 ? -7.566 29.234 17 1 96 163 LYS B CA 1
ATOM 3254 C C . LYS B 1 163 ? -6.859 28 16.453 1 96 163 LYS B C 1
ATOM 3256 O O . LYS B 1 163 ? -6.289 27.203 17.203 1 96 163 LYS B O 1
ATOM 3261 N N . VAL B 1 164 ? -6.895 27.828 15.141 1 96.44 164 VAL B N 1
ATOM 3262 C CA . VAL B 1 164 ? -6.262 26.688 14.484 1 96.44 164 VAL B CA 1
ATOM 3263 C C . VAL B 1 164 ? -4.754 26.719 14.711 1 96.44 164 VAL B C 1
ATOM 3265 O O . VAL B 1 164 ? -4.145 25.719 15.078 1 96.44 164 VAL B O 1
ATOM 3268 N N . VAL B 1 165 ? -4.145 27.875 14.516 1 97.69 165 VAL B N 1
ATOM 3269 C CA . VAL B 1 165 ? -2.703 28.031 14.68 1 97.69 165 VAL B CA 1
ATOM 3270 C C . VAL B 1 165 ? -2.305 27.688 16.109 1 97.69 165 VAL B C 1
ATOM 3272 O O . VAL B 1 165 ? -1.36 26.922 16.328 1 97.69 165 VAL B O 1
ATOM 3275 N N . SER B 1 166 ? -3.016 28.203 17.047 1 97.38 166 SER B N 1
ATOM 3276 C CA . SER B 1 166 ? -2.721 27.938 18.453 1 97.38 166 SER B CA 1
ATOM 3277 C C . SER B 1 166 ? -2.857 26.469 18.781 1 97.38 166 SER B C 1
ATOM 3279 O O . SER B 1 166 ? -2.01 25.891 19.484 1 97.38 166 SER B O 1
ATOM 328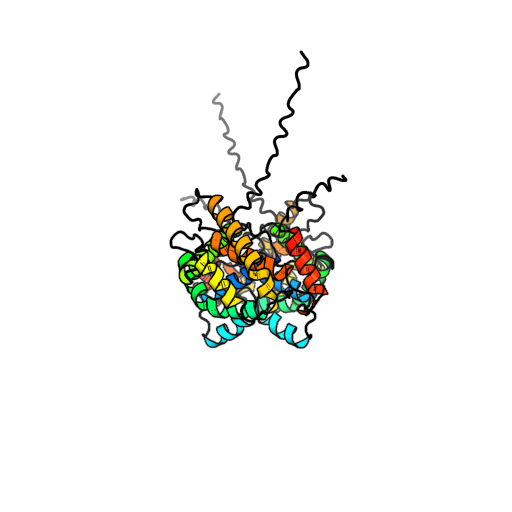1 N N . THR B 1 167 ? -3.912 25.859 18.328 1 96.25 167 THR B N 1
ATOM 3282 C CA . THR B 1 167 ? -4.156 24.438 18.562 1 96.25 167 THR B CA 1
ATOM 3283 C C . THR B 1 167 ? -3.023 23.594 17.984 1 96.25 167 THR B C 1
ATOM 3285 O O . THR B 1 167 ? -2.504 22.703 18.656 1 96.25 167 THR B O 1
ATOM 3288 N N . CYS B 1 168 ? -2.621 23.875 16.75 1 96.81 168 CYS B N 1
ATOM 3289 C CA . CYS B 1 168 ? -1.621 23.062 16.062 1 96.81 168 CYS B CA 1
ATOM 3290 C C . CYS B 1 168 ? -0.239 23.281 16.672 1 96.81 168 CYS B C 1
ATOM 3292 O O . CYS B 1 168 ? 0.561 22.344 16.75 1 96.81 168 CYS B O 1
ATOM 3294 N N . LEU B 1 169 ? 0.033 24.484 17.125 1 97.12 169 LEU B N 1
ATOM 3295 C CA . LEU B 1 169 ? 1.285 24.75 17.828 1 97.12 169 LEU B CA 1
ATOM 3296 C C . LEU B 1 169 ? 1.368 23.922 19.109 1 97.12 169 LEU B C 1
ATOM 3298 O O . LEU B 1 169 ? 2.41 23.344 19.422 1 97.12 169 LEU B O 1
ATOM 3302 N N . ALA B 1 170 ? 0.282 23.922 19.828 1 95.5 170 ALA B N 1
ATOM 3303 C CA . ALA B 1 170 ? 0.241 23.141 21.078 1 95.5 170 ALA B CA 1
ATOM 3304 C C . ALA B 1 170 ? 0.462 21.656 20.797 1 95.5 170 ALA B C 1
ATOM 3306 O O . ALA B 1 170 ? 1.222 21 21.516 1 95.5 170 ALA B O 1
ATOM 3307 N N . GLU B 1 171 ? -0.19 21.188 19.797 1 93.19 171 GLU B N 1
ATOM 3308 C CA . GLU B 1 171 ? -0.045 19.766 19.469 1 93.19 171 GLU B CA 1
ATOM 3309 C C . GLU B 1 171 ? 1.385 19.453 19.047 1 93.19 171 GLU B C 1
ATOM 3311 O O . GLU B 1 171 ? 1.92 18.391 19.406 1 93.19 171 GLU B O 1
ATOM 3316 N N . ALA B 1 172 ? 1.945 20.281 18.234 1 95 172 ALA B N 1
ATOM 3317 C CA . ALA B 1 172 ? 3.318 20.078 17.781 1 95 172 ALA B CA 1
ATOM 3318 C C . ALA B 1 172 ? 4.293 20.062 18.969 1 95 172 ALA B C 1
ATOM 3320 O O . ALA B 1 172 ? 5.195 19.234 19.016 1 95 172 ALA B O 1
ATOM 3321 N N . ARG B 1 173 ? 4.141 21.016 19.859 1 93.12 173 ARG B N 1
ATOM 3322 C CA . ARG B 1 173 ? 4.988 21.078 21.047 1 93.12 173 ARG B CA 1
ATOM 3323 C C . ARG B 1 173 ? 4.867 19.812 21.875 1 93.12 173 ARG B C 1
ATOM 3325 O O . ARG B 1 173 ? 5.867 19.281 22.359 1 93.12 173 ARG B O 1
ATOM 3332 N N . ASN B 1 174 ? 3.633 19.406 22.062 1 91.5 174 ASN B N 1
ATOM 3333 C CA . ASN B 1 174 ? 3.383 18.188 22.828 1 91.5 174 ASN B CA 1
ATOM 3334 C C . ASN B 1 174 ? 4.023 16.969 22.156 1 91.5 174 ASN B C 1
ATOM 3336 O O . ASN B 1 174 ? 4.594 16.109 22.828 1 91.5 174 ASN B O 1
ATOM 3340 N N . ALA B 1 175 ? 3.912 16.891 20.875 1 90.38 175 ALA B N 1
ATOM 3341 C CA . ALA B 1 175 ? 4.5 15.773 20.125 1 90.38 175 ALA B CA 1
ATOM 3342 C C . ALA B 1 175 ? 6.02 15.758 20.281 1 90.38 175 ALA B C 1
ATOM 3344 O O . ALA B 1 175 ? 6.629 14.695 20.422 1 90.38 175 ALA B O 1
ATOM 3345 N N . THR B 1 176 ? 6.602 16.875 20.188 1 90.62 176 THR B N 1
ATOM 3346 C CA . THR B 1 176 ? 8.047 17 20.344 1 90.62 176 THR B CA 1
ATOM 3347 C C . THR B 1 176 ? 8.469 16.578 21.75 1 90.62 176 THR B C 1
ATOM 3349 O O . THR B 1 176 ? 9.453 15.844 21.906 1 90.62 176 THR B O 1
ATOM 3352 N N . ALA B 1 177 ? 7.73 16.969 22.672 1 88.44 177 ALA B N 1
ATOM 3353 C CA . ALA B 1 177 ? 8.062 16.703 24.078 1 88.44 177 ALA B CA 1
ATOM 3354 C C . ALA B 1 177 ? 7.949 15.211 24.375 1 88.44 177 ALA B C 1
ATOM 3356 O O . ALA B 1 177 ? 8.68 14.688 25.219 1 88.44 177 ALA B O 1
ATOM 3357 N N . ASN B 1 178 ? 7.105 14.508 23.75 1 84.12 178 ASN B N 1
ATOM 3358 C CA . ASN B 1 178 ? 6.832 13.109 24.047 1 84.12 178 ASN B CA 1
ATOM 3359 C C . ASN B 1 178 ? 7.504 12.18 23.031 1 84.12 178 ASN B C 1
ATOM 3361 O O . ASN B 1 178 ? 7.199 10.992 22.969 1 84.12 178 ASN B O 1
ATOM 3365 N N . ARG B 1 179 ? 8.297 12.727 22.297 1 82.19 179 ARG B N 1
ATOM 3366 C CA . ARG B 1 179 ? 8.953 11.914 21.266 1 82.19 179 ARG B CA 1
ATOM 3367 C C . ARG B 1 179 ? 9.914 10.914 21.906 1 82.19 179 ARG B C 1
ATOM 3369 O O . ARG B 1 179 ? 10.469 11.164 22.969 1 82.19 179 ARG B O 1
ATOM 3376 N N . ASP B 1 180 ? 9.891 9.758 21.266 1 73.12 180 ASP B N 1
ATOM 3377 C CA . ASP B 1 180 ? 10.883 8.789 21.703 1 73.12 180 ASP B CA 1
ATOM 3378 C C . ASP B 1 180 ? 12.297 9.227 21.328 1 73.12 180 ASP B C 1
ATOM 3380 O O . ASP B 1 180 ? 12.648 9.234 20.141 1 73.12 180 ASP B O 1
ATOM 3384 N N . THR B 1 181 ? 13.047 9.539 22.266 1 71.75 181 THR B N 1
ATOM 3385 C CA . THR B 1 181 ? 14.383 10.062 22 1 71.75 181 THR B CA 1
ATOM 3386 C C . THR B 1 181 ? 15.414 8.938 21.984 1 71.75 181 THR B C 1
ATOM 3388 O O . THR B 1 181 ? 16.594 9.172 21.703 1 71.75 181 THR B O 1
ATOM 3391 N N . SER B 1 182 ? 14.867 7.793 22.25 1 67.38 182 SER B N 1
ATOM 3392 C CA . SER B 1 182 ? 15.805 6.672 22.281 1 67.38 182 SER B CA 1
ATOM 3393 C C . SER B 1 182 ? 16.219 6.262 20.875 1 67.38 182 SER B C 1
ATOM 3395 O O . SER B 1 182 ? 17.297 5.688 20.688 1 67.38 182 SER B O 1
ATOM 3397 N N . ASP B 1 183 ? 15.383 6.5 19.984 1 63.41 183 ASP B N 1
ATOM 3398 C CA . ASP B 1 183 ? 15.703 6.16 18.609 1 63.41 183 ASP B CA 1
ATOM 3399 C C . ASP B 1 183 ? 16.422 7.316 17.906 1 63.41 183 ASP B C 1
ATOM 3401 O O . ASP B 1 183 ? 15.797 8.32 17.562 1 63.41 183 ASP B O 1
ATOM 3405 N N . THR B 1 184 ? 17.75 7.172 17.812 1 61.53 184 THR B N 1
ATOM 3406 C CA . THR B 1 184 ? 18.594 8.227 17.266 1 61.53 184 THR B CA 1
ATOM 3407 C C . THR B 1 184 ? 18.234 8.484 15.797 1 61.53 184 THR B C 1
ATOM 3409 O O . THR B 1 184 ? 18.578 9.531 15.25 1 61.53 184 THR B O 1
ATOM 3412 N N . GLU B 1 185 ? 17.516 7.645 15.242 1 64.31 185 GLU B N 1
ATOM 3413 C CA . GLU B 1 185 ? 17.172 7.797 13.828 1 64.31 185 GLU B CA 1
ATOM 3414 C C . GLU B 1 185 ? 15.781 8.422 13.68 1 64.31 185 GLU B C 1
ATOM 3416 O O . GLU B 1 185 ? 15.359 8.734 12.562 1 64.31 185 GLU B O 1
ATOM 3421 N N . SER B 1 186 ? 15.328 8.719 14.859 1 80.44 186 SER B N 1
ATOM 3422 C CA . SER B 1 186 ? 13.969 9.234 14.789 1 80.44 186 SER B CA 1
ATOM 3423 C C . SER B 1 186 ? 13.961 10.742 14.594 1 80.44 186 SER B C 1
ATOM 3425 O O . SER B 1 186 ? 14.852 11.445 15.086 1 80.44 186 SER B O 1
ATOM 3427 N N . CYS B 1 187 ? 13.18 11.297 13.82 1 91.38 187 CYS B N 1
ATOM 3428 C CA . CYS B 1 187 ? 13 12.719 13.531 1 91.38 187 CYS B CA 1
ATOM 3429 C C . CYS B 1 187 ? 11.953 13.328 14.453 1 91.38 187 CYS B C 1
ATOM 3431 O O . CYS B 1 187 ? 11.156 12.609 15.062 1 91.38 187 CYS B O 1
ATOM 3433 N N . ASN B 1 188 ? 12.148 14.641 14.688 1 93.25 188 ASN B N 1
ATOM 3434 C CA . ASN B 1 188 ? 11.133 15.391 15.422 1 93.25 188 ASN B CA 1
ATOM 3435 C C . ASN B 1 188 ? 9.773 15.32 14.727 1 93.25 188 ASN B C 1
ATOM 3437 O O . ASN B 1 188 ? 9.656 15.672 13.555 1 93.25 188 ASN B O 1
ATOM 3441 N N . PRO B 1 189 ? 8.75 14.938 15.43 1 94.38 189 PRO B N 1
ATOM 3442 C CA . PRO B 1 189 ? 7.449 14.719 14.789 1 94.38 189 PRO B CA 1
ATOM 3443 C C . PRO B 1 189 ? 6.645 16 14.625 1 94.38 189 PRO B C 1
ATOM 3445 O O . PRO B 1 189 ? 5.527 15.977 14.102 1 94.38 189 PRO B O 1
ATOM 3448 N N . ALA B 1 190 ? 7.172 17.109 14.945 1 95.31 190 ALA B N 1
ATOM 3449 C CA . ALA B 1 190 ? 6.43 18.375 14.93 1 95.31 190 ALA B CA 1
ATOM 3450 C C . ALA B 1 190 ? 5.895 18.672 13.531 1 95.31 190 ALA B C 1
ATOM 3452 O O . ALA B 1 190 ? 4.75 19.094 13.375 1 95.31 190 ALA B O 1
ATOM 3453 N N . GLY B 1 191 ? 6.711 18.469 12.578 1 95.56 191 GLY B N 1
ATOM 3454 C CA . GLY B 1 191 ? 6.316 18.781 11.219 1 95.56 191 GLY B CA 1
ATOM 3455 C C . GLY B 1 191 ? 5.078 18.016 10.766 1 95.56 191 GLY B C 1
ATOM 3456 O O . GLY B 1 191 ? 4.113 18.625 10.289 1 95.56 191 GLY B O 1
ATOM 3457 N N . VAL B 1 192 ? 5.129 16.703 10.93 1 95.38 192 VAL B N 1
ATOM 3458 C CA . VAL B 1 192 ? 4.008 15.883 10.484 1 95.38 192 VAL B CA 1
ATOM 3459 C C . VAL B 1 192 ? 2.781 16.156 11.344 1 95.38 192 VAL B C 1
ATOM 3461 O O . VAL B 1 192 ? 1.65 16.125 10.859 1 95.38 192 VAL B O 1
ATOM 3464 N N . LYS B 1 193 ? 2.967 16.453 12.562 1 94.88 193 LYS B N 1
ATOM 3465 C CA . LYS B 1 193 ? 1.858 16.781 13.461 1 94.88 193 LYS B CA 1
ATOM 3466 C C . LYS B 1 193 ? 1.181 18.078 13.039 1 94.88 193 LYS B C 1
ATOM 3468 O O . LYS B 1 193 ? -0.046 18.188 13.094 1 94.88 193 LYS B O 1
ATOM 3473 N N . LEU B 1 194 ? 1.986 19.031 12.688 1 96.12 194 LEU B N 1
ATOM 3474 C CA . LEU B 1 194 ? 1.435 20.297 12.211 1 96.12 194 LEU B CA 1
ATOM 3475 C C . LEU B 1 194 ? 0.571 20.094 10.977 1 96.12 194 LEU B C 1
ATOM 3477 O O . LEU B 1 194 ? -0.54 20.609 10.891 1 96.12 194 LEU B O 1
ATOM 3481 N N . MET B 1 195 ? 1.075 19.297 10.086 1 95.12 195 MET B N 1
ATOM 3482 C CA . MET B 1 195 ? 0.339 19.031 8.852 1 95.12 195 MET B CA 1
ATOM 3483 C C . MET B 1 195 ? -0.975 18.312 9.148 1 95.12 195 MET B C 1
ATOM 3485 O O . MET B 1 195 ? -2.018 18.672 8.594 1 95.12 195 MET B O 1
ATOM 3489 N N . HIS B 1 196 ? -0.895 17.344 9.945 1 95.38 196 HIS B N 1
ATOM 3490 C CA . HIS B 1 196 ? -2.086 16.594 10.312 1 95.38 196 HIS B CA 1
ATOM 3491 C C . HIS B 1 196 ? -3.111 17.484 11.008 1 95.38 196 HIS B C 1
ATOM 3493 O O . HIS B 1 196 ? -4.305 17.406 10.711 1 95.38 196 HIS B O 1
ATOM 3499 N N . CYS B 1 197 ? -2.654 18.219 11.992 1 95.44 197 CYS B N 1
ATOM 3500 C CA . CYS B 1 197 ? -3.529 19.125 12.734 1 95.44 197 CYS B CA 1
ATOM 3501 C C . CYS B 1 197 ? -4.227 20.094 11.805 1 95.44 197 CYS B C 1
ATOM 3503 O O . CYS B 1 197 ? -5.438 20.312 11.906 1 95.44 197 CYS B O 1
ATOM 3505 N N . MET B 1 198 ? -3.408 20.703 10.891 1 95.06 198 MET B N 1
ATOM 3506 C CA . MET B 1 198 ? -3.979 21.641 9.922 1 95.06 198 MET B CA 1
ATOM 3507 C C . MET B 1 198 ? -5.055 20.969 9.078 1 95.06 198 MET B C 1
ATOM 3509 O O . MET B 1 198 ? -6.141 21.516 8.891 1 95.06 198 MET B O 1
ATOM 3513 N N . PHE B 1 199 ? -4.73 19.828 8.641 1 94.38 199 PHE B N 1
ATOM 3514 C CA . PHE B 1 199 ? -5.676 19.062 7.84 1 94.38 199 PHE B CA 1
ATOM 3515 C C . PHE B 1 199 ? -6.965 18.812 8.609 1 94.38 199 PHE B C 1
ATOM 3517 O O . PHE B 1 199 ? -8.055 19.094 8.117 1 94.38 199 PHE B O 1
ATOM 3524 N N . ARG B 1 200 ? -6.844 18.281 9.75 1 94.38 200 ARG B N 1
ATOM 3525 C CA . ARG B 1 200 ? -7.984 17.938 10.594 1 94.38 200 ARG B CA 1
ATOM 3526 C C . ARG B 1 200 ? -8.844 19.156 10.883 1 94.38 200 ARG B C 1
ATOM 3528 O O . ARG B 1 200 ? -10.062 19.141 10.68 1 94.38 200 ARG B O 1
ATOM 3535 N N . GLU B 1 201 ? -8.219 20.281 11.305 1 94.88 201 GLU B N 1
ATOM 3536 C CA . GLU B 1 201 ? -8.945 21.484 11.68 1 94.88 201 GLU B CA 1
ATOM 3537 C C . GLU B 1 201 ? -9.656 22.094 10.477 1 94.88 201 GLU B C 1
ATOM 3539 O O . GLU B 1 201 ? -10.773 22.609 10.602 1 94.88 201 GLU B O 1
ATOM 3544 N N . ILE B 1 202 ? -9.047 21.984 9.359 1 94.31 202 ILE B N 1
ATOM 3545 C CA . ILE B 1 202 ? -9.641 22.547 8.148 1 94.31 202 ILE B CA 1
ATOM 3546 C C . ILE B 1 202 ? -10.859 21.734 7.734 1 94.31 202 ILE B C 1
ATOM 3548 O O . ILE B 1 202 ? -11.906 22.281 7.406 1 94.31 202 ILE B O 1
ATOM 3552 N N . GLN B 1 203 ? -10.727 20.453 7.812 1 94.06 203 GLN B N 1
ATOM 3553 C CA . GLN B 1 203 ? -11.828 19.594 7.395 1 94.06 203 GLN B CA 1
ATOM 3554 C C . GLN B 1 203 ? -12.992 19.672 8.383 1 94.06 203 GLN B C 1
ATOM 3556 O O . GLN B 1 203 ? -14.156 19.656 7.988 1 94.06 203 GLN B O 1
ATOM 3561 N N . LEU B 1 204 ? -12.688 19.75 9.609 1 93.31 204 LEU B N 1
ATOM 3562 C CA . LEU B 1 204 ? -13.727 19.797 10.625 1 93.31 204 LEU B CA 1
ATOM 3563 C C . LEU B 1 204 ? -14.344 21.203 10.711 1 93.31 204 LEU B C 1
ATOM 3565 O O . LEU B 1 204 ? -15.508 21.344 11.094 1 93.31 204 LEU B O 1
ATOM 3569 N N . GLY B 1 205 ? -13.562 22.172 10.328 1 92.06 205 GLY B N 1
ATOM 3570 C CA . GLY B 1 205 ? -14.016 23.547 10.445 1 92.06 205 GLY B CA 1
ATOM 3571 C C . GLY B 1 205 ? -14.648 24.078 9.18 1 92.06 205 GLY B C 1
ATOM 3572 O O . GLY B 1 205 ? -15.156 25.203 9.148 1 92.06 205 GLY B O 1
ATOM 3573 N N . CYS B 1 206 ? -14.711 23.312 8.188 1 93.44 206 CYS B N 1
ATOM 3574 C CA . CYS B 1 206 ? -15.258 23.734 6.902 1 93.44 206 CYS B CA 1
ATOM 3575 C C . CYS B 1 206 ? -16.734 24.109 7.031 1 93.44 206 CYS B C 1
ATOM 3577 O O . CYS B 1 206 ? -17.547 23.281 7.445 1 93.44 206 CYS B O 1
ATOM 3579 N N . PRO B 1 207 ? -16.984 25.297 6.656 1 93.5 207 PRO B N 1
ATOM 3580 C CA . PRO B 1 207 ? -18.391 25.703 6.73 1 93.5 207 PRO B CA 1
ATOM 3581 C C . PRO B 1 207 ? -19.266 24.984 5.699 1 93.5 207 PRO B C 1
ATOM 3583 O O . PRO B 1 207 ? -18.781 24.625 4.621 1 93.5 207 PRO B O 1
ATOM 3586 N N . THR B 1 208 ? -20.5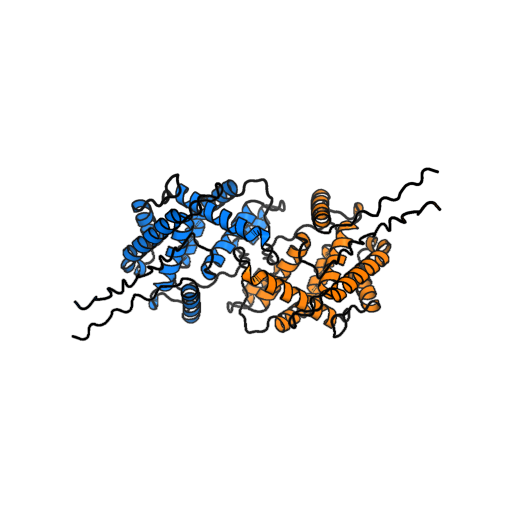16 24.891 5.973 1 91.94 208 THR B N 1
ATOM 3587 C CA . THR B 1 208 ? -21.469 24.156 5.148 1 91.94 208 THR B CA 1
ATOM 3588 C C . THR B 1 208 ? -21.516 24.734 3.734 1 91.94 208 THR B C 1
ATOM 3590 O O . THR B 1 208 ? -21.656 23.984 2.764 1 91.94 208 THR B O 1
ATOM 3593 N N . GLU B 1 209 ? -21.375 26.031 3.65 1 90.25 209 GLU B N 1
ATOM 3594 C CA . GLU B 1 209 ? -21.5 26.719 2.371 1 90.25 209 GLU B CA 1
ATOM 3595 C C . GLU B 1 209 ? -20.328 26.391 1.445 1 90.25 209 GLU B C 1
ATOM 3597 O O . GLU B 1 209 ? -20.422 26.562 0.229 1 90.25 209 GLU B O 1
ATOM 3602 N N . GLN B 1 210 ? -19.281 25.938 2.057 1 90.19 210 GLN B N 1
ATOM 3603 C CA . GLN B 1 210 ? -18.078 25.656 1.276 1 90.19 210 GLN B CA 1
ATOM 3604 C C . GLN B 1 210 ? -18.016 24.188 0.855 1 90.19 210 GLN B C 1
ATOM 3606 O O . GLN B 1 210 ? -17.188 23.797 0.036 1 90.19 210 GLN B O 1
ATOM 3611 N N . ILE B 1 211 ? -18.922 23.391 1.369 1 92.06 211 ILE B N 1
ATOM 3612 C CA . ILE B 1 211 ? -18.891 21.953 1.136 1 92.06 211 ILE B CA 1
ATOM 3613 C C . ILE B 1 211 ? -19.594 21.625 -0.18 1 92.06 211 ILE B C 1
ATOM 3615 O O . ILE B 1 211 ? -20.781 21.922 -0.349 1 92.06 211 ILE B O 1
ATOM 3619 N N . LYS B 1 212 ? -18.797 21.062 -1.055 1 82.12 212 LYS B N 1
ATOM 3620 C CA . LYS B 1 212 ? -19.359 20.719 -2.359 1 82.12 212 LYS B CA 1
ATOM 3621 C C . LYS B 1 212 ? -20.125 19.406 -2.297 1 82.12 212 LYS B C 1
ATOM 3623 O O . LYS B 1 212 ? -21.172 19.266 -2.936 1 82.12 212 LYS B O 1
ATOM 3628 N N . ASP B 1 213 ? -19.641 18.484 -1.588 1 87.19 213 ASP B N 1
ATOM 3629 C CA . ASP B 1 213 ? -20.266 17.172 -1.408 1 87.19 213 ASP B CA 1
ATOM 3630 C C . ASP B 1 213 ? -20.531 16.891 0.07 1 87.19 213 ASP B C 1
ATOM 3632 O O . ASP B 1 213 ? -19.672 16.359 0.767 1 87.19 213 ASP B O 1
ATOM 3636 N N . GLN B 1 214 ? -21.75 17.094 0.416 1 91 214 GLN B N 1
ATOM 3637 C CA . GLN B 1 214 ? -22.109 17.016 1.827 1 91 214 GLN B CA 1
ATOM 3638 C C . GLN B 1 214 ? -21.969 15.578 2.342 1 91 214 GLN B C 1
ATOM 3640 O O . GLN B 1 214 ? -21.547 15.359 3.477 1 91 214 GLN B O 1
ATOM 3645 N N . LYS B 1 215 ? -22.391 14.711 1.551 1 88.5 215 LYS B N 1
ATOM 3646 C CA . LYS B 1 215 ? -22.328 13.312 1.971 1 88.5 215 LYS B CA 1
ATOM 3647 C C . LYS B 1 215 ? -20.891 12.859 2.168 1 88.5 215 LYS B C 1
ATOM 3649 O O . LYS B 1 215 ? -20.562 12.258 3.191 1 88.5 215 LYS B O 1
ATOM 3654 N N . ALA B 1 216 ? -20.062 13.18 1.271 1 85.38 216 ALA B N 1
ATOM 3655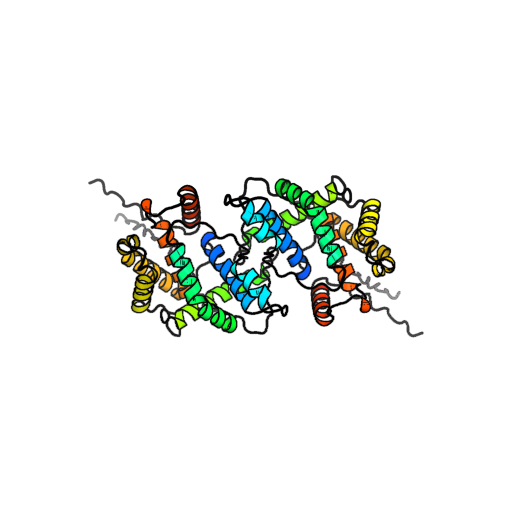 C CA . ALA B 1 216 ? -18.656 12.828 1.362 1 85.38 216 ALA B CA 1
ATOM 3656 C C . ALA B 1 216 ? -17.984 13.508 2.557 1 85.38 216 ALA B C 1
ATOM 3658 O O . ALA B 1 216 ? -17.188 12.898 3.26 1 85.38 216 ALA B O 1
ATOM 3659 N N . CYS B 1 217 ? -18.344 14.672 2.732 1 92.81 217 CYS B N 1
ATOM 3660 C CA . CYS B 1 217 ? -17.781 15.422 3.842 1 92.81 217 CYS B CA 1
ATOM 3661 C C . CYS B 1 217 ? -18.203 14.828 5.18 1 92.81 217 CYS B C 1
ATOM 3663 O O . CYS B 1 217 ? -17.391 14.734 6.109 1 92.81 217 CYS B O 1
ATOM 3665 N N . ALA B 1 218 ? -19.422 14.492 5.27 1 91.56 218 ALA B N 1
ATOM 3666 C CA . ALA B 1 218 ? -19.906 13.898 6.512 1 91.56 218 ALA B CA 1
ATOM 3667 C C . ALA B 1 218 ? -19.141 12.625 6.852 1 91.56 218 ALA B C 1
ATOM 3669 O O . ALA B 1 218 ? -18.766 12.406 8 1 91.56 218 ALA B O 1
ATOM 3670 N N . ARG B 1 219 ? -18.875 11.859 5.898 1 87.19 219 ARG B N 1
ATOM 3671 C CA . ARG B 1 219 ? -18.125 10.633 6.098 1 87.19 219 ARG B CA 1
ATOM 3672 C C . ARG B 1 219 ? -16.688 10.938 6.5 1 87.19 219 ARG B C 1
ATOM 3674 O O . ARG B 1 219 ? -16.125 10.289 7.391 1 87.19 219 ARG B O 1
ATOM 3681 N N . ALA B 1 220 ? -16.172 11.844 5.836 1 88.25 220 ALA B N 1
ATOM 3682 C CA . ALA B 1 220 ? -14.797 12.25 6.133 1 88.25 220 ALA B CA 1
ATOM 3683 C C . ALA B 1 220 ? -14.672 12.75 7.57 1 88.25 220 ALA B C 1
ATOM 3685 O O . ALA B 1 220 ? -13.766 12.352 8.297 1 88.25 220 ALA B O 1
ATOM 3686 N N . ARG B 1 221 ? -15.578 13.578 7.957 1 92.12 221 ARG B N 1
ATOM 3687 C CA . ARG B 1 221 ? -15.562 14.141 9.305 1 92.12 221 ARG B CA 1
ATOM 3688 C C . ARG B 1 221 ? -15.742 13.047 10.352 1 92.12 221 ARG B C 1
ATOM 3690 O O . ARG B 1 221 ? -15.078 13.062 11.391 1 92.12 221 ARG B O 1
ATOM 3697 N N . ASP B 1 222 ? -16.609 12.156 10.023 1 89.12 222 ASP B N 1
ATOM 3698 C CA . ASP B 1 222 ? -16.828 11.031 10.938 1 89.12 222 ASP B CA 1
ATOM 3699 C C . ASP B 1 222 ? -15.547 10.211 11.102 1 89.12 222 ASP B C 1
ATOM 3701 O O . ASP B 1 222 ? -15.195 9.812 12.211 1 89.12 222 ASP B O 1
ATOM 3705 N N . LYS B 1 223 ? -14.891 10 10.07 1 85.75 223 LYS B N 1
ATOM 3706 C CA . LYS B 1 223 ? -13.641 9.25 10.109 1 85.75 223 LYS B CA 1
ATOM 3707 C C . LYS B 1 223 ? -12.578 9.992 10.914 1 85.75 223 LYS B C 1
ATOM 3709 O O . LYS B 1 223 ? -11.852 9.383 11.703 1 85.75 223 LYS B O 1
ATOM 3714 N N . ILE B 1 224 ? -12.492 11.234 10.711 1 89.88 224 ILE B N 1
ATOM 3715 C CA . ILE B 1 224 ? -11.508 12.047 11.414 1 89.88 224 ILE B CA 1
ATOM 3716 C C . ILE B 1 224 ? -11.812 12.047 12.914 1 89.88 224 ILE B C 1
ATOM 3718 O O . ILE B 1 224 ? -10.914 11.859 13.734 1 89.88 224 ILE B O 1
ATOM 3722 N N . LYS B 1 225 ? -13.023 12.164 13.234 1 88.81 225 LYS B N 1
ATOM 3723 C CA . LYS B 1 225 ? -13.43 12.234 14.633 1 88.81 225 LYS B CA 1
ATOM 3724 C C . LYS B 1 225 ? -13.188 10.898 15.344 1 88.81 225 LYS B C 1
ATOM 3726 O O . LYS B 1 225 ? -12.766 10.875 16.5 1 88.81 225 LYS B O 1
ATOM 3731 N N . ARG B 1 226 ? -13.461 9.859 14.711 1 82.56 226 ARG B N 1
ATOM 3732 C CA . ARG B 1 226 ? -13.312 8.531 15.289 1 82.56 226 ARG B CA 1
ATOM 3733 C C . ARG B 1 226 ? -11.852 8.234 15.609 1 82.56 226 ARG B C 1
ATOM 3735 O O . ARG B 1 226 ? -11.555 7.477 16.531 1 82.56 226 ARG B O 1
ATOM 3742 N N . HIS B 1 227 ? -11.047 8.828 14.898 1 76.94 227 HIS B N 1
ATOM 3743 C CA . HIS B 1 227 ? -9.648 8.422 15.016 1 76.94 227 HIS B CA 1
ATOM 3744 C C . HIS B 1 227 ? -8.812 9.508 15.695 1 76.94 227 HIS B C 1
ATOM 3746 O O . HIS B 1 227 ? -7.605 9.352 15.875 1 76.94 227 HIS B O 1
ATOM 3752 N N . ASN B 1 228 ? -9.43 10.531 15.977 1 69.94 228 ASN B N 1
ATOM 3753 C CA . ASN B 1 228 ? -8.734 11.594 16.688 1 69.94 228 ASN B CA 1
ATOM 3754 C C . ASN B 1 228 ? -9.414 11.914 18.016 1 69.94 228 ASN B C 1
ATOM 3756 O O . ASN B 1 228 ? -10.641 12.031 18.094 1 69.94 228 ASN B O 1
ATOM 3760 N N . GLU B 1 229 ? -9.438 10.984 19.062 1 55.72 229 GLU B N 1
ATOM 3761 C CA . GLU B 1 229 ? -10.102 11.133 20.359 1 55.72 229 GLU B CA 1
ATOM 3762 C C . GLU B 1 229 ? -10.266 12.602 20.719 1 55.72 229 GLU B C 1
ATOM 3764 O O . GLU B 1 229 ? -9.297 13.281 21.047 1 55.72 229 GLU B O 1
ATOM 3769 N N . PHE B 1 230 ? -11.164 13.25 20.125 1 46.81 230 PHE B N 1
ATOM 3770 C CA . PHE B 1 230 ? -11.492 14.539 20.719 1 46.81 230 PHE B CA 1
ATOM 3771 C C . PHE B 1 230 ? -11.969 14.375 22.156 1 46.81 230 PHE B C 1
ATOM 3773 O O . PHE B 1 230 ? -12.875 13.578 22.438 1 46.81 230 PHE B O 1
ATOM 3780 N N . LEU B 1 231 ? -11.172 14.414 23.094 1 38.62 231 LEU B N 1
ATOM 3781 C CA . LEU B 1 231 ? -11.664 14.555 24.469 1 38.62 231 LEU B CA 1
ATOM 3782 C C . LEU B 1 231 ? -12.93 15.414 24.5 1 38.62 231 LEU B C 1
ATOM 3784 O O . LEU B 1 231 ? -12.961 16.5 23.922 1 38.62 231 LEU B O 1
ATOM 3788 N N . PRO B 1 232 ? -14.133 14.82 24.703 1 39.16 232 PRO B N 1
ATOM 3789 C CA . PRO B 1 232 ? -15.273 15.703 24.953 1 39.16 232 PRO B CA 1
ATOM 3790 C C . PRO B 1 232 ? -14.906 16.906 25.812 1 39.16 232 PRO B C 1
ATOM 3792 O O . PRO B 1 232 ? -13.992 16.828 26.641 1 39.16 232 PRO B O 1
ATOM 3795 N N . PRO B 1 233 ? -15.188 18.109 25.406 1 35.31 233 PRO B N 1
ATOM 3796 C CA . PRO B 1 233 ? -15.055 19.125 26.453 1 35.31 233 PRO B CA 1
ATOM 3797 C C . PRO B 1 233 ? -15.609 18.672 27.797 1 35.31 233 PRO B C 1
ATOM 3799 O O . PRO B 1 233 ? -16.484 17.797 27.844 1 35.31 233 PRO B O 1
ATOM 3802 N N . PRO B 1 234 ? -14.859 18.797 28.859 1 34.69 234 PRO B N 1
ATOM 3803 C CA . PRO B 1 234 ? -15.516 18.453 30.125 1 34.69 234 PRO B CA 1
ATOM 3804 C C . PRO B 1 234 ? -16.969 18.906 30.172 1 34.69 234 PRO B C 1
ATOM 3806 O O . PRO B 1 234 ? -17.328 19.922 29.562 1 34.69 234 PRO B O 1
ATOM 3809 N N . PRO B 1 235 ? -17.828 18 30.359 1 36.22 235 PRO B N 1
ATOM 3810 C CA . PRO B 1 235 ? -19.219 18.469 30.438 1 36.22 235 PRO B CA 1
ATOM 3811 C C . PRO B 1 235 ? -19.344 19.766 31.25 1 36.22 235 PRO B C 1
ATOM 3813 O O . PRO B 1 235 ? -18.703 19.922 32.281 1 36.22 235 PRO B O 1
ATOM 3816 N N . GLN B 1 236 ? -19.578 20.828 30.641 1 31.33 236 GLN B N 1
ATOM 3817 C CA . GLN B 1 236 ? -19.938 22 31.438 1 31.33 236 GLN B CA 1
ATOM 3818 C C . GLN B 1 236 ? -21.031 21.672 32.438 1 31.33 236 GLN B C 1
ATOM 3820 O O . GLN B 1 236 ? -22.094 21.172 32.031 1 31.33 236 GLN B O 1
ATOM 3825 N N . PHE B 1 237 ? -20.688 21.359 33.625 1 35 237 PHE B N 1
ATOM 3826 C CA . PHE B 1 237 ? -21.672 21.312 34.719 1 35 237 PHE B CA 1
ATOM 3827 C C . PHE B 1 237 ? -22.562 22.547 34.688 1 35 237 PHE B C 1
ATOM 3829 O O . PHE B 1 237 ? -22.094 23.672 34.875 1 35 237 PHE B O 1
ATOM 3836 N N . LEU B 1 238 ? -23.578 22.547 33.812 1 33.75 238 LEU B N 1
ATOM 3837 C CA . LEU B 1 238 ? -24.609 23.562 34.031 1 33.75 238 LEU B CA 1
ATOM 3838 C C . LEU B 1 238 ? -24.969 23.656 35.5 1 33.75 238 LEU B C 1
ATOM 3840 O O . LEU B 1 238 ? -25.453 22.703 36.094 1 33.75 238 LEU B O 1
ATOM 3844 N N . ASN B 1 239 ? -24.188 24.406 36.312 1 32.94 239 ASN B N 1
ATOM 3845 C CA . ASN B 1 239 ? -24.75 24.844 37.594 1 32.94 239 ASN B CA 1
ATOM 3846 C C . ASN B 1 239 ? -26.156 25.406 37.438 1 32.94 239 ASN B C 1
ATOM 3848 O O . ASN B 1 239 ? -26.359 26.406 36.75 1 32.94 239 ASN B O 1
ATOM 3852 N N . ASP B 1 240 ? -27.141 24.578 37.312 1 32.62 240 ASP B N 1
ATOM 3853 C CA . ASP B 1 240 ? -28.484 25.031 37.594 1 32.62 240 ASP B CA 1
ATOM 3854 C C . ASP B 1 240 ? -28.531 25.875 38.844 1 32.62 240 ASP B C 1
ATOM 3856 O O . ASP B 1 240 ? -28.25 25.375 39.938 1 32.62 240 ASP B O 1
ATOM 3860 N N . GLU B 1 241 ? -28.109 27.172 38.781 1 25.11 241 GLU B N 1
ATOM 3861 C CA . GLU B 1 241 ? -28.719 28.109 39.719 1 25.11 241 GLU B CA 1
ATOM 3862 C C . GLU B 1 241 ? -30.188 28.375 39.375 1 25.11 241 GLU B C 1
ATOM 3864 O O . GLU B 1 241 ? -30.547 28.438 38.188 1 25.11 241 GLU B O 1
#

Solvent-accessible surface area (backbone atoms only — not comparable to full-atom values): 27512 Å² total; per-residue (Å²): 137,83,79,75,77,77,77,75,76,74,74,72,70,73,66,74,73,55,42,40,70,76,64,62,37,67,71,61,45,46,54,50,44,46,47,49,51,52,44,41,49,65,72,48,63,66,84,64,69,75,71,62,52,59,61,45,55,78,70,35,53,68,53,75,82,73,72,59,31,47,64,57,66,50,51,51,52,50,47,61,71,41,43,64,49,46,44,54,27,41,48,66,71,62,43,84,74,64,59,71,81,74,84,51,68,58,54,54,86,54,21,63,55,46,48,48,48,52,25,36,28,30,24,45,38,28,34,75,70,52,28,18,43,99,80,27,46,76,33,66,69,44,40,50,52,48,50,50,62,65,43,59,86,42,71,79,46,65,83,47,42,70,61,51,49,53,52,27,50,51,49,17,52,44,9,48,72,53,45,70,75,82,46,82,84,55,54,40,27,19,33,42,28,34,52,50,39,50,51,52,51,47,47,68,60,45,52,75,91,60,38,81,47,61,68,52,24,52,53,48,46,51,53,49,50,71,46,43,78,68,72,71,71,73,75,75,74,74,75,82,122,137,84,81,74,77,77,77,76,76,76,75,73,69,73,68,72,74,53,41,40,71,75,65,61,38,67,71,60,44,48,55,51,44,44,47,48,52,52,43,41,49,64,72,49,62,67,82,65,70,76,72,63,52,61,60,45,56,77,68,33,53,68,53,75,80,72,71,60,31,47,63,57,65,47,51,51,51,51,48,62,71,40,42,64,50,47,45,54,27,40,48,67,73,62,41,86,73,64,58,69,81,72,84,50,70,57,55,54,87,55,21,63,55,47,46,48,49,52,26,37,28,30,24,46,37,27,34,74,68,52,26,20,44,98,79,26,45,78,33,65,70,45,40,49,49,48,50,50,62,64,43,59,86,42,71,80,47,64,82,47,40,68,60,50,48,52,51,27,50,52,51,18,52,44,9,47,71,54,45,70,75,80,47,82,83,56,52,40,26,18,34,42,27,34,52,49,40,51,50,51,51,47,46,68,60,45,51,75,90,61,37,83,46,61,69,52,26,52,52,48,44,50,52,49,51,73,47,41,82,67,72,70,71,74,76,75,76,74,74,79,121

pLDDT: mean 77.54, std 22.04, range [25.11, 98.12]

Radius of gyration: 27.56 Å; Cα contacts (8 Å, |Δi|>4): 511; chains: 2; bounding box: 64×90×92 Å

Secondary structure (DSSP, 8-state):
-------------------S--S--HHHHHHHHHHHHHHHHHHS--SS-HHHHHHHHHH--SS--PPPSS-HHHHHHHHHHHHHHHHHHHHHHHTTTS------TT--TTHHHHHHHHHHHHHHHHHHTTSB-TTS-B-HHHHHHHHHHHTTT-GGGTTTHHHHHHHHHHHHHHHHHT--TT-TTPPPTHHHHHHHHHHHHHHHH--GGG-S-HHHHHHHHHHHHHHS-------------/-------------------S--S--HHHHHHHHHHHHHHHHHHS--SS-HHHHHHHHHH--SS--PPPSS-HHHHHHHHHHHHHHHHHHHHHHHTTTS------TT--TTHHHHHHHHHHHHHHHHHHTTSB-TTS-B-HHHHHHHHHHHTTT-GGGTTTHHHHHHHHHHHHHHHHHT---S-TTPPPTHHHHHHHHHHHHHHHH--GGG-S-HHHHHHHHHHHHHHS-------------

Sequence (482 aa):
MNKQIAVVTFLIAVAALTAAYEFNDPLFNQILANELVELESSAYPHHRSRRDEDAVTEKCRPFRKKKLCCAEETFDELHDKDRDFKRECFKQVVGSKDGPREFDPFRCDKVDKHRRDMTCVSQCVGQKKDVLDKDGNVKEAEFGEFVKETMAKESWFVSIQDKVVSTCLAEARNATANRDTSDTESCNPAGVKLMHCMFREIQLGCPTEQIKDQKACARARDKIKRHNEFLPPPPQFLNDEMNKQIAVVTFLIAVAALTAAYEFNDPLFNQILANELVELESSAYPHHRSRRDEDAVTEKCRPFRKKKLCCAEETFDELHDKDRDFKRECFKQVVGSKDGPREFDPFRCDKVDKHRRDMTCVSQCVGQKKDVLDKDGNVKEAEFGEFVKETMAKESWFVSIQDKVVSTCLAEARNATANRDTSDTESCNPAGVKLMHCMFREIQLGCPTEQIKDQKACARARDKIKRHNEFLPPPPQFLNDE

InterPro domains:
  IPR036728 Pheromone/general odorant binding protein superfamily [SSF47565] (80-202)
  IPR052295 Odorant-binding protein [PTHR21066] (1-228)

Foldseek 3Di:
DPPPPPPPPPPPPPPPLVAFPPCLFPLVVLVLVLLLVLLLCVLAPDPDDPPVSVVCSVPCSVDDNADFFFCPVLVVVVCVVCVVLLNVQLCVLVPPPDHRPDDDPVDCVCVVVSSQSSQSSLLSSCCVQVQADPQSQGDLVSQLVVQCVSCVVPPLCVVCSVVLSVVLNVSLVSNQVSYDVVPVSGGRSSRVSSVVSNRLCCLLVRDPVRGPDPVSSVVSNVSSCVRPPPPPDPPPPPPPD/DPPPPPPPPPPPPPPPLVAFPPCLFPLVVLVLVLLLVLLLCVLAPDPDDPPVSVVCSVPCRVDDNADFFFCPVLVVVVCVVCVVLLNVQLCVLVPPPDHRPDDDPVDCVCVVVSSQSSQSSLLSSCCVQVQADPQSQGDLVSQLVVQCVSCVVPPLCVVCSVVLSVVLNVSLVSNQVSYDVVPVSGGRSSRVSSVVSNRLCCLLVRDPVRGPDPVSSVVSNVSSCVRPVPPPDPPPPPPPD